Protein 2V8T (pdb70)

Radius of gyration: 23.71 Å; Cα contacts (8 Å, |Δi|>4): 1269; chains: 2; bounding box: 66×69×63 Å

CATH classification: 1.20.1260.10

Structure (mmCIF, N/CA/C/O backbone):
data_2V8T
#
_entry.id   2V8T
#
_cell.length_a   132.070
_cell.length_b   132.070
_cell.length_c   132.070
_cell.angle_alpha   90.00
_cell.angle_beta   90.00
_cell.angle_gamma   90.00
#
_symmetry.space_group_name_H-M   'P 21 3'
#
loop_
_entity.id
_entity.type
_entity.pdbx_description
1 polymer 'MANGANESE-CONTAINING PSEUDOCATALASE'
2 non-polymer 'MANGANESE (II) ION'
3 non-polymer 'CHLORIDE ION'
4 non-polymer 'SULFATE ION'
5 non-polymer 'LITHIUM ION'
6 water water
#
loop_
_atom_site.group_PDB
_atom_site.id
_atom_site.type_symbol
_atom_site.label_atom_id
_atom_site.label_alt_id
_atom_site.label_comp_id
_atom_site.label_asym_id
_atom_site.label_entity_id
_atom_site.label_seq_id
_atom_site.pdbx_PDB_ins_code
_atom_site.Cartn_x
_atom_site.Cartn_y
_atom_site.Cartn_z
_atom_site.occupancy
_atom_site.B_iso_or_equiv
_atom_site.auth_seq_id
_atom_site.auth_comp_id
_atom_site.auth_asym_id
_atom_site.auth_atom_id
_atom_site.pdbx_PDB_model_num
ATOM 1 N N . MET A 1 1 ? -14.554 28.306 10.187 1.00 8.22 1 MET A N 1
ATOM 2 C CA . MET A 1 1 ? -13.741 29.479 9.722 1.00 7.77 1 MET A CA 1
ATOM 3 C C . MET A 1 1 ? -13.287 30.223 10.968 1.00 7.72 1 MET A C 1
ATOM 4 O O . MET A 1 1 ? -13.838 30.010 12.041 1.00 8.12 1 MET A O 1
ATOM 9 N N . PHE A 1 2 ? -12.328 31.131 10.766 1.00 7.19 2 PHE A N 1
ATOM 10 C CA . PHE A 1 2 ? -11.755 31.884 11.852 1.00 7.43 2 PHE A CA 1
ATOM 11 C C . PHE A 1 2 ? -11.603 33.351 11.502 1.00 7.25 2 PHE A C 1
ATOM 12 O O . PHE A 1 2 ? -11.487 33.718 10.316 1.00 8.28 2 PHE A O 1
ATOM 20 N N . LEU A 1 3 ? -11.587 34.178 12.539 1.00 7.32 3 LEU A N 1
ATOM 21 C CA . LEU A 1 3 ? -11.327 35.602 12.442 1.00 7.37 3 LEU A CA 1
ATOM 22 C C . LEU A 1 3 ? -10.159 35.924 13.368 1.00 7.23 3 LEU A C 1
ATOM 23 O O . LEU A 1 3 ? -9.903 35.199 14.336 1.00 8.48 3 LEU A O 1
ATOM 28 N N . ARG A 1 4 ? -9.488 37.038 13.100 1.00 6.78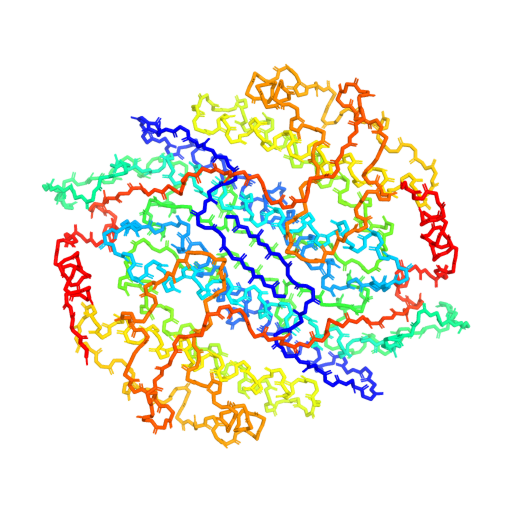 4 ARG A N 1
ATOM 29 C CA . ARG A 1 4 ? -8.326 37.463 13.881 1.00 6.62 4 ARG A CA 1
ATOM 30 C C . ARG A 1 4 ? -8.544 38.886 14.424 1.00 6.88 4 ARG A C 1
ATOM 31 O O . ARG A 1 4 ? -9.067 39.757 13.723 1.00 7.97 4 ARG A O 1
ATOM 39 N N . ILE A 1 5 ? -8.086 39.082 15.649 1.00 7.38 5 ILE A N 1
ATOM 40 C CA . ILE A 1 5 ? -8.068 40.355 16.352 1.00 7.84 5 ILE A CA 1
ATOM 41 C C . ILE A 1 5 ? -6.596 40.666 16.632 1.00 7.41 5 ILE A C 1
ATOM 42 O O . ILE A 1 5 ? -5.875 39.829 17.175 1.00 8.13 5 ILE A O 1
ATOM 47 N N . ASP A 1 6 ? -6.151 41.879 16.296 1.00 7.77 6 ASP A N 1
ATOM 48 C CA . ASP A 1 6 ? -4.738 42.240 16.422 1.00 7.75 6 ASP A CA 1
ATOM 49 C C . ASP A 1 6 ? -4.420 42.721 17.857 1.00 7.88 6 ASP A C 1
ATOM 50 O O . ASP A 1 6 ? -4.015 43.860 18.083 1.00 8.97 6 ASP A O 1
ATOM 55 N N . ARG A 1 7 ? -4.574 41.789 18.791 1.00 7.76 7 ARG A N 1
ATOM 56 C CA . ARG A 1 7 ? -4.340 42.009 20.213 1.00 7.78 7 ARG A CA 1
ATOM 57 C C . ARG A 1 7 ? -3.815 40.699 20.808 1.00 7.53 7 ARG A C 1
ATOM 58 O O . ARG A 1 7 ? -4.354 39.640 20.495 1.00 9.06 7 ARG A O 1
ATOM 66 N N . LEU A 1 8 ? -2.853 40.796 21.706 1.00 7.38 8 LEU A N 1
ATOM 67 C CA . LEU A 1 8 ? -2.468 39.657 22.534 1.00 7.46 8 LEU A CA 1
ATOM 68 C C . LEU A 1 8 ? -3.478 39.466 23.629 1.00 7.51 8 LEU A C 1
ATOM 69 O O . LEU A 1 8 ? -4.147 40.415 24.065 1.00 8.14 8 LEU A O 1
ATOM 74 N N . GLN A 1 9 ? -3.564 38.249 24.198 1.00 7.82 9 GLN A N 1
ATOM 75 C CA . GLN A 1 9 ? -4.563 37.999 25.222 1.00 7.96 9 GLN A CA 1
ATOM 76 C C . GLN A 1 9 ? -4.291 38.763 26.496 1.00 8.41 9 GLN A C 1
ATOM 77 O O . GLN A 1 9 ? -5.214 39.011 27.286 1.00 9.25 9 GLN A O 1
ATOM 83 N N . ILE A 1 10 ? -3.018 39.118 26.778 1.00 8.63 10 ILE A N 1
ATOM 84 C CA . ILE A 1 10 ? -2.626 40.069 27.820 1.00 8.75 10 ILE A CA 1
ATOM 85 C C . ILE A 1 10 ? -1.560 40.972 27.224 1.00 8.74 10 ILE A C 1
ATOM 86 O O . ILE A 1 10 ? -0.864 40.588 26.284 1.00 10.37 10 ILE A O 1
ATOM 91 N N . GLU A 1 11 ? -1.378 42.125 27.841 1.00 9.47 11 GLU A N 1
ATOM 92 C CA . GLU A 1 11 ? -0.214 42.933 27.547 1.00 10.75 11 GLU A CA 1
ATOM 93 C C . GLU A 1 11 ? 1.037 42.262 28.133 1.00 10.71 11 GLU A C 1
ATOM 94 O O . GLU A 1 11 ? 0.970 41.577 29.156 1.00 13.59 11 GLU A O 1
ATOM 105 N N . LEU A 1 12 ? 2.174 42.495 27.487 1.00 9.72 12 LEU A N 1
ATOM 106 C CA . LEU A 1 12 ? 3.466 42.020 27.967 1.00 9.89 12 LEU A CA 1
ATOM 107 C C . LEU A 1 12 ? 4.390 43.198 28.252 1.00 10.53 12 LEU A C 1
ATOM 108 O O . LEU A 1 12 ? 4.360 44.207 27.554 1.00 12.30 12 LEU A O 1
ATOM 113 N N . PRO A 1 13 ? 5.256 43.082 29.280 1.00 10.38 13 PRO A N 1
ATOM 114 C CA . PRO A 1 13 ? 6.276 44.101 29.533 1.00 11.10 13 PRO A CA 1
ATOM 115 C C . PRO A 1 13 ? 7.451 43.986 28.561 1.00 11.09 13 PRO A C 1
ATOM 116 O O . PRO A 1 13 ? 7.569 42.995 27.825 1.00 11.65 13 PRO A O 1
ATOM 120 N N . MET A 1 14 ? 8.344 44.963 28.600 1.00 12.75 14 MET A N 1
ATOM 121 C CA A MET A 1 14 ? 9.501 45.010 27.705 0.80 12.37 14 MET A CA 1
ATOM 122 C CA B MET A 1 14 ? 9.508 45.011 27.654 0.20 11.51 14 MET A CA 1
ATOM 123 C C . MET A 1 14 ? 10.761 44.570 28.381 1.00 11.30 14 MET A C 1
ATOM 124 O O . MET A 1 14 ? 11.107 45.163 29.381 1.00 12.50 14 MET A O 1
ATOM 133 N N . PRO A 1 15 ? 11.491 43.534 27.861 1.00 10.84 15 PRO A N 1
ATOM 134 C CA . PRO A 1 15 ? 12.747 43.196 28.523 1.00 10.56 15 PRO A CA 1
ATOM 135 C C . PRO A 1 15 ? 13.750 44.292 28.490 1.00 10.12 15 PRO A C 1
ATOM 136 O O . PRO A 1 15 ? 13.781 45.087 27.554 1.00 11.81 15 PRO A O 1
ATOM 140 N N . LYS A 1 16 ? 14.646 44.302 29.473 1.00 11.14 16 LYS A N 1
ATOM 141 C CA . LYS A 1 16 ? 15.767 45.250 29.473 1.00 11.61 16 LYS A CA 1
ATOM 142 C C . LYS A 1 16 ? 16.763 44.999 28.377 1.00 11.07 16 LYS A C 1
ATOM 143 O O . LYS A 1 16 ? 17.394 45.944 27.874 1.00 13.02 16 LYS A O 1
ATOM 149 N N . GLU A 1 17 ? 16.969 43.738 27.968 1.00 10.87 17 GLU A N 1
ATOM 150 C CA . GLU A 1 17 ? 17.928 43.388 26.940 1.00 11.10 17 GLU A CA 1
ATOM 151 C C . GLU A 1 17 ? 17.619 41.961 26.459 1.00 9.47 17 GLU A C 1
ATOM 152 O O . GLU A 1 17 ? 16.862 41.233 27.107 1.00 9.63 17 GLU A O 1
ATOM 158 N N . GLN A 1 18 ? 18.235 41.574 25.382 1.00 9.82 18 GLN A N 1
ATOM 159 C CA . GLN A 1 18 ? 18.029 40.259 24.840 1.00 8.90 18 GLN A CA 1
ATOM 160 C C . GLN A 1 18 ? 18.484 39.191 25.844 1.00 8.13 18 GLN A C 1
ATOM 161 O O . GLN A 1 18 ? 19.487 39.352 26.540 1.00 9.47 18 GLN A O 1
ATOM 172 N N . ASP A 1 19 ? 17.764 38.059 25.826 1.00 7.82 19 ASP A N 1
ATOM 173 C CA . ASP A 1 19 ? 18.102 36.911 26.671 1.00 7.91 19 ASP A CA 1
ATOM 174 C C . ASP A 1 19 ? 17.879 35.657 25.845 1.00 7.27 19 ASP A C 1
ATOM 175 O O . ASP A 1 19 ? 16.815 35.004 25.912 1.00 7.74 19 ASP A O 1
ATOM 180 N N . PRO A 1 20 ? 18.875 35.279 25.022 1.00 7.21 20 PRO A N 1
ATOM 181 C CA . PRO A 1 20 ? 18.715 34.140 24.130 1.00 7.03 20 PRO A CA 1
ATOM 182 C C . PRO A 1 20 ? 18.358 32.854 24.851 1.00 6.68 20 PRO A C 1
ATOM 183 O O . PRO A 1 20 ? 17.470 32.121 24.419 1.00 6.80 20 PRO A O 1
ATOM 187 N N . ASN A 1 21 ? 19.087 32.519 25.928 1.00 6.68 21 ASN A N 1
ATOM 188 C CA . ASN A 1 21 ? 18.820 31.250 26.577 1.00 6.63 21 ASN A CA 1
ATOM 189 C C . ASN A 1 21 ? 17.443 31.219 27.262 1.00 6.74 21 ASN A C 1
ATOM 190 O O . ASN A 1 21 ? 16.808 30.160 27.335 1.00 7.19 21 ASN A O 1
ATOM 195 N N . ALA A 1 22 ? 16.954 32.369 27.757 1.00 6.95 22 ALA A N 1
ATOM 196 C CA . ALA A 1 22 ? 15.563 32.405 28.228 1.00 6.98 22 ALA A CA 1
ATOM 197 C C . ALA A 1 22 ? 14.606 32.074 27.076 1.00 6.67 22 ALA A C 1
ATOM 198 O O . ALA A 1 22 ? 13.667 31.290 27.248 1.00 7.19 22 ALA A O 1
ATOM 200 N N . ALA A 1 23 ? 14.833 32.684 25.911 1.00 6.73 23 ALA A N 1
ATOM 201 C CA . ALA A 1 23 ? 13.998 32.393 24.748 1.00 6.64 23 ALA A CA 1
ATOM 202 C C . ALA A 1 23 ? 14.021 30.892 24.416 1.00 6.48 23 ALA A C 1
ATOM 203 O O . ALA A 1 23 ? 13.008 30.295 24.065 1.00 6.83 23 ALA A O 1
ATOM 205 N N . ALA A 1 24 ? 15.227 30.290 24.467 1.00 6.63 24 ALA A N 1
ATOM 206 C CA . ALA A 1 24 ? 15.376 28.867 24.146 1.00 6.88 24 ALA A CA 1
ATOM 207 C C . ALA A 1 24 ? 14.590 28.000 25.097 1.00 6.76 24 ALA A C 1
ATOM 208 O O . ALA A 1 24 ? 14.041 26.974 24.685 1.00 8.92 24 ALA A O 1
ATOM 210 N N . ALA A 1 25 ? 14.524 28.373 26.395 1.00 6.65 25 ALA A N 1
ATOM 211 C CA . ALA A 1 25 ? 13.757 27.600 27.358 1.00 6.81 25 ALA A CA 1
ATOM 212 C C . ALA A 1 25 ? 12.234 27.764 27.100 1.00 6.55 25 ALA A C 1
ATOM 213 O O . ALA A 1 25 ? 11.473 26.810 27.125 1.00 6.89 25 ALA A O 1
ATOM 215 N N . VAL A 1 26 ? 11.830 29.023 26.863 1.00 6.55 26 VAL A N 1
ATOM 216 C CA . VAL A 1 26 ? 10.423 29.308 26.603 1.00 6.24 26 VAL A CA 1
ATOM 217 C C . VAL A 1 26 ? 9.925 28.595 25.340 1.00 6.25 26 VAL A C 1
ATOM 218 O O . VAL A 1 26 ? 8.744 28.264 25.236 1.00 6.47 26 VAL A O 1
ATOM 222 N N . GLN A 1 27 ? 10.835 28.297 24.390 1.00 6.24 27 GLN A N 1
ATOM 223 C CA . GLN A 1 27 ? 10.438 27.484 23.246 1.00 6.23 27 GLN A CA 1
ATOM 224 C C . GLN A 1 27 ? 9.767 26.176 23.643 1.00 6.13 27 GLN A C 1
ATOM 225 O O . GLN A 1 27 ? 8.922 25.689 22.892 1.00 6.26 27 GLN A O 1
ATOM 231 N N . ALA A 1 28 ? 10.151 25.557 24.772 1.00 6.34 28 ALA A N 1
ATOM 232 C CA . ALA A 1 28 ? 9.453 24.337 25.172 1.00 6.62 28 ALA A CA 1
ATOM 233 C C . ALA A 1 28 ? 7.945 24.530 25.255 1.00 6.32 28 ALA A C 1
ATOM 234 O O . ALA A 1 28 ? 7.168 23.604 25.013 1.00 7.33 28 ALA A O 1
ATOM 236 N N . LEU A 1 29 ? 7.543 25.734 25.648 1.00 6.37 29 LEU A N 1
ATOM 237 C CA . LEU A 1 29 ? 6.150 26.088 25.861 1.00 6.66 29 LEU A CA 1
ATOM 238 C C . LEU A 1 29 ? 5.436 26.456 24.565 1.00 6.81 29 LEU A C 1
ATOM 239 O O . LEU A 1 29 ? 4.226 26.680 24.566 1.00 7.71 29 LEU A O 1
ATOM 244 N N . LEU A 1 30 ? 6.196 26.521 23.453 1.00 7.20 30 LEU A N 1
ATOM 245 C CA . LEU A 1 30 ? 5.642 26.835 22.145 1.00 7.62 30 LEU A CA 1
ATOM 246 C C . LEU A 1 30 ? 5.570 25.544 21.303 1.00 7.29 30 LEU A C 1
ATOM 247 O O . LEU A 1 30 ? 4.509 25.053 20.970 1.00 8.16 30 LEU A O 1
ATOM 252 N N . GLY A 1 31 ? 6.758 24.989 20.948 1.00 7.24 31 GLY A N 1
ATOM 253 C CA . GLY A 1 31 ? 6.855 23.884 20.012 1.00 7.48 31 GLY A CA 1
ATOM 254 C C . GLY A 1 31 ? 7.293 22.564 20.607 1.00 7.85 31 GLY A C 1
ATOM 255 O O . GLY A 1 31 ? 7.484 21.618 19.831 1.00 8.62 31 GLY A O 1
ATOM 256 N N . GLY A 1 32 ? 7.479 22.463 21.921 1.00 7.95 32 GLY A N 1
ATOM 257 C CA . GLY A 1 32 ? 7.733 21.190 22.539 1.00 8.44 32 GLY A CA 1
ATOM 258 C C . GLY A 1 32 ? 6.520 20.305 22.608 1.00 7.76 32 GLY A C 1
ATOM 259 O O . GLY A 1 32 ? 5.404 20.712 22.295 1.00 8.08 32 GLY A O 1
ATOM 260 N N . ARG A 1 33 ? 6.741 19.072 23.062 1.00 8.03 33 ARG A N 1
ATOM 261 C CA . ARG A 1 33 ? 5.671 18.099 23.112 1.00 7.81 33 ARG A CA 1
ATOM 262 C C . ARG A 1 33 ? 4.432 18.604 23.870 1.00 7.79 33 ARG A C 1
ATOM 263 O O . ARG A 1 33 ? 3.312 18.277 23.464 1.00 8.19 33 ARG A O 1
ATOM 278 N N . PHE A 1 34 ? 4.631 19.323 24.968 1.00 7.54 34 PHE A N 1
ATOM 279 C CA . PHE A 1 34 ? 3.528 19.813 25.785 1.00 8.12 34 PHE A CA 1
ATOM 280 C C . PHE A 1 34 ? 3.416 21.350 25.708 1.00 8.64 34 PHE A C 1
ATOM 281 O O . PHE A 1 34 ? 2.880 22.007 26.611 1.00 11.16 34 PHE A O 1
ATOM 289 N N . GLY A 1 35 ? 3.887 21.917 24.619 1.00 7.82 35 GLY A N 1
ATOM 290 C CA . GLY A 1 35 ? 3.730 23.329 24.370 1.00 7.97 35 GLY A CA 1
ATOM 291 C C . GLY A 1 35 ? 2.355 23.660 23.795 1.00 7.23 35 GLY A C 1
ATOM 292 O O . GLY A 1 35 ? 1.501 22.820 23.536 1.00 7.60 35 GLY A O 1
ATOM 293 N N . GLU A 1 36 ? 2.181 24.956 23.562 1.00 6.81 36 GLU A N 1
ATOM 294 C CA . GLU A 1 36 ? 0.890 25.483 23.102 1.00 6.58 36 GLU A CA 1
ATOM 295 C C . GLU A 1 36 ? 0.561 25.000 21.717 1.00 6.67 36 GLU A C 1
ATOM 296 O O . GLU A 1 36 ? -0.624 24.875 21.361 1.00 7.15 36 GLU A O 1
ATOM 307 N N . MET A 1 37 ? 1.554 24.718 20.859 1.00 6.52 37 MET A N 1
ATOM 308 C CA . MET A 1 37 ? 1.238 24.095 19.573 1.00 6.72 37 MET A CA 1
ATOM 309 C C . MET A 1 37 ? 0.501 22.780 19.763 1.00 6.41 37 MET A C 1
ATOM 310 O O . MET A 1 37 ? -0.360 22.430 18.965 1.00 6.84 37 MET A O 1
ATOM 319 N N . SER A 1 38 ? 0.913 22.005 20.765 1.00 6.77 38 SER A N 1
ATOM 320 C CA . SER A 1 38 ? 0.287 20.722 20.999 1.00 6.62 38 SER A CA 1
ATOM 321 C C . SER A 1 38 ? -1.130 20.855 21.521 1.00 6.74 38 SER A C 1
ATOM 322 O O . SER A 1 38 ? -2.019 20.149 21.028 1.00 7.32 38 SER A O 1
ATOM 325 N N . THR A 1 39 ? -1.369 21.685 22.510 1.00 6.77 39 THR A N 1
ATOM 326 C CA . THR A 1 39 ? -2.764 21.835 22.976 1.00 7.24 39 THR A CA 1
ATOM 327 C C . THR A 1 39 ? -3.633 22.394 21.859 1.00 6.95 39 THR A C 1
ATOM 328 O O . THR A 1 39 ? -4.713 21.855 21.575 1.00 7.10 39 THR A O 1
ATOM 332 N N . LEU A 1 40 ? -3.141 23.411 21.150 1.00 6.31 40 LEU A N 1
ATOM 333 C CA . LEU A 1 40 ? -3.850 23.940 19.991 1.00 6.34 40 LEU A CA 1
ATOM 334 C C . LEU A 1 40 ? -4.221 22.841 19.035 1.00 6.26 40 LEU A C 1
ATOM 335 O O . LEU A 1 40 ? -5.391 22.699 18.625 1.00 6.62 40 LEU A O 1
ATOM 340 N N . MET A 1 41 ? -3.225 22.085 18.535 1.00 6.17 41 MET A N 1
ATOM 341 C CA . MET A 1 41 ? -3.504 21.200 17.423 1.00 6.21 41 MET A CA 1
ATOM 342 C C . MET A 1 41 ? -4.291 19.971 17.860 1.00 6.14 41 MET A C 1
ATOM 343 O O . MET A 1 41 ? -5.097 19.435 17.080 1.00 6.45 41 MET A O 1
ATOM 352 N N . ASN A 1 42 ? -4.089 19.505 19.103 1.00 6.20 42 ASN A N 1
ATOM 353 C CA . ASN A 1 42 ? -4.940 18.455 19.619 1.00 6.40 42 ASN A CA 1
ATOM 354 C C . ASN A 1 42 ? -6.425 18.872 19.551 1.00 6.19 42 ASN A C 1
ATOM 355 O O . ASN A 1 42 ? -7.259 18.145 19.042 1.00 6.68 42 ASN A O 1
ATOM 360 N N . TYR A 1 43 ? -6.709 20.046 20.135 1.00 6.27 43 TYR A N 1
ATOM 361 C CA . TYR A 1 43 ? -8.140 20.424 20.217 1.00 6.72 43 TYR A CA 1
ATOM 362 C C . TYR A 1 43 ? -8.661 20.802 18.852 1.00 6.49 43 TYR A C 1
ATOM 363 O O . TYR A 1 43 ? -9.845 20.546 18.541 1.00 7.05 43 TYR A O 1
ATOM 372 N N . MET A 1 44 ? -7.831 21.402 18.012 1.00 6.49 44 MET A N 1
ATOM 373 C CA . MET A 1 44 ? -8.275 21.770 16.678 1.00 6.82 44 MET A CA 1
ATOM 374 C C . MET A 1 44 ? -8.681 20.523 15.915 1.00 6.49 44 MET A C 1
ATOM 375 O O . MET A 1 44 ? -9.786 20.439 15.357 1.00 6.77 44 MET A O 1
ATOM 380 N N . TYR A 1 45 ? -7.774 19.523 15.820 1.00 6.39 45 TYR A N 1
ATOM 381 C CA . TYR A 1 45 ? -8.108 18.321 15.062 1.00 6.63 45 TYR A CA 1
ATOM 382 C C . TYR A 1 45 ? -9.231 17.540 15.708 1.00 6.37 45 TYR A C 1
ATOM 383 O O . TYR A 1 45 ? -10.091 17.005 15.006 1.00 6.72 45 TYR A O 1
ATOM 392 N N . GLN A 1 46 ? -9.257 17.436 17.056 1.00 6.46 46 GLN A N 1
ATOM 393 C CA . GLN A 1 46 ? -10.396 16.772 17.669 1.00 6.36 46 GLN A CA 1
ATOM 394 C C . GLN A 1 46 ? -11.698 17.460 17.271 1.00 6.68 46 GLN A C 1
ATOM 395 O O . GLN A 1 46 ? -12.725 16.822 17.031 1.00 7.23 46 GLN A O 1
ATOM 401 N N . SER A 1 47 ? -11.692 18.816 17.228 1.00 6.48 47 SER A N 1
ATOM 402 C CA . SER A 1 47 ? -12.899 19.519 16.866 1.00 6.71 47 SER A CA 1
ATOM 403 C C . SER A 1 47 ? -13.296 19.229 15.422 1.00 6.69 47 SER A C 1
ATOM 404 O O . SER A 1 47 ? -14.488 19.040 15.124 1.00 7.55 47 SER A O 1
ATOM 407 N N . PHE A 1 48 ? -12.333 19.172 14.505 1.00 6.62 48 PHE A N 1
ATOM 408 C CA . PHE A 1 48 ? -12.653 18.824 13.117 1.00 6.59 48 PHE A CA 1
ATOM 409 C C . PHE A 1 48 ? -13.275 17.427 13.056 1.00 6.66 48 PHE A C 1
ATOM 410 O O . PHE A 1 48 ? -14.256 17.176 12.343 1.00 7.56 48 PHE A O 1
ATOM 418 N N . ASN A 1 49 ? -12.629 16.506 13.781 1.00 6.52 49 ASN A N 1
ATOM 419 C CA . ASN A 1 49 ? -12.921 15.069 13.675 1.00 6.94 49 ASN A CA 1
ATOM 420 C C . ASN A 1 49 ? -14.088 14.626 14.558 1.00 7.25 49 ASN A C 1
ATOM 421 O O . ASN A 1 49 ? -14.437 13.446 14.564 1.00 9.23 49 ASN A O 1
ATOM 426 N N . PHE A 1 50 ? -14.722 15.550 15.268 1.00 7.43 50 PHE A N 1
ATOM 427 C CA . PHE A 1 50 ? -15.723 15.222 16.278 1.00 7.45 50 PHE A CA 1
ATOM 428 C C . PHE A 1 50 ? -16.939 14.593 15.631 1.00 7.49 50 PHE A C 1
ATOM 429 O O . PHE A 1 50 ? -17.526 15.156 14.711 1.00 8.24 50 PHE A O 1
ATOM 437 N N . ARG A 1 51 ? -17.376 13.466 16.174 1.00 7.88 51 ARG A N 1
ATOM 438 C CA . ARG A 1 51 ? -18.598 12.796 15.722 1.00 8.28 51 ARG A CA 1
ATOM 439 C C . ARG A 1 51 ? -19.691 13.054 16.734 1.00 8.31 51 ARG A C 1
ATOM 440 O O . ARG A 1 51 ? -19.499 12.960 17.944 1.00 9.44 51 ARG A O 1
ATOM 448 N N . GLY A 1 52 ? -20.864 13.421 16.212 1.00 9.07 52 GLY A N 1
ATOM 449 C CA . GLY A 1 52 ? -21.964 13.780 17.080 1.00 9.50 52 GLY A CA 1
ATOM 450 C C . GLY A 1 52 ? -21.897 15.260 17.479 1.00 9.42 52 GLY A C 1
ATOM 451 O O . GLY A 1 52 ? -22.121 15.625 18.623 1.00 10.38 52 GLY A O 1
ATOM 452 N N . LYS A 1 53 ? -21.603 16.135 16.504 1.00 8.89 53 LYS A N 1
ATOM 453 C CA . LYS A 1 53 ? -21.453 17.553 16.778 1.00 9.28 53 LYS A CA 1
ATOM 454 C C . LYS A 1 53 ? -22.735 18.187 17.361 1.00 9.52 53 LYS A C 1
ATOM 455 O O . LYS A 1 53 ? -22.647 19.117 18.149 1.00 11.05 53 LYS A O 1
ATOM 461 N N . LYS A 1 54 ? -23.906 17.688 16.952 1.00 9.22 54 LYS A N 1
ATOM 462 C CA . LYS A 1 54 ? -25.175 18.130 17.555 1.00 10.00 54 LYS A CA 1
ATOM 463 C C . LYS A 1 54 ? -25.556 17.246 18.777 1.00 9.88 54 LYS A C 1
ATOM 464 O O . LYS A 1 54 ? -25.864 17.771 19.851 1.00 10.75 54 LYS A O 1
ATOM 470 N N . ALA A 1 55 ? -25.497 15.927 18.632 1.00 9.81 55 ALA A N 1
ATOM 471 C CA . ALA A 1 55 ? -25.962 15.039 19.727 1.00 9.82 55 ALA A CA 1
ATOM 472 C C . ALA A 1 55 ? -25.117 15.187 20.988 1.00 9.58 55 ALA A C 1
ATOM 473 O O . ALA A 1 55 ? -25.594 14.922 22.084 1.00 11.23 55 ALA A O 1
ATOM 475 N N . LEU A 1 56 ? -23.836 15.550 20.808 1.00 8.71 56 LEU A N 1
ATOM 476 C CA . LEU A 1 56 ? -22.917 15.755 21.918 1.00 8.49 56 LEU A CA 1
ATOM 477 C C . LEU A 1 56 ? -22.450 17.229 21.953 1.00 8.88 56 LEU A C 1
ATOM 478 O O . LEU A 1 56 ? -21.317 17.539 22.348 1.00 8.96 56 LEU A O 1
ATOM 483 N N . LYS A 1 57 ? -23.337 18.126 21.554 1.00 9.01 57 LYS A N 1
ATOM 484 C CA . LYS A 1 57 ? -22.981 19.536 21.393 1.00 8.97 57 LYS A CA 1
ATOM 485 C C . LYS A 1 57 ? -22.282 20.187 22.557 1.00 8.95 57 LYS A C 1
ATOM 486 O O . LYS A 1 57 ? -21.345 20.954 22.312 1.00 9.52 57 LYS A O 1
ATOM 492 N N . PRO A 1 58 ? -22.674 19.974 23.814 1.00 9.37 58 PRO A N 1
ATOM 493 C CA . PRO A 1 58 ? -21.966 20.707 24.849 1.00 10.80 58 PRO A CA 1
ATOM 494 C C . PRO A 1 58 ? -20.465 20.398 24.855 1.00 9.50 58 PRO A C 1
ATOM 495 O O . PRO A 1 58 ? -19.618 21.290 25.120 1.00 11.08 58 PRO A O 1
ATOM 499 N N . TYR A 1 59 ? -20.126 19.155 24.566 1.00 8.16 59 TYR A N 1
ATOM 500 C CA . TYR A 1 59 ? -18.720 18.714 24.547 1.00 8.14 59 TYR A CA 1
ATOM 501 C C . TYR A 1 59 ? -18.009 19.202 23.310 1.00 7.56 59 TYR A C 1
ATOM 502 O O . TYR A 1 59 ? -16.822 19.590 23.371 1.00 8.29 59 TYR A O 1
ATOM 511 N N . TYR A 1 60 ? -18.693 19.213 22.179 1.00 8.10 60 TYR A N 1
ATOM 512 C CA . TYR A 1 60 ? -18.142 19.799 20.943 1.00 8.37 60 TYR A CA 1
ATOM 513 C C . TYR A 1 60 ? -17.856 21.285 21.153 1.00 8.41 60 TYR A C 1
ATOM 514 O O . TYR A 1 60 ? -16.760 21.771 20.805 1.00 8.94 60 TYR A O 1
ATOM 523 N N . ASP A 1 61 ? -18.805 22.020 21.706 1.00 8.72 61 ASP A N 1
ATOM 524 C CA . ASP A 1 61 ? -18.600 23.438 21.931 1.00 8.90 61 ASP A CA 1
ATOM 525 C C . ASP A 1 61 ? -17.350 23.662 22.761 1.00 7.92 61 ASP A C 1
ATOM 526 O O . ASP A 1 61 ? -16.547 24.565 22.494 1.00 7.94 61 ASP A O 1
ATOM 535 N N . LEU A 1 62 ? -17.169 22.840 23.785 1.00 7.81 62 LEU A N 1
ATOM 536 C CA . LEU A 1 62 ? -16.035 23.004 24.692 1.00 7.78 62 LEU A CA 1
ATOM 537 C C . LEU A 1 62 ? -14.704 22.842 23.929 1.00 7.13 62 LEU A C 1
ATOM 538 O O . LEU A 1 62 ? -13.823 23.679 24.040 1.00 7.54 62 LEU A O 1
ATOM 543 N N . ILE A 1 63 ? -14.573 21.732 23.192 1.00 7.22 63 ILE A N 1
ATOM 544 C CA . ILE A 1 63 ? -13.304 21.476 22.495 1.00 6.97 63 ILE A CA 1
ATOM 545 C C . ILE A 1 63 ? -13.079 22.501 21.397 1.00 6.75 63 ILE A C 1
ATOM 546 O O . ILE A 1 63 ? -11.964 23.008 21.216 1.00 7.13 63 ILE A O 1
ATOM 555 N N . ALA A 1 64 ? -14.124 22.823 20.614 1.00 7.07 64 ALA A N 1
ATOM 556 C CA . ALA A 1 64 ? -13.980 23.760 19.533 1.00 7.07 64 ALA A CA 1
ATOM 557 C C . ALA A 1 64 ? -13.563 25.142 20.047 1.00 6.69 64 ALA A C 1
ATOM 558 O O . ALA A 1 64 ? -12.770 25.854 19.411 1.00 7.07 64 ALA A O 1
ATOM 560 N N . ASN A 1 65 ? -14.149 25.554 21.168 1.00 6.88 65 ASN A N 1
ATOM 561 C CA . ASN A 1 65 ? -13.876 26.863 21.729 1.00 6.85 65 ASN A CA 1
ATOM 562 C C . ASN A 1 65 ? -12.491 26.937 22.391 1.00 6.60 65 ASN A C 1
ATOM 563 O O . ASN A 1 65 ? -11.771 27.912 22.214 1.00 7.05 65 ASN A O 1
ATOM 568 N N . ILE A 1 66 ? -12.123 25.907 23.163 1.00 6.88 66 ILE A N 1
ATOM 569 C CA . ILE A 1 66 ? -10.795 25.915 23.774 1.00 6.50 66 ILE A CA 1
ATOM 570 C C . ILE A 1 66 ? -9.725 25.878 22.681 1.00 6.46 66 ILE A C 1
ATOM 571 O O . ILE A 1 66 ? -8.709 26.572 22.795 1.00 6.85 66 ILE A O 1
ATOM 576 N N . ALA A 1 67 ? -9.951 25.133 21.585 1.00 6.57 67 ALA A N 1
ATOM 577 C CA . ALA A 1 67 ? -9.005 25.161 20.480 1.00 6.47 67 ALA A CA 1
ATOM 578 C C . ALA A 1 67 ? -8.747 26.610 20.036 1.00 6.47 67 ALA A C 1
ATOM 579 O O . ALA A 1 67 ? -7.622 27.009 19.731 1.00 7.26 67 ALA A O 1
ATOM 581 N N . THR A 1 68 ? -9.837 27.387 19.912 1.00 6.83 68 THR A N 1
ATOM 582 C CA . THR A 1 68 ? -9.714 28.772 19.463 1.00 6.71 68 THR A CA 1
ATOM 583 C C . THR A 1 68 ? -8.887 29.599 20.437 1.00 6.60 68 THR A C 1
ATOM 584 O O . THR A 1 68 ? -8.069 30.417 20.045 1.00 7.14 68 THR A O 1
ATOM 588 N N . GLU A 1 69 ? -9.128 29.409 21.754 1.00 6.54 69 GLU A N 1
ATOM 589 C CA . GLU A 1 69 ? -8.319 30.118 22.729 1.00 6.50 69 GLU A CA 1
ATOM 590 C C . GLU A 1 69 ? -6.817 29.776 22.542 1.00 6.34 69 GLU A C 1
ATOM 591 O O . GLU A 1 69 ? -5.952 30.651 22.654 1.00 6.53 69 GLU A O 1
ATOM 597 N N . GLU A 1 70 ? -6.508 28.491 22.289 1.00 6.31 70 GLU A N 1
ATOM 598 C CA . GLU A 1 70 ? -5.097 28.114 22.172 1.00 6.21 70 GLU A CA 1
ATOM 599 C C . GLU A 1 70 ? -4.420 28.782 20.993 1.00 6.42 70 GLU A C 1
ATOM 600 O O . GLU A 1 70 ? -3.176 28.959 21.025 1.00 6.52 70 GLU A O 1
ATOM 606 N N . LEU A 1 71 ? -5.141 29.218 19.963 1.00 6.38 71 LEU A N 1
ATOM 607 C CA . LEU A 1 71 ? -4.515 30.014 18.894 1.00 6.69 71 LEU A CA 1
ATOM 608 C C . LEU A 1 71 ? -3.857 31.256 19.469 1.00 6.72 71 LEU A C 1
ATOM 609 O O . LEU A 1 71 ? -2.761 31.661 19.065 1.00 7.50 71 LEU A O 1
ATOM 614 N N . GLY A 1 72 ? -4.567 31.952 20.362 1.00 6.72 72 GLY A N 1
ATOM 615 C CA . GLY A 1 72 ? -4.003 33.113 20.986 1.00 7.27 72 GLY A CA 1
ATOM 616 C C . GLY A 1 72 ? -2.879 32.798 21.925 1.00 6.70 72 GLY A C 1
ATOM 617 O O . GLY A 1 72 ? -2.052 33.670 22.253 1.00 7.13 72 GLY A O 1
ATOM 618 N N . HIS A 1 73 ? -2.802 31.553 22.413 1.00 7.02 73 HIS A N 1
ATOM 619 C CA . HIS A 1 73 ? -1.681 31.171 23.261 1.00 6.98 73 HIS A CA 1
ATOM 620 C C . HIS A 1 73 ? -0.412 30.913 22.463 1.00 6.60 73 HIS A C 1
ATOM 621 O O . HIS A 1 73 ? 0.666 31.298 22.929 1.00 7.36 73 HIS A O 1
ATOM 628 N N . ILE A 1 74 ? -0.478 30.277 21.288 1.00 6.67 74 ILE A N 1
ATOM 629 C CA . ILE A 1 74 ? 0.744 30.210 20.484 1.00 6.59 74 ILE A CA 1
ATOM 630 C C . ILE A 1 74 ? 1.214 31.616 20.176 1.00 6.60 74 ILE A C 1
ATOM 631 O O . ILE A 1 74 ? 2.416 31.908 20.167 1.00 6.84 74 ILE A O 1
ATOM 636 N N . GLU A 1 75 ? 0.268 32.528 19.902 1.00 6.38 75 GLU A N 1
ATOM 637 C CA . GLU A 1 75 ? 0.608 33.927 19.618 1.00 6.47 75 GLU A CA 1
ATOM 638 C C . GLU A 1 75 ? 1.326 34.566 20.806 1.00 6.48 75 GLU A C 1
ATOM 639 O O . GLU A 1 75 ? 2.329 35.258 20.659 1.00 6.84 75 GLU A O 1
ATOM 645 N N . LEU A 1 76 ? 0.767 34.351 22.014 1.00 6.47 76 LEU A N 1
ATOM 646 C CA . LEU A 1 76 ? 1.328 34.977 23.220 1.00 6.48 76 LEU A CA 1
ATOM 647 C C . LEU A 1 76 ? 2.737 34.437 23.540 1.00 6.35 76 LEU A C 1
ATOM 648 O O . LEU A 1 76 ? 3.627 35.185 23.927 1.00 6.63 76 LEU A O 1
ATOM 653 N N . VAL A 1 77 ? 2.902 33.096 23.418 1.00 6.46 77 VAL A N 1
ATOM 654 C CA . VAL A 1 77 ? 4.222 32.526 23.691 1.00 6.13 77 VAL A CA 1
ATOM 655 C C . VAL A 1 77 ? 5.227 32.990 22.628 1.00 6.14 77 VAL A C 1
ATOM 656 O O . VAL A 1 77 ? 6.370 33.341 22.986 1.00 6.41 77 VAL A O 1
ATOM 660 N N . ALA A 1 78 ? 4.833 33.029 21.347 1.00 6.21 78 ALA A N 1
ATOM 661 C CA . ALA A 1 78 ? 5.725 33.538 20.337 1.00 6.26 78 ALA A CA 1
ATOM 662 C C . ALA A 1 78 ? 6.138 34.986 20.655 1.00 6.33 78 ALA A C 1
ATOM 663 O O . ALA A 1 78 ? 7.297 35.361 20.472 1.00 6.64 78 ALA A O 1
ATOM 665 N N . ALA A 1 79 ? 5.177 35.812 21.093 1.00 6.37 79 ALA A N 1
ATOM 666 C CA . ALA A 1 79 ? 5.485 37.207 21.441 1.00 6.62 79 ALA A CA 1
ATOM 667 C C . ALA A 1 79 ? 6.486 37.299 22.574 1.00 6.56 79 ALA A C 1
ATOM 668 O O . ALA A 1 79 ? 7.328 38.209 22.602 1.00 6.86 79 ALA A O 1
ATOM 670 N N . THR A 1 80 ? 6.390 36.383 23.540 1.00 6.32 80 THR A N 1
ATOM 671 C CA . THR A 1 80 ? 7.311 36.343 24.649 1.00 6.54 80 THR A CA 1
ATOM 672 C C . THR A 1 80 ? 8.737 36.017 24.163 1.00 6.28 80 THR A C 1
ATOM 673 O O . THR A 1 80 ? 9.707 36.675 24.525 1.00 6.69 80 THR A O 1
ATOM 677 N N . ILE A 1 81 ? 8.840 34.967 23.347 1.00 6.34 81 ILE A N 1
ATOM 678 C CA . ILE A 1 81 ? 10.121 34.607 22.741 1.00 6.25 81 ILE A CA 1
ATOM 679 C C . ILE A 1 81 ? 10.681 35.754 21.927 1.00 6.22 81 ILE A C 1
ATOM 680 O O . ILE A 1 81 ? 11.868 36.100 22.041 1.00 6.56 81 ILE A O 1
ATOM 685 N N . ASN A 1 82 ? 9.845 36.368 21.100 1.00 6.16 82 ASN A N 1
ATOM 686 C CA . ASN A 1 82 ? 10.301 37.466 20.268 1.00 6.11 82 ASN A CA 1
ATOM 687 C C . ASN A 1 82 ? 10.792 38.637 21.119 1.00 6.41 82 ASN A C 1
ATOM 688 O O . ASN A 1 82 ? 11.753 39.322 20.757 1.00 6.99 82 ASN A O 1
ATOM 693 N N . SER A 1 83 ? 10.108 38.906 22.227 1.00 6.48 83 SER A N 1
ATOM 694 C CA . SER A 1 83 ? 10.520 39.939 23.146 1.00 6.74 83 SER A CA 1
ATOM 695 C C . SER A 1 83 ? 11.908 39.671 23.695 1.00 7.10 83 SER A C 1
ATOM 696 O O . SER A 1 83 ? 12.731 40.593 23.816 1.00 7.78 83 SER A O 1
ATOM 699 N N . LEU A 1 84 ? 12.170 38.417 24.064 1.00 6.99 84 LEU A N 1
ATOM 700 C CA . LEU A 1 84 ? 13.465 38.014 24.598 1.00 7.10 84 LEU A CA 1
ATOM 701 C C . LEU A 1 84 ? 14.567 38.037 23.537 1.00 7.28 84 LEU A C 1
ATOM 702 O O . LEU A 1 84 ? 15.745 38.160 23.895 1.00 8.22 84 LEU A O 1
ATOM 707 N N . LEU A 1 85 ? 14.221 37.908 22.257 1.00 7.26 85 LEU A N 1
ATOM 708 C CA . LEU A 1 85 ? 15.202 37.894 21.190 1.00 6.97 85 LEU A CA 1
ATOM 709 C C . LEU A 1 85 ? 15.415 39.260 20.535 1.00 7.31 85 LEU A C 1
ATOM 710 O O . LEU A 1 85 ? 16.344 39.428 19.746 1.00 7.94 85 LEU A O 1
ATOM 715 N N . ALA A 1 86 ? 14.574 40.247 20.845 1.00 8.06 86 ALA A N 1
ATOM 716 C CA . ALA A 1 86 ? 14.608 41.547 20.147 1.00 8.16 86 ALA A CA 1
ATOM 717 C C . ALA A 1 86 ? 15.770 42.383 20.621 1.00 8.55 86 ALA A C 1
ATOM 718 O O . ALA A 1 86 ? 15.916 42.682 21.785 1.00 11.55 86 ALA A O 1
ATOM 720 N N . LYS A 1 87 ? 16.579 42.874 19.679 1.00 8.57 87 LYS A N 1
ATOM 721 C CA . LYS A 1 87 ? 17.674 43.756 20.026 1.00 9.08 87 LYS A CA 1
ATOM 722 C C . LYS A 1 87 ? 17.149 45.152 20.375 1.00 10.09 87 LYS A C 1
ATOM 723 O O . LYS A 1 87 ? 17.613 45.777 21.334 1.00 12.12 87 LYS A O 1
ATOM 729 N N . ASN A 1 88 ? 16.273 45.674 19.506 1.00 10.19 88 ASN A N 1
ATOM 730 C CA . ASN A 1 88 ? 15.774 47.044 19.557 1.00 11.98 88 ASN A CA 1
ATOM 731 C C . ASN A 1 88 ? 14.253 47.094 19.572 1.00 11.88 88 ASN A C 1
ATOM 732 O O . ASN A 1 88 ? 13.649 47.672 18.670 1.00 14.40 88 ASN A O 1
ATOM 737 N N . PRO A 1 89 ? 13.606 46.474 20.571 1.00 11.67 89 PRO A N 1
ATOM 738 C CA . PRO A 1 89 ? 12.137 46.425 20.549 1.00 13.61 89 PRO A CA 1
ATOM 739 C C . PRO A 1 89 ? 11.456 47.713 20.384 1.00 15.65 89 PRO A C 1
ATOM 740 O O . PRO A 1 89 ? 11.864 48.679 20.985 1.00 18.45 89 PRO A O 1
ATOM 744 N N A GLY A 1 90 ? 10.463 47.758 19.459 0.90 17.34 90 GLY A N 1
ATOM 745 N N B GLY A 1 90 ? 10.422 47.725 19.549 0.10 17.68 90 GLY A N 1
ATOM 746 C CA A GLY A 1 90 ? 9.704 48.921 19.166 0.90 20.45 90 GLY A CA 1
ATOM 747 C CA B GLY A 1 90 ? 9.759 48.959 19.209 0.10 19.12 90 GLY A CA 1
ATOM 748 C C A GLY A 1 90 ? 10.405 49.972 18.329 0.90 20.39 90 GLY A C 1
ATOM 749 C C B GLY A 1 90 ? 10.761 50.045 18.894 0.10 19.69 90 GLY A C 1
ATOM 750 O O A GLY A 1 90 ? 9.694 50.940 17.931 0.90 22.60 90 GLY A O 1
ATOM 751 O O B GLY A 1 90 ? 10.758 51.050 19.568 0.10 21.19 90 GLY A O 1
ATOM 752 N N . LYS A 1 91 ? 11.688 49.792 17.966 1.00 19.46 91 LYS A N 1
ATOM 753 C CA . LYS A 1 91 ? 12.521 50.853 17.289 1.00 19.29 91 LYS A CA 1
ATOM 754 C C . LYS A 1 91 ? 12.737 50.523 15.826 1.00 16.10 91 LYS A C 1
ATOM 755 O O . LYS A 1 91 ? 13.333 49.455 15.527 1.00 15.11 91 LYS A O 1
ATOM 761 N N . ASP A 1 92 ? 12.233 51.393 14.934 1.00 15.29 92 ASP A N 1
ATOM 762 C CA . ASP A 1 92 ? 12.063 51.024 13.527 1.00 14.10 92 ASP A CA 1
ATOM 763 C C . ASP A 1 92 ? 13.352 51.021 12.741 1.00 11.48 92 ASP A C 1
ATOM 764 O O . ASP A 1 92 ? 13.408 50.406 11.698 1.00 11.14 92 ASP A O 1
ATOM 769 N N . LEU A 1 93 ? 14.403 51.720 13.193 1.00 12.35 93 LEU A N 1
ATOM 770 C CA . LEU A 1 93 ? 15.600 51.890 12.365 1.00 12.61 93 LEU A CA 1
ATOM 771 C C . LEU A 1 93 ? 16.811 52.024 13.245 1.00 13.33 93 LEU A C 1
ATOM 772 O O . LEU A 1 93 ? 16.887 52.979 14.027 1.00 17.93 93 LEU A O 1
ATOM 777 N N . GLU A 1 94 ? 17.765 51.119 13.108 1.00 11.28 94 GLU A N 1
ATOM 778 C CA . GLU A 1 94 ? 19.038 51.279 13.742 1.00 12.67 94 GLU A CA 1
ATOM 779 C C . GLU A 1 94 ? 20.097 51.517 12.653 1.00 14.28 94 GLU A C 1
ATOM 780 O O . GLU A 1 94 ? 20.020 50.997 11.546 1.00 16.25 94 GLU A O 1
ATOM 786 N N . GLU A 1 95 ? 21.081 52.271 13.025 1.00 17.00 95 GLU A N 1
ATOM 787 C CA . GLU A 1 95 ? 22.141 52.679 12.160 1.00 18.34 95 GLU A CA 1
ATOM 788 C C . GLU A 1 95 ? 23.500 52.173 12.661 1.00 18.33 95 GLU A C 1
ATOM 789 O O . GLU A 1 95 ? 23.673 51.838 13.852 1.00 21.01 95 GLU A O 1
ATOM 795 N N . GLY A 1 96 ? 24.429 52.045 11.734 1.00 18.85 96 GLY A N 1
ATOM 796 C CA . GLY A 1 96 ? 25.816 51.782 12.095 1.00 18.76 96 GLY A CA 1
ATOM 797 C C . GLY A 1 96 ? 26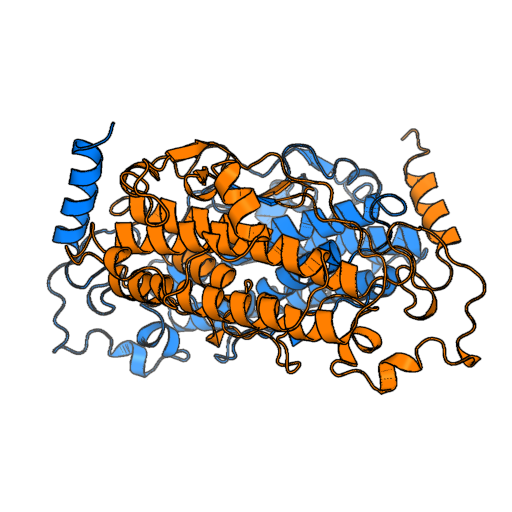.218 50.340 12.273 1.00 17.28 96 GLY A C 1
ATOM 798 O O . GLY A 1 96 ? 27.408 50.086 12.581 1.00 20.29 96 GLY A O 1
ATOM 799 N N . VAL A 1 97 ? 25.333 49.377 12.056 1.00 15.27 97 VAL A N 1
ATOM 800 C CA . VAL A 1 97 ? 25.746 47.986 12.197 1.00 13.20 97 VAL A CA 1
ATOM 801 C C . VAL A 1 97 ? 26.604 47.534 11.014 1.00 13.03 97 VAL A C 1
ATOM 802 O O . VAL A 1 97 ? 26.216 47.719 9.853 1.00 15.49 97 VAL A O 1
ATOM 806 N N . ASP A 1 98 ? 27.761 46.976 11.311 1.00 13.21 98 ASP A N 1
ATOM 807 C CA . ASP A 1 98 ? 28.726 46.555 10.302 1.00 13.08 98 ASP A CA 1
ATOM 808 C C . ASP A 1 98 ? 28.853 45.021 10.359 1.00 11.73 98 ASP A C 1
ATOM 809 O O . ASP A 1 98 ? 29.388 44.491 11.331 1.00 11.32 98 ASP A O 1
ATOM 814 N N . PRO A 1 99 ? 28.419 44.262 9.347 1.00 13.09 99 PRO A N 1
ATOM 815 C CA . PRO A 1 99 ? 28.566 42.792 9.403 1.00 13.03 99 PRO A CA 1
ATOM 816 C C . PRO A 1 99 ? 29.962 42.315 9.587 1.00 13.35 99 PRO A C 1
ATOM 817 O O . PRO A 1 99 ? 30.149 41.188 10.096 1.00 18.12 99 PRO A O 1
ATOM 821 N N . ALA A 1 100 ? 30.940 43.089 9.149 1.00 13.33 100 ALA A N 1
ATOM 822 C CA . ALA A 1 100 ? 32.291 42.680 9.274 1.00 14.14 100 ALA A CA 1
ATOM 823 C C . ALA A 1 100 ? 32.813 42.701 10.717 1.00 13.58 100 ALA A C 1
ATOM 824 O O . ALA A 1 100 ? 33.884 42.167 11.020 1.00 16.67 100 ALA A O 1
ATOM 826 N N . SER A 1 101 ? 32.056 43.325 11.645 1.00 12.34 101 SER A N 1
ATOM 827 C CA . SER A 1 101 ? 32.459 43.446 13.034 1.00 13.32 101 SER A CA 1
ATOM 828 C C . SER A 1 101 ? 31.901 42.351 13.958 1.00 12.79 101 SER A C 1
ATOM 829 O O . SER A 1 101 ? 31.818 42.583 15.177 1.00 18.02 101 SER A O 1
ATOM 832 N N . THR A 1 102 ? 31.435 41.279 13.403 1.00 12.93 102 THR A N 1
ATOM 833 C CA . THR A 1 102 ? 30.864 40.172 14.178 1.00 12.86 102 THR A CA 1
ATOM 834 C C . THR A 1 102 ? 29.751 40.609 15.160 1.00 11.17 102 THR A C 1
ATOM 835 O O . THR A 1 102 ? 29.757 40.293 16.373 1.00 12.51 102 THR A O 1
ATOM 842 N N . PRO A 1 103 ? 28.735 41.236 14.623 1.00 9.67 103 PRO A N 1
ATOM 843 C CA . PRO A 1 103 ? 27.669 41.753 15.502 1.00 10.22 103 PRO A CA 1
ATOM 844 C C . PRO A 1 103 ? 26.805 40.663 16.126 1.00 9.76 103 PRO A C 1
ATOM 845 O O . PRO A 1 103 ? 26.079 40.948 17.078 1.00 11.07 103 PRO A O 1
ATOM 849 N N . LEU A 1 104 ? 26.867 39.443 15.593 1.00 8.79 104 LEU A N 1
ATOM 850 C CA . LEU A 1 104 ? 26.163 38.300 16.158 1.00 8.51 104 LEU A CA 1
ATOM 851 C C . LEU A 1 104 ? 27.127 37.380 16.922 1.00 8.78 104 LEU A C 1
ATOM 852 O O . LEU A 1 104 ? 26.790 36.218 17.175 1.00 8.61 104 LEU A O 1
ATOM 857 N N . GLY A 1 105 ? 28.295 37.878 17.330 1.00 9.21 105 GLY A N 1
ATOM 858 C CA . GLY A 1 105 ? 29.252 36.999 17.973 1.00 9.18 105 GLY A CA 1
ATOM 859 C C . GLY A 1 105 ? 28.703 36.282 19.188 1.00 9.24 105 GLY A C 1
ATOM 860 O O . GLY A 1 105 ? 29.013 35.078 19.406 1.00 9.52 105 GLY A O 1
ATOM 861 N N . PHE A 1 106 ? 27.897 36.962 19.974 1.00 9.27 106 PHE A N 1
ATOM 862 C CA . PHE A 1 106 ? 27.316 36.307 21.164 1.00 9.52 106 PHE A CA 1
ATOM 863 C C . PHE A 1 106 ? 26.542 35.047 20.816 1.00 9.05 106 PHE A C 1
ATOM 864 O O . PHE A 1 106 ? 26.469 34.095 21.612 1.00 9.52 106 PHE A O 1
ATOM 872 N N . ALA A 1 107 ? 25.922 35.049 19.642 1.00 8.23 107 ALA A N 1
ATOM 873 C CA . ALA A 1 107 ? 25.037 33.958 19.269 1.00 8.43 107 ALA A CA 1
ATOM 874 C C . ALA A 1 107 ? 25.795 32.674 18.995 1.00 8.70 107 ALA A C 1
ATOM 875 O O . ALA A 1 107 ? 25.205 31.590 19.022 1.00 9.78 107 ALA A O 1
ATOM 877 N N . LYS A 1 108 ? 27.113 32.758 18.760 1.00 8.57 108 LYS A N 1
ATOM 878 C CA . LYS A 1 108 ? 27.917 31.579 18.584 1.00 8.60 108 LYS A CA 1
ATOM 879 C C . LYS A 1 108 ? 27.835 30.647 19.794 1.00 8.01 108 LYS A C 1
ATOM 880 O O . LYS A 1 108 ? 28.040 29.427 19.668 1.00 8.73 108 LYS A O 1
ATOM 886 N N . ASP A 1 109 ? 27.620 31.211 20.971 1.00 7.95 109 ASP A N 1
ATOM 887 C CA . ASP A 1 109 ? 27.770 30.481 22.233 1.00 7.80 109 ASP A CA 1
ATOM 888 C C . ASP A 1 109 ? 26.444 30.200 22.942 1.00 8.21 109 ASP A C 1
ATOM 889 O O . ASP A 1 109 ? 26.459 29.554 23.996 1.00 10.22 109 ASP A O 1
ATOM 894 N N . VAL A 1 110 ? 25.317 30.661 22.425 1.00 7.35 110 VAL A N 1
ATOM 895 C CA . VAL A 1 110 ? 24.027 30.433 23.070 1.00 7.73 110 VAL A CA 1
ATOM 896 C C . VAL A 1 110 ? 23.561 29.010 22.795 1.00 7.15 110 VAL A C 1
ATOM 897 O O . VAL A 1 110 ? 24.065 28.330 21.908 1.00 8.20 110 VAL A O 1
ATOM 901 N N . ARG A 1 111 ? 22.554 28.558 23.543 1.00 7.03 111 ARG A N 1
ATOM 902 C CA . ARG A 1 111 ? 22.032 27.204 23.320 1.00 6.97 111 ARG A CA 1
ATOM 903 C C . ARG A 1 111 ? 21.446 27.060 21.913 1.00 6.66 111 ARG A C 1
ATOM 904 O O . ARG A 1 111 ? 21.733 26.077 21.207 1.00 7.53 111 ARG A O 1
ATOM 912 N N . ASN A 1 112 ? 20.603 28.015 21.533 1.00 6.91 112 ASN A N 1
ATOM 913 C CA . ASN A 1 112 ? 19.816 27.925 20.305 1.00 6.74 112 ASN A CA 1
ATOM 914 C C . ASN A 1 112 ? 20.346 28.926 19.280 1.00 6.86 112 ASN A C 1
ATOM 915 O O . ASN A 1 112 ? 19.966 30.095 19.244 1.00 7.65 112 ASN A O 1
ATOM 920 N N . ALA A 1 113 ? 21.286 28.465 18.460 1.00 6.83 113 ALA A N 1
ATOM 921 C CA . ALA A 1 113 ? 21.820 29.290 17.391 1.00 7.52 113 ALA A CA 1
ATOM 922 C C . ALA A 1 113 ? 20.798 29.440 16.248 1.00 6.83 113 ALA A C 1
ATOM 923 O O . ALA A 1 113 ? 20.899 30.409 15.482 1.00 7.61 113 ALA A O 1
ATOM 925 N N . ALA A 1 114 ? 19.882 28.502 16.091 1.00 7.04 114 ALA A N 1
ATOM 926 C CA . ALA A 1 114 ? 18.889 28.571 15.027 1.00 7.10 114 ALA A CA 1
ATOM 927 C C . ALA A 1 114 ? 18.060 29.850 15.102 1.00 6.41 114 ALA A C 1
ATOM 928 O O . ALA A 1 114 ? 17.682 30.383 14.060 1.00 6.76 114 ALA A O 1
ATOM 930 N N . HIS A 1 115 ? 17.773 30.343 16.314 1.00 6.37 115 HIS A N 1
ATOM 931 C CA . HIS A 1 115 ? 17.064 31.607 16.468 1.00 6.21 115 HIS A CA 1
ATOM 932 C C . HIS A 1 115 ? 17.680 32.739 15.672 1.00 6.28 115 HIS A C 1
ATOM 933 O O . HIS A 1 115 ? 16.983 33.679 15.308 1.00 7.27 115 HIS A O 1
ATOM 940 N N . PHE A 1 116 ? 19.026 32.683 15.475 1.00 6.53 116 PHE A N 1
ATOM 941 C CA . PHE A 1 116 ? 19.790 33.746 14.847 1.00 6.85 116 PHE A CA 1
ATOM 942 C C . PHE A 1 116 ? 20.232 33.421 13.418 1.00 7.02 116 PHE A C 1
ATOM 943 O O . PHE A 1 116 ? 20.674 34.315 12.716 1.00 9.08 116 PHE A O 1
ATOM 951 N N . ILE A 1 117 ? 20.167 32.161 13.013 1.00 8.25 117 ILE A N 1
ATOM 952 C CA . ILE A 1 117 ? 20.541 31.722 11.661 1.00 8.47 117 ILE A CA 1
ATOM 953 C C . ILE A 1 117 ? 19.292 31.487 10.817 1.00 8.57 117 ILE A C 1
ATOM 954 O O . ILE A 1 117 ? 19.073 32.154 9.817 1.00 13.04 117 ILE A O 1
ATOM 959 N N . ALA A 1 118 ? 18.475 30.529 11.212 1.00 9.60 118 ALA A N 1
ATOM 960 C CA . ALA A 1 118 ? 17.223 30.270 10.506 1.00 9.88 118 ALA A CA 1
ATOM 961 C C . ALA A 1 118 ? 16.205 31.382 10.752 1.00 8.88 118 ALA A C 1
ATOM 962 O O . ALA A 1 118 ? 15.502 31.826 9.856 1.00 13.34 118 ALA A O 1
ATOM 964 N N . GLY A 1 119 ? 16.038 31.750 12.013 1.00 7.16 119 GLY A N 1
ATOM 965 C CA . GLY A 1 119 ? 15.225 32.891 12.343 1.00 7.39 119 GLY A CA 1
ATOM 966 C C . GLY A 1 119 ? 16.028 34.168 12.205 1.00 7.81 119 GLY A C 1
ATOM 967 O O . GLY A 1 119 ? 17.254 34.172 12.305 1.00 8.59 119 GLY A O 1
ATOM 968 N N . GLY A 1 120 ? 15.337 35.287 12.039 1.00 7.84 120 GLY A N 1
ATOM 969 C CA . GLY A 1 120 ? 15.941 36.587 12.135 1.00 8.10 120 GLY A CA 1
ATOM 970 C C . GLY A 1 120 ? 15.846 37.107 13.573 1.00 7.50 120 GLY A C 1
ATOM 971 O O . GLY A 1 120 ? 15.175 38.102 13.841 1.00 8.35 120 GLY A O 1
ATOM 972 N N . ALA A 1 121 ? 16.491 36.360 14.495 1.00 7.19 121 ALA A N 1
ATOM 973 C CA . ALA A 1 121 ? 16.294 36.593 15.933 1.00 6.91 121 ALA A CA 1
ATOM 974 C C . ALA A 1 121 ? 14.784 36.567 16.256 1.00 6.39 121 ALA A C 1
ATOM 975 O O . ALA A 1 121 ? 14.238 37.519 16.819 1.00 7.04 121 ALA A O 1
ATOM 977 N N . ASN A 1 122 ? 14.121 35.465 15.905 1.00 6.55 122 ASN A N 1
ATOM 978 C CA . ASN A 1 122 ? 12.682 35.335 16.136 1.00 6.41 122 ASN A CA 1
ATOM 979 C C . ASN A 1 122 ? 12.346 33.874 16.465 1.00 6.38 122 ASN A C 1
ATOM 980 O O . ASN A 1 122 ? 13.143 32.955 16.300 1.00 6.62 122 ASN A O 1
ATOM 985 N N . SER A 1 123 ? 11.092 33.715 16.928 1.00 6.58 123 SER A N 1
ATOM 986 C CA . SER A 1 123 ? 10.585 32.415 17.314 1.00 6.39 123 SER A CA 1
ATOM 987 C C . SER A 1 123 ? 10.576 31.444 16.149 1.00 6.48 123 SER A C 1
ATOM 988 O O . SER A 1 123 ? 10.477 31.820 14.973 1.00 6.89 123 SER A O 1
ATOM 991 N N . LEU A 1 124 ? 10.690 30.150 16.509 1.00 6.42 124 LEU A N 1
ATOM 992 C CA . LEU A 1 124 ? 10.671 29.048 15.573 1.00 6.40 124 LEU A CA 1
ATOM 993 C C . LEU A 1 124 ? 9.710 27.980 16.081 1.00 6.18 124 LEU A C 1
ATOM 994 O O . LEU A 1 124 ? 9.285 27.997 17.234 1.00 6.89 124 LEU A O 1
ATOM 999 N N . VAL A 1 125 ? 9.349 27.027 15.221 1.00 6.56 125 VAL A N 1
ATOM 1000 C CA . VAL A 1 125 ? 8.294 26.040 15.559 1.00 6.81 125 VAL A CA 1
ATOM 1001 C C . VAL A 1 125 ? 8.950 24.775 16.159 1.00 6.64 125 VAL A C 1
ATOM 1002 O O . VAL A 1 125 ? 9.030 23.714 15.534 1.00 7.27 125 VAL A O 1
ATOM 1006 N N . MET A 1 126 ? 9.477 24.947 17.367 1.00 6.81 126 MET A N 1
ATOM 1007 C CA . MET A 1 126 ? 10.384 23.989 17.963 1.00 6.95 126 MET A CA 1
ATOM 1008 C C . MET A 1 126 ? 10.331 24.113 19.489 1.00 6.29 126 MET A C 1
ATOM 1009 O O . MET A 1 126 ? 9.779 25.066 20.051 1.00 6.61 126 MET A O 1
ATOM 1014 N N . GLY A 1 127 ? 10.939 23.135 20.143 1.00 6.55 127 GLY A N 1
ATOM 1015 C CA . GLY A 1 127 ? 11.059 23.127 21.603 1.00 6.60 127 GLY A CA 1
ATOM 1016 C C . GLY A 1 127 ? 12.421 23.585 22.094 1.00 6.58 127 GLY A C 1
ATOM 1017 O O . GLY A 1 127 ? 13.205 24.214 21.387 1.00 7.18 127 GLY A O 1
ATOM 1018 N N . ALA A 1 128 ? 12.670 23.295 23.364 1.00 7.13 128 ALA A N 1
ATOM 1019 C CA . ALA A 1 128 ? 13.839 23.775 24.084 1.00 7.23 128 ALA A CA 1
ATOM 1020 C C . ALA A 1 128 ? 15.137 23.071 23.706 1.00 6.91 128 ALA A C 1
ATOM 1021 O O . ALA A 1 128 ? 16.203 23.540 24.143 1.00 8.01 128 ALA A O 1
ATOM 1023 N N . MET A 1 129 ? 15.092 22.026 22.912 1.00 7.13 129 MET A N 1
ATOM 1024 C CA . MET A 1 129 ? 16.270 21.349 22.399 1.00 7.69 129 MET A CA 1
ATOM 1025 C C . MET A 1 129 ? 16.442 21.604 20.891 1.00 8.01 129 MET A C 1
ATOM 1026 O O . MET A 1 129 ? 17.249 20.941 20.256 1.00 12.08 129 MET A O 1
ATOM 1031 N N . GLY A 1 130 ? 15.654 22.480 20.317 1.00 8.64 130 GLY A N 1
ATOM 1032 C CA . GLY A 1 130 ? 15.666 22.669 18.887 1.00 9.35 130 GLY A CA 1
ATOM 1033 C C . GLY A 1 130 ? 14.853 21.667 18.103 1.00 8.97 130 GLY A C 1
ATOM 1034 O O . GLY A 1 130 ? 14.859 21.699 16.867 1.00 11.47 130 GLY A O 1
ATOM 1035 N N . GLU A 1 131 ? 14.134 20.792 18.775 1.00 8.86 131 GLU A N 1
ATOM 1036 C CA . GLU A 1 131 ? 13.325 19.761 18.127 1.00 9.18 131 GLU A CA 1
ATOM 1037 C C . GLU A 1 131 ? 12.133 20.401 17.529 1.00 8.92 131 GLU A C 1
ATOM 1038 O O . GLU A 1 131 ? 11.342 21.091 18.214 1.00 9.97 131 GLU A O 1
ATOM 1044 N N . HIS A 1 132 ? 11.886 20.176 16.218 1.00 8.34 132 HIS A N 1
ATOM 1045 C CA . HIS A 1 132 ? 10.743 20.825 15.626 1.00 7.76 132 HIS A CA 1
ATOM 1046 C C . HIS A 1 132 ? 9.455 20.136 16.047 1.00 7.95 132 HIS A C 1
ATOM 1047 O O . HIS A 1 132 ? 9.384 18.912 16.186 1.00 9.50 132 HIS A O 1
ATOM 1054 N N . TRP A 1 133 ? 8.403 20.904 16.225 1.00 7.60 133 TRP A N 1
ATOM 1055 C CA . TRP A 1 133 ? 7.111 20.350 16.584 1.00 7.35 133 TRP A CA 1
ATOM 1056 C C . TRP A 1 133 ? 6.667 19.354 15.515 1.00 7.25 133 TRP A C 1
ATOM 1057 O O . TRP A 1 133 ? 6.922 19.564 14.329 1.00 8.56 133 TRP A O 1
ATOM 1068 N N . ASN A 1 134 ? 5.983 18.280 15.909 1.00 7.37 134 ASN A N 1
ATOM 1069 C CA . ASN A 1 134 ? 5.582 17.282 14.972 1.00 8.78 134 ASN A CA 1
ATOM 1070 C C . ASN A 1 134 ? 4.148 16.843 15.218 1.00 7.37 134 ASN A C 1
ATOM 1071 O O . ASN A 1 134 ? 3.654 16.810 16.338 1.00 7.85 134 ASN A O 1
ATOM 1080 N N . GLY A 1 135 ? 3.484 16.473 14.118 1.00 7.33 135 GLY A N 1
ATOM 1081 C CA . GLY A 1 135 ? 2.090 16.069 14.175 1.00 7.77 135 GLY A CA 1
ATOM 1082 C C . GLY A 1 135 ? 1.765 14.859 14.962 1.00 8.45 135 GLY A C 1
ATOM 1083 O O . GLY A 1 135 ? 0.598 14.623 15.290 1.00 10.28 135 GLY A O 1
ATOM 1084 N N . GLU A 1 136 ? 2.766 14.047 15.324 1.00 8.76 136 GLU A N 1
ATOM 1085 C CA . GLU A 1 136 ? 2.509 12.918 16.192 1.00 11.05 136 GLU A CA 1
ATOM 1086 C C . GLU A 1 136 ? 2.313 13.327 17.658 1.00 9.49 136 GLU A C 1
ATOM 1087 O O . GLU A 1 136 ? 1.997 12.507 18.505 1.00 11.95 136 GLU A O 1
ATOM 1093 N N . TYR A 1 137 ? 2.461 14.608 17.945 1.00 8.05 137 TYR A N 1
ATOM 1094 C CA . TYR A 1 137 ? 2.094 15.178 19.248 1.00 8.43 137 TYR A CA 1
ATOM 1095 C C . TYR A 1 137 ? 0.573 15.324 19.391 1.00 8.17 137 TYR A C 1
ATOM 1096 O O . TYR A 1 137 ? 0.108 15.686 20.485 1.00 9.66 137 TYR A O 1
ATOM 1105 N N . VAL A 1 138 ? -0.186 15.072 18.301 1.00 7.71 138 VAL A N 1
ATOM 1106 C CA . VAL A 1 138 ? -1.658 15.156 18.303 1.00 7.25 138 VAL A CA 1
ATOM 1107 C C . VAL A 1 138 ? -2.236 13.767 18.524 1.00 6.80 138 VAL A C 1
ATOM 1108 O O . VAL A 1 138 ? -1.824 12.802 17.882 1.00 7.83 138 VAL A O 1
ATOM 1112 N N . PHE A 1 139 ? -3.238 13.725 19.394 1.00 6.80 139 PHE A N 1
ATOM 1113 C CA . PHE A 1 139 ? -4.032 12.525 19.689 1.00 6.72 139 PHE A CA 1
ATOM 1114 C C . PHE A 1 139 ? -5.482 12.852 19.314 1.00 6.62 139 PHE A C 1
ATOM 1115 O O . PHE A 1 139 ? -6.107 13.725 19.918 1.00 7.84 139 PHE A O 1
ATOM 1123 N N . THR A 1 140 ? -5.989 12.152 18.305 1.00 6.79 140 THR A N 1
ATOM 1124 C CA . THR A 1 140 ? -7.367 12.377 17.846 1.00 7.03 140 THR A CA 1
ATOM 1125 C C . THR A 1 140 ? -7.951 11.017 17.492 1.00 6.91 140 THR A C 1
ATOM 1126 O O . THR A 1 140 ? -7.873 10.509 16.364 1.00 8.70 140 THR A O 1
ATOM 1130 N N . SER A 1 141 ? -8.485 10.362 18.527 1.00 7.46 141 SER A N 1
ATOM 1131 C CA . SER A 1 141 ? -8.929 8.975 18.436 1.00 7.86 141 SER A CA 1
ATOM 1132 C C . SER A 1 141 ? -10.351 8.814 17.946 1.00 8.06 141 SER A C 1
ATOM 1133 O O . SER A 1 141 ? -10.781 7.705 17.624 1.00 9.65 141 SER A O 1
ATOM 1136 N N . GLY A 1 142 ? -11.133 9.882 17.969 1.00 7.88 142 GLY A N 1
ATOM 1137 C CA . GLY A 1 142 ? -12.564 9.816 17.704 1.00 9.12 142 GLY A CA 1
ATOM 1138 C C . GLY A 1 142 ? -13.420 9.363 18.874 1.00 8.33 142 GLY A C 1
ATOM 1139 O O . GLY A 1 142 ? -14.647 9.506 18.765 1.00 10.01 142 GLY A O 1
ATOM 1140 N N . ASN A 1 143 ? -12.834 8.818 19.926 1.00 7.88 143 ASN A N 1
ATOM 1141 C CA . ASN A 1 143 ? -13.591 8.371 21.090 1.00 7.72 143 ASN A CA 1
ATOM 1142 C C . ASN A 1 143 ? -13.604 9.508 22.104 1.00 7.19 143 ASN A C 1
ATOM 1143 O O . ASN A 1 143 ? -12.544 9.967 22.555 1.00 7.74 143 ASN A O 1
ATOM 1148 N N . LEU A 1 144 ? -14.798 10.020 22.419 1.00 7.51 144 LEU A N 1
ATOM 1149 C CA . LEU A 1 144 ? -14.889 11.239 23.221 1.00 7.47 144 LEU A CA 1
ATOM 1150 C C . LEU A 1 144 ? -14.224 11.119 24.580 1.00 7.20 144 LEU A C 1
ATOM 1151 O O . LEU A 1 144 ? -13.468 12.008 24.981 1.00 7.35 144 LEU A O 1
ATOM 1156 N N . ILE A 1 145 ? -14.552 10.055 25.327 1.00 7.18 145 ILE A N 1
ATOM 1157 C CA . ILE A 1 145 ? -14.009 9.954 26.675 1.00 7.42 145 ILE A CA 1
ATOM 1158 C C . ILE A 1 145 ? -12.469 9.794 26.643 1.00 6.87 145 ILE A C 1
ATOM 1159 O O . ILE A 1 145 ? -11.768 10.401 27.444 1.00 7.49 145 ILE A O 1
ATOM 1164 N N . LEU A 1 146 ? -11.976 8.962 25.731 1.00 7.22 146 LEU A N 1
ATOM 1165 C CA . LEU A 1 146 ? -10.512 8.764 25.605 1.00 7.22 146 LEU A CA 1
ATOM 1166 C C . LEU A 1 146 ? -9.823 10.100 25.280 1.00 6.61 146 LEU A C 1
ATOM 1167 O O . LEU A 1 146 ? -8.788 10.428 25.865 1.00 7.12 146 LEU A O 1
ATOM 1172 N N . ASP A 1 147 ? -10.391 10.851 24.346 1.00 7.06 147 ASP A N 1
ATOM 1173 C CA . ASP A 1 147 ? -9.835 12.149 23.988 1.00 6.90 147 ASP A CA 1
ATOM 1174 C C . ASP A 1 147 ? -9.859 13.120 25.184 1.00 6.97 147 ASP A C 1
ATOM 1175 O O . ASP A 1 147 ? -8.897 13.843 25.417 1.00 7.03 147 ASP A O 1
ATOM 1180 N N . LEU A 1 148 ? -10.980 13.149 25.927 1.00 6.88 148 LEU A N 1
ATOM 1181 C CA . LEU A 1 148 ? -11.052 14.057 27.054 1.00 6.97 148 LEU A CA 1
ATOM 1182 C C . LEU A 1 148 ? -10.092 13.695 28.168 1.00 6.84 148 LEU A C 1
ATOM 1183 O O . LEU A 1 148 ? -9.522 14.558 28.823 1.00 7.03 148 LEU A O 1
ATOM 1188 N N . LEU A 1 149 ? -9.908 12.378 28.416 1.00 7.18 149 LEU A N 1
ATOM 1189 C CA . LEU A 1 149 ? -8.922 11.918 29.380 1.00 6.97 149 LEU A CA 1
ATOM 1190 C C . LEU A 1 149 ? -7.520 12.390 28.957 1.00 7.04 149 LEU A C 1
ATOM 1191 O O . LEU A 1 149 ? -6.752 12.923 29.752 1.00 6.97 149 LEU A O 1
ATOM 1196 N N . HIS A 1 150 ? -7.210 12.171 27.659 1.00 6.77 150 HIS A N 1
ATOM 1197 C CA . HIS A 1 150 ? -5.958 12.670 27.138 1.00 6.81 150 HIS A CA 1
ATOM 1198 C C . HIS A 1 150 ? -5.820 14.174 27.367 1.00 6.47 150 HIS A C 1
ATOM 1199 O O . HIS A 1 150 ? -4.741 14.639 27.751 1.00 7.11 150 HIS A O 1
ATOM 1212 N N . ASN A 1 151 ? -6.877 14.933 27.094 1.00 6.44 151 ASN A N 1
ATOM 1213 C CA . ASN A 1 151 ? -6.785 16.393 27.171 1.00 6.57 151 ASN A CA 1
ATOM 1214 C C . ASN A 1 151 ? -6.592 16.890 28.608 1.00 6.33 151 ASN A C 1
ATOM 1215 O O . ASN A 1 151 ? -5.880 17.863 28.848 1.00 6.76 151 ASN A O 1
ATOM 1220 N N . PHE A 1 152 ? -7.222 16.207 29.554 1.00 6.67 152 PHE A N 1
ATOM 1221 C CA . PHE A 1 152 ? -7.008 16.537 30.983 1.00 6.87 152 PHE A CA 1
ATOM 1222 C C . PHE A 1 152 ? -5.532 16.361 31.329 1.00 6.60 152 PHE A C 1
ATOM 1223 O O . PHE A 1 152 ? -4.891 17.234 31.909 1.00 7.01 152 PHE A O 1
ATOM 1231 N N . PHE A 1 153 ? -4.991 15.177 30.952 1.00 6.72 153 PHE A N 1
ATOM 1232 C CA . PHE A 1 153 ? -3.545 14.921 31.130 1.00 6.77 153 PHE A CA 1
ATOM 1233 C C . PHE A 1 153 ? -2.699 15.987 30.432 1.00 6.48 153 PHE A C 1
ATOM 1234 O O . PHE A 1 153 ? -1.746 16.510 30.996 1.00 6.83 153 PHE A O 1
ATOM 1242 N N . LEU A 1 154 ? -3.046 16.299 29.168 1.00 6.92 154 LEU A N 1
ATOM 1243 C CA . LEU A 1 154 ? -2.249 17.235 28.379 1.00 6.85 154 LEU A CA 1
ATOM 1244 C C . LEU A 1 154 ? -2.155 18.566 29.108 1.00 6.58 154 LEU A C 1
ATOM 1245 O O . LEU A 1 154 ? -1.092 19.194 29.154 1.00 7.29 154 LEU A O 1
ATOM 1254 N N . GLU A 1 155 ? -3.273 19.080 29.642 1.00 6.72 155 GLU A N 1
ATOM 1255 C CA . GLU A 1 155 ? -3.232 20.338 30.317 1.00 6.74 155 GLU A CA 1
ATOM 1256 C C . GLU A 1 155 ? -2.354 20.330 31.545 1.00 6.59 155 GLU A C 1
ATOM 1257 O O . GLU A 1 155 ? -1.646 21.306 31.813 1.00 7.35 155 GLU A O 1
ATOM 1263 N N . VAL A 1 156 ? -2.408 19.262 32.357 1.00 6.65 156 VAL A N 1
ATOM 1264 C CA . VAL A 1 156 ? -1.574 19.251 33.567 1.00 6.88 156 VAL A CA 1
ATOM 1265 C C . VAL A 1 156 ? -0.095 18.966 33.238 1.00 6.84 156 VAL A C 1
ATOM 1266 O O . VAL A 1 156 ? 0.784 19.466 33.951 1.00 7.30 156 VAL A O 1
ATOM 1270 N N . ALA A 1 157 ? 0.186 18.206 32.185 1.00 6.73 157 ALA A N 1
ATOM 1271 C CA . ALA A 1 157 ? 1.572 18.042 31.729 1.00 7.14 157 ALA A CA 1
ATOM 1272 C C . ALA A 1 157 ? 2.115 19.401 31.218 1.00 6.93 157 ALA A C 1
ATOM 1273 O O . ALA A 1 157 ? 3.226 19.812 31.557 1.00 7.42 157 ALA A O 1
ATOM 1275 N N . ALA A 1 158 ? 1.302 20.099 30.429 1.00 6.76 158 ALA A N 1
ATOM 1276 C CA . ALA A 1 158 ? 1.685 21.432 29.948 1.00 7.32 158 ALA A CA 1
ATOM 1277 C C . ALA A 1 158 ? 1.915 22.379 31.118 1.00 6.83 158 ALA A C 1
ATOM 1278 O O . ALA A 1 158 ? 2.853 23.174 31.110 1.00 7.60 158 ALA A O 1
ATOM 1280 N N . ARG A 1 159 ? 1.058 22.313 32.134 1.00 7.12 159 ARG A N 1
ATOM 1281 C CA . ARG A 1 159 ? 1.227 23.138 33.327 1.00 7.43 159 ARG A CA 1
ATOM 1282 C C . ARG A 1 159 ? 2.564 22.861 33.999 1.00 7.07 159 ARG A C 1
ATOM 1283 O O . ARG A 1 159 ? 3.269 23.765 34.442 1.00 7.55 159 ARG A O 1
ATOM 1291 N N . THR A 1 160 ? 2.912 21.571 34.106 1.00 7.33 160 THR A N 1
ATOM 1292 C CA . THR A 1 160 ? 4.153 21.169 34.735 1.00 7.33 160 THR A CA 1
ATOM 1293 C C . THR A 1 160 ? 5.354 21.789 33.990 1.00 7.14 160 THR A C 1
ATOM 1294 O O . THR A 1 160 ? 6.295 22.299 34.600 1.00 7.64 160 THR A O 1
ATOM 1298 N N . HIS A 1 161 ? 5.322 21.739 32.646 1.00 7.16 161 HIS A N 1
ATOM 1299 C CA . HIS A 1 161 ? 6.380 22.361 31.864 1.00 7.40 161 HIS A CA 1
ATOM 1300 C C . HIS A 1 161 ? 6.427 23.871 32.091 1.00 6.89 161 HIS A C 1
ATOM 1301 O O . HIS A 1 161 ? 7.504 24.459 32.204 1.00 7.47 161 HIS A O 1
ATOM 1308 N N . LYS A 1 162 ? 5.259 24.519 32.122 1.00 7.02 162 LYS A N 1
ATOM 1309 C CA . LYS A 1 162 ? 5.236 25.970 32.373 1.00 7.37 162 LYS A CA 1
ATOM 1310 C C . LYS A 1 162 ? 5.860 26.309 33.717 1.00 6.90 162 LYS A C 1
ATOM 1311 O O . LYS A 1 162 ? 6.607 27.273 33.824 1.00 7.13 162 LYS A O 1
ATOM 1322 N N . LEU A 1 163 ? 5.510 25.545 34.761 1.00 6.95 163 LEU A N 1
ATOM 1323 C CA . LEU A 1 163 ? 6.068 25.776 36.088 1.00 6.89 163 LEU A CA 1
ATOM 1324 C C . LEU A 1 163 ? 7.603 25.642 36.068 1.00 6.70 163 LEU A C 1
ATOM 1325 O O . LEU A 1 163 ? 8.316 26.444 36.677 1.00 7.36 163 LEU A O 1
ATOM 1330 N N . ARG A 1 164 ? 8.095 24.590 35.418 1.00 6.75 164 ARG A N 1
ATOM 1331 C CA . ARG A 1 164 ? 9.551 24.382 35.408 1.00 6.94 164 ARG A CA 1
ATOM 1332 C C . ARG A 1 164 ? 10.274 25.486 34.641 1.00 6.93 164 ARG A C 1
ATOM 1333 O O . ARG A 1 164 ? 11.298 25.984 35.093 1.00 7.67 164 ARG A O 1
ATOM 1341 N N . VAL A 1 165 ? 9.722 25.923 33.490 1.00 6.87 165 VAL A N 1
ATOM 1342 C CA . VAL A 1 165 ? 10.353 27.013 32.764 1.00 7.14 165 VAL A CA 1
ATOM 1343 C C . VAL A 1 165 ? 10.285 28.290 33.598 1.00 7.23 165 VAL A C 1
ATOM 1344 O O . VAL A 1 165 ? 11.239 29.087 33.628 1.00 7.88 165 VAL A O 1
ATOM 1348 N N . TYR A 1 166 ? 9.167 28.548 34.294 1.00 7.36 166 TYR A N 1
ATOM 1349 C CA . TYR A 1 166 ? 9.065 29.690 35.185 1.00 7.58 166 TYR A CA 1
ATOM 1350 C C . TYR A 1 166 ? 10.212 29.725 36.170 1.00 7.86 166 TYR A C 1
ATOM 1351 O O . TYR A 1 166 ? 10.785 30.768 36.496 1.00 9.03 166 TYR A O 1
ATOM 1360 N N . GLU A 1 167 ? 10.557 28.542 36.712 1.00 7.59 167 GLU A N 1
ATOM 1361 C CA . GLU A 1 167 ? 11.620 28.408 37.684 1.00 7.95 167 GLU A CA 1
ATOM 1362 C C . GLU A 1 167 ? 13.028 28.571 37.110 1.00 8.25 167 GLU A C 1
ATOM 1363 O O . GLU A 1 167 ? 13.998 28.649 37.881 1.00 8.75 167 GLU A O 1
ATOM 1369 N N . MET A 1 168 ? 13.145 28.620 35.767 1.00 8.41 168 MET A N 1
ATOM 1370 C CA . MET A 1 168 ? 14.404 28.835 35.083 1.00 8.99 168 MET A CA 1
ATOM 1371 C C . MET A 1 168 ? 14.622 30.299 34.689 1.00 9.73 168 MET A C 1
ATOM 1372 O O . MET A 1 168 ? 15.765 30.667 34.429 1.00 12.11 168 MET A O 1
ATOM 1381 N N . THR A 1 169 ? 13.551 31.055 34.505 1.00 11.13 169 THR A N 1
ATOM 1382 C CA . THR A 1 169 ? 13.604 32.341 33.814 1.00 12.71 169 THR A CA 1
ATOM 1383 C C . THR A 1 169 ? 13.100 33.401 34.786 1.00 13.34 169 THR A C 1
ATOM 1384 O O . THR A 1 169 ? 11.958 33.356 35.175 1.00 18.82 169 THR A O 1
ATOM 1388 N N . ASP A 1 170 ? 13.894 34.432 35.057 1.00 11.04 170 ASP A N 1
ATOM 1389 C CA . ASP A 1 170 ? 13.500 35.525 35.873 1.00 12.44 170 ASP A CA 1
ATOM 1390 C C . ASP A 1 170 ? 12.969 36.735 35.092 1.00 10.94 170 ASP A C 1
ATOM 1391 O O . ASP A 1 170 ? 12.574 37.717 35.697 1.00 14.63 170 ASP A O 1
ATOM 1396 N N . ASN A 1 171 ? 12.888 36.630 33.798 1.00 8.64 171 ASN A N 1
ATOM 1397 C CA . ASN A 1 171 ? 12.516 37.741 32.976 1.00 8.27 171 ASN A CA 1
ATOM 1398 C C . ASN A 1 171 ? 11.028 38.055 33.168 1.00 7.94 171 ASN A C 1
ATOM 1399 O O . ASN A 1 171 ? 10.191 37.174 32.973 1.00 8.14 171 ASN A O 1
ATOM 1404 N N . PRO A 1 172 ? 10.672 39.309 33.475 1.00 8.17 172 PRO A N 1
ATOM 1405 C CA . PRO A 1 172 ? 9.227 39.615 33.645 1.00 8.34 172 PRO A CA 1
ATOM 1406 C C . PRO A 1 172 ? 8.367 39.236 32.479 1.00 8.08 172 PRO A C 1
ATOM 1407 O O . PRO A 1 172 ? 7.207 38.848 32.670 1.00 8.52 172 PRO A O 1
ATOM 1411 N N . VAL A 1 173 ? 8.851 39.359 31.229 1.00 7.78 173 VAL A N 1
ATOM 1412 C CA . VAL A 1 173 ? 7.988 39.020 30.105 1.00 7.82 173 VAL A CA 1
ATOM 1413 C C . VAL A 1 173 ? 7.571 37.538 30.182 1.00 7.76 173 VAL A C 1
ATOM 1414 O O . VAL A 1 173 ? 6.425 37.176 29.906 1.00 8.87 173 VAL A O 1
ATOM 1418 N N . ALA A 1 174 ? 8.534 36.684 30.528 1.00 7.45 174 ALA A N 1
ATOM 1419 C CA . ALA A 1 174 ? 8.244 35.262 30.663 1.00 7.74 174 ALA A CA 1
ATOM 1420 C C . ALA A 1 174 ? 7.377 34.978 31.867 1.00 7.30 174 ALA A C 1
ATOM 1421 O O . ALA A 1 174 ? 6.459 34.160 31.805 1.00 7.95 174 ALA A O 1
ATOM 1423 N N . ARG A 1 175 ? 7.663 35.646 32.994 1.00 7.60 175 ARG A N 1
ATOM 1424 C CA . ARG A 1 175 ? 6.877 35.393 34.214 1.00 7.90 175 ARG A CA 1
ATOM 1425 C C . ARG A 1 175 ? 5.421 35.825 34.046 1.00 7.45 175 ARG A C 1
ATOM 1426 O O . ARG A 1 175 ? 4.531 35.164 34.563 1.00 7.89 175 ARG A O 1
ATOM 1441 N N . GLU A 1 176 ? 5.202 36.929 33.353 1.00 7.78 176 GLU A N 1
ATOM 1442 C CA . GLU A 1 176 ? 3.825 37.400 33.109 1.00 8.10 176 GLU A CA 1
ATOM 1443 C C . GLU A 1 176 ? 3.054 36.440 32.209 1.00 7.39 176 GLU A C 1
ATOM 1444 O O . GLU A 1 176 ? 1.938 36.031 32.501 1.00 8.00 176 GLU A O 1
ATOM 1455 N N . MET A 1 177 ? 3.681 36.065 31.085 1.00 7.16 177 MET A N 1
ATOM 1456 C CA . MET A 1 177 ? 3.049 35.118 30.187 1.00 6.94 177 MET A CA 1
ATOM 1457 C C . MET A 1 177 ? 2.747 33.819 30.914 1.00 6.50 177 MET A C 1
ATOM 1458 O O . MET A 1 177 ? 1.651 33.240 30.767 1.00 6.99 177 MET A O 1
ATOM 1463 N N . ILE A 1 178 ? 3.729 33.298 31.656 1.00 6.36 178 ILE A N 1
ATOM 1464 C CA . ILE A 1 178 ? 3.544 31.995 32.274 1.00 6.84 178 ILE A CA 1
ATOM 1465 C C . ILE A 1 178 ? 2.497 32.085 33.368 1.00 6.71 178 ILE A C 1
ATOM 1466 O O . ILE A 1 178 ? 1.644 31.219 33.515 1.00 7.16 178 ILE A O 1
ATOM 1471 N N . GLY A 1 179 ? 2.560 33.154 34.198 1.00 7.02 179 GLY A N 1
ATOM 1472 C CA . GLY A 1 179 ? 1.537 33.279 35.222 1.00 7.58 179 GLY A CA 1
ATOM 1473 C C . GLY A 1 179 ? 0.126 33.279 34.628 1.00 7.11 179 GLY A C 1
ATOM 1474 O O . GLY A 1 179 ? -0.790 32.654 35.172 1.00 7.70 179 GLY A O 1
ATOM 1475 N N . TYR A 1 180 ? -0.040 33.999 33.538 1.00 7.04 180 TYR A N 1
ATOM 1476 C CA . TYR A 1 180 ? -1.351 34.059 32.879 1.00 7.18 180 TYR A CA 1
ATOM 1477 C C . TYR A 1 180 ? -1.758 32.677 32.362 1.00 6.98 180 TYR A C 1
ATOM 1478 O O . TYR A 1 180 ? -2.896 32.223 32.570 1.00 7.47 180 TYR A O 1
ATOM 1487 N N . LEU A 1 181 ? -0.838 32.008 31.665 1.00 6.90 181 LEU A N 1
ATOM 1488 C CA . LEU A 1 181 ? -1.179 30.716 31.078 1.00 7.04 181 LEU A CA 1
ATOM 1489 C C . LEU A 1 181 ? -1.288 29.596 32.101 1.00 7.02 181 LEU A C 1
ATOM 1490 O O . LEU A 1 181 ? -1.967 28.599 31.829 1.00 7.96 181 LEU A O 1
ATOM 1495 N N . LEU A 1 182 ? -0.681 29.746 33.276 1.00 6.99 182 LEU A N 1
ATOM 1496 C CA . LEU A 1 182 ? -0.976 28.802 34.378 1.00 7.09 182 LEU A CA 1
ATOM 1497 C C . LEU A 1 182 ? -2.444 28.921 34.767 1.00 7.05 182 LEU A C 1
ATOM 1498 O O . LEU A 1 182 ? -3.128 27.919 35.043 1.00 7.70 182 LEU A O 1
ATOM 1503 N N . VAL A 1 183 ? -2.960 30.153 34.829 1.00 6.97 183 VAL A N 1
ATOM 1504 C CA . VAL A 1 183 ? -4.367 30.350 35.179 1.00 7.09 183 VAL A CA 1
ATOM 1505 C C . VAL A 1 183 ? -5.274 29.812 34.072 1.00 6.98 183 VAL A C 1
ATOM 1506 O O . VAL A 1 183 ? -6.245 29.093 34.335 1.00 7.54 183 VAL A O 1
ATOM 1510 N N . ARG A 1 184 ? -4.955 30.133 32.802 1.00 6.98 184 ARG A N 1
ATOM 1511 C CA . ARG A 1 184 ? -5.781 29.622 31.706 1.00 6.80 184 ARG A CA 1
ATOM 1512 C C . ARG A 1 184 ? -5.740 28.102 31.632 1.00 7.14 184 ARG A C 1
ATOM 1513 O O . ARG A 1 184 ? -6.760 27.451 31.380 1.00 7.64 184 ARG A O 1
ATOM 1521 N N . GLY A 1 185 ? -4.554 27.509 31.884 1.00 7.84 185 GLY A N 1
ATOM 1522 C CA . GLY A 1 185 ? -4.464 26.047 31.850 1.00 8.09 185 GLY A CA 1
ATOM 1523 C C . GLY A 1 185 ? -5.204 25.423 32.983 1.00 7.94 185 GLY A C 1
ATOM 1524 O O . GLY A 1 185 ? -5.722 24.304 32.875 1.00 9.30 185 GLY A O 1
ATOM 1525 N N . GLY A 1 186 ? -5.303 26.120 34.125 1.00 8.14 186 GLY A N 1
ATOM 1526 C CA . GLY A 1 186 ? -6.151 25.659 35.196 1.00 8.17 186 GLY A CA 1
ATOM 1527 C C . GLY A 1 186 ? -7.598 25.618 34.788 1.00 7.52 186 GLY A C 1
ATOM 1528 O O . GLY A 1 186 ? -8.337 24.663 35.132 1.00 8.01 186 GLY A O 1
ATOM 1529 N N . VAL A 1 187 ? -8.067 26.631 34.059 1.00 7.25 187 VAL A N 1
ATOM 1530 C CA . VAL A 1 187 ? -9.430 26.642 33.547 1.00 7.11 187 VAL A CA 1
ATOM 1531 C C . VAL A 1 187 ? -9.643 25.459 32.604 1.00 6.82 187 VAL A C 1
ATOM 1532 O O . VAL A 1 187 ? -10.637 24.747 32.704 1.00 7.39 187 VAL A O 1
ATOM 1536 N N . HIS A 1 188 ? -8.692 25.243 31.665 1.00 6.74 188 HIS A N 1
ATOM 1537 C CA . HIS A 1 188 ? -8.907 24.163 30.706 1.00 6.80 188 HIS A CA 1
ATOM 1538 C C . HIS A 1 188 ? -8.910 22.799 31.388 1.00 6.68 188 HIS A C 1
ATOM 1539 O O . HIS A 1 188 ? -9.733 21.945 31.052 1.00 6.98 188 HIS A O 1
ATOM 1546 N N . ALA A 1 189 ? -7.972 22.553 32.315 1.00 6.77 189 ALA A N 1
ATOM 1547 C CA . ALA A 1 189 ? -7.976 21.287 33.042 1.00 7.24 189 ALA A CA 1
ATOM 1548 C C . ALA A 1 189 ? -9.266 21.103 33.812 1.00 6.77 189 ALA A C 1
ATOM 1549 O O . ALA A 1 189 ? -9.861 20.022 33.848 1.00 7.51 189 ALA A O 1
ATOM 1551 N N . ALA A 1 190 ? -9.727 22.179 34.465 1.00 7.01 190 ALA A N 1
ATOM 1552 C CA . ALA A 1 190 ? -10.999 22.102 35.199 1.00 7.44 190 ALA A CA 1
ATOM 1553 C C . ALA A 1 190 ? -12.154 21.794 34.252 1.00 7.21 190 ALA A C 1
ATOM 1554 O O . ALA A 1 190 ? -13.065 21.036 34.613 1.00 7.90 190 ALA A O 1
ATOM 1556 N N . ALA A 1 191 ? -12.161 22.407 33.062 1.00 7.03 191 ALA A N 1
ATOM 1557 C CA . ALA A 1 191 ? -13.248 22.229 32.132 1.00 7.68 191 ALA A CA 1
ATOM 1558 C C . ALA A 1 191 ? -13.276 20.784 31.612 1.00 7.25 191 ALA A C 1
ATOM 1559 O O . ALA A 1 191 ? -14.330 20.151 31.551 1.00 7.52 191 ALA A O 1
ATOM 1561 N N . TYR A 1 192 ? -12.109 20.260 31.220 1.00 7.39 192 TYR A N 1
ATOM 1562 C CA . TYR A 1 192 ? -12.065 18.867 30.791 1.00 7.31 192 TYR A CA 1
ATOM 1563 C C . TYR A 1 192 ? -12.385 17.910 31.934 1.00 7.22 192 TYR A C 1
ATOM 1564 O O . TYR A 1 192 ? -13.032 16.874 31.729 1.00 7.75 192 TYR A O 1
ATOM 1573 N N . GLY A 1 193 ? -11.974 18.277 33.153 1.00 7.35 193 GLY A N 1
ATOM 1574 C CA . GLY A 1 193 ? -12.326 17.463 34.295 1.00 7.54 193 GLY A CA 1
ATOM 1575 C C . GLY A 1 193 ? -13.845 17.443 34.547 1.00 7.52 193 GLY A C 1
ATOM 1576 O O . GLY A 1 193 ? -14.419 16.383 34.826 1.00 8.28 193 GLY A O 1
ATOM 1577 N N . LYS A 1 194 ? -14.479 18.614 34.445 1.00 7.60 194 LYS A N 1
ATOM 1578 C CA . LYS A 1 194 ? -15.949 18.683 34.557 1.00 7.72 194 LYS A CA 1
ATOM 1579 C C . LYS A 1 194 ? -16.626 17.906 33.449 1.00 7.62 194 LYS A C 1
ATOM 1580 O O . LYS A 1 194 ? -17.646 17.241 33.685 1.00 8.34 194 LYS A O 1
ATOM 1586 N N . ALA A 1 195 ? -16.091 17.964 32.229 1.00 7.51 195 ALA A N 1
ATOM 1587 C CA . ALA A 1 195 ? -16.667 17.198 31.148 1.00 7.84 195 ALA A CA 1
ATOM 1588 C C . ALA A 1 195 ? -16.581 15.682 31.453 1.00 7.67 195 ALA A C 1
ATOM 1589 O O . ALA A 1 195 ? -17.549 14.947 31.270 1.00 8.24 195 ALA A O 1
ATOM 1591 N N . LEU A 1 196 ? -15.419 15.233 31.946 1.00 7.66 196 LEU A N 1
ATOM 1592 C CA . LEU A 1 196 ? -15.275 13.813 32.316 1.00 8.22 196 LEU A CA 1
ATOM 1593 C C . LEU A 1 196 ? -16.199 13.457 33.465 1.00 8.37 196 LEU A C 1
ATOM 1594 O O . LEU A 1 196 ? -16.778 12.346 33.456 1.00 9.35 196 LEU A O 1
ATOM 1599 N N . GLU A 1 197 ? -16.383 14.317 34.448 1.00 8.60 197 GLU A N 1
ATOM 1600 C CA . GLU A 1 197 ? -17.316 14.023 35.533 1.00 9.57 197 GLU A CA 1
ATOM 1601 C C . GLU A 1 197 ? -18.726 13.799 34.990 1.00 8.83 197 GLU A C 1
ATOM 1602 O O . GLU A 1 197 ? -19.431 12.882 35.399 1.00 10.01 197 GLU A O 1
ATOM 1613 N N . SER A 1 198 ? -19.139 14.644 34.056 1.00 8.92 198 SER A N 1
ATOM 1614 C CA . SER A 1 198 ? -20.461 14.540 33.488 1.00 9.83 198 SER A CA 1
ATOM 1615 C C . SER A 1 198 ? -20.662 13.234 32.723 1.00 9.79 198 SER A C 1
ATOM 1616 O O . SER A 1 198 ? -21.748 12.650 32.751 1.00 13.97 198 SER A O 1
ATOM 1621 N N . LEU A 1 199 ? -19.639 12.761 32.024 1.00 9.43 199 LEU A N 1
ATOM 1622 C CA . LEU A 1 199 ? -19.742 11.584 31.178 1.00 9.66 199 LEU A CA 1
ATOM 1623 C C . LEU A 1 199 ? -19.501 10.270 31.915 1.00 10.46 199 LEU A C 1
ATOM 1624 O O . LEU A 1 199 ? -19.948 9.220 31.421 1.00 12.73 199 LEU A O 1
ATOM 1629 N N . THR A 1 200 ? -18.752 10.311 33.001 1.00 10.19 200 THR A N 1
ATOM 1630 C CA . THR A 1 200 ? -18.248 9.113 33.643 1.00 10.93 200 THR A CA 1
ATOM 1631 C C . THR A 1 200 ? -18.587 8.993 35.141 1.00 10.75 200 THR A C 1
ATOM 1632 O O . THR A 1 200 ? -18.446 7.901 35.711 1.00 11.83 200 THR A O 1
ATOM 1636 N N . GLY A 1 201 ? -18.927 10.106 35.797 1.00 10.83 201 GLY A N 1
ATOM 1637 C CA . GLY A 1 201 ? -19.123 10.091 37.220 1.00 11.75 201 GLY A CA 1
ATOM 1638 C C . GLY A 1 201 ? -17.875 10.129 38.063 1.00 11.42 201 GLY A C 1
ATOM 1639 O O . GLY A 1 201 ? -17.984 10.199 39.302 1.00 15.50 201 GLY A O 1
ATOM 1640 N N . VAL A 1 202 ? -16.716 10.133 37.442 1.00 9.64 202 VAL A N 1
ATOM 1641 C CA . VAL A 1 202 ? -15.450 10.156 38.181 1.00 9.49 202 VAL A CA 1
ATOM 1642 C C . VAL A 1 202 ? -15.079 11.624 38.419 1.00 9.58 202 VAL A C 1
ATOM 1643 O O . VAL A 1 202 ? -15.090 12.430 37.483 1.00 10.04 202 VAL A O 1
ATOM 1647 N N . GLU A 1 203 ? -14.752 11.924 39.671 1.00 10.29 203 GLU A N 1
ATOM 1648 C CA . GLU A 1 203 ? -14.570 13.303 40.122 1.00 10.39 203 GLU A CA 1
ATOM 1649 C C . GLU A 1 203 ? -13.176 13.824 39.793 1.00 9.26 203 GLU A C 1
ATOM 1650 O O . GLU A 1 203 ? -12.351 14.105 40.660 1.00 9.89 203 GLU A O 1
ATOM 1661 N N . MET A 1 204 ? -12.895 13.952 38.487 1.00 9.11 204 MET A N 1
ATOM 1662 C CA . MET A 1 204 ? -11.549 14.292 38.037 1.00 8.67 204 MET A CA 1
ATOM 1663 C C . MET A 1 204 ? -11.031 15.569 38.608 1.00 9.03 204 MET A C 1
ATOM 1664 O O . MET A 1 204 ? -9.815 15.710 38.856 1.00 9.70 204 MET A O 1
ATOM 1669 N N . THR A 1 205 ? -11.881 16.598 38.816 1.00 8.77 205 THR A N 1
ATOM 1670 C CA . THR A 1 205 ? -11.367 17.843 39.338 1.00 9.38 205 THR A CA 1
ATOM 1671 C C . THR A 1 205 ? -10.810 17.700 40.742 1.00 8.89 205 THR A C 1
ATOM 1672 O O . THR A 1 205 ? -10.003 18.562 41.163 1.00 9.79 205 THR A O 1
ATOM 1676 N N . LYS A 1 206 ? -11.184 16.661 41.489 1.00 9.00 206 LYS A N 1
ATOM 1677 C CA . LYS A 1 206 ? -10.651 16.462 42.798 1.00 10.03 206 LYS A CA 1
ATOM 1678 C C . LYS A 1 206 ? -9.161 16.068 42.802 1.00 9.44 206 LYS A C 1
ATOM 1679 O O . LYS A 1 206 ? -8.492 16.169 43.818 1.00 11.68 206 LYS A O 1
ATOM 1690 N N . MET A 1 207 ? -8.654 15.659 41.651 1.00 9.55 207 MET A N 1
ATOM 1691 C CA . MET A 1 207 ? -7.233 15.364 41.510 1.00 10.47 207 MET A CA 1
ATOM 1692 C C . MET A 1 207 ? -6.388 16.618 41.424 1.00 9.79 207 MET A C 1
ATOM 1693 O O . MET A 1 207 ? -5.180 16.568 41.591 1.00 12.08 207 MET A O 1
ATOM 1698 N N . LEU A 1 208 ? -7.000 17.757 41.099 1.00 9.05 208 LEU A N 1
ATOM 1699 C CA . LEU A 1 208 ? -6.261 18.988 40.876 1.00 8.98 208 LEU A CA 1
ATOM 1700 C C . LEU A 1 208 ? -5.879 19.614 42.223 1.00 9.35 208 LEU A C 1
ATOM 1701 O O . LEU A 1 208 ? -6.636 19.490 43.203 1.00 11.09 208 LEU A O 1
ATOM 1706 N N . PRO A 1 209 ? -4.776 20.354 42.292 1.00 9.02 209 PRO A N 1
ATOM 1707 C CA . PRO A 1 209 ? -3.839 20.613 41.189 1.00 8.96 209 PRO A CA 1
ATOM 1708 C C . PRO A 1 209 ? -2.832 19.438 41.031 1.00 8.16 209 PRO A C 1
ATOM 1709 O O . PRO A 1 209 ? -2.513 18.722 41.975 1.00 9.19 209 PRO A O 1
ATOM 1713 N N . ILE A 1 210 ? -2.309 19.362 39.819 1.00 8.43 210 ILE A N 1
ATOM 1714 C CA . ILE A 1 210 ? -1.171 18.532 39.451 1.00 8.03 210 ILE A CA 1
ATOM 1715 C C . ILE A 1 210 ? -0.147 19.453 38.777 1.00 8.01 210 ILE A C 1
ATOM 1716 O O . ILE A 1 210 ? -0.516 20.171 37.854 1.00 8.70 210 ILE A O 1
ATOM 1721 N N . PRO A 1 211 ? 1.140 19.416 39.185 1.00 7.95 211 PRO A N 1
ATOM 1722 C CA . PRO A 1 211 ? 1.624 18.876 40.447 1.00 8.27 211 PRO A CA 1
ATOM 1723 C C . PRO A 1 211 ? 0.911 19.531 41.630 1.00 8.31 211 PRO A C 1
ATOM 1724 O O . PRO A 1 211 ? 0.143 20.491 41.454 1.00 8.35 211 PRO A O 1
ATOM 1728 N N . LYS A 1 212 ? 1.163 18.997 42.830 1.00 8.80 212 LYS A N 1
ATOM 1729 C CA . LYS A 1 212 ? 0.449 19.456 44.025 1.00 8.61 212 LYS A CA 1
ATOM 1730 C C . LYS A 1 212 ? 1.090 20.708 44.571 1.00 8.95 212 LYS A C 1
ATOM 1731 O O . LYS A 1 212 ? 1.767 20.754 45.620 1.00 9.68 212 LYS A O 1
ATOM 1738 N N . ILE A 1 213 ? 0.898 21.791 43.817 1.00 9.29 213 ILE A N 1
ATOM 1739 C CA . ILE A 1 213 ? 1.353 23.137 44.130 1.00 9.22 213 ILE A CA 1
ATOM 1740 C C . ILE A 1 213 ? 0.258 24.039 43.593 1.00 9.15 213 ILE A C 1
ATOM 1741 O O . ILE A 1 213 ? -0.263 23.830 42.485 1.00 9.39 213 ILE A O 1
ATOM 1746 N N . ASP A 1 214 ? -0.144 25.021 44.394 1.00 9.27 214 ASP A N 1
ATOM 1747 C CA . ASP A 1 214 ? -1.197 25.938 44.004 1.00 9.75 214 ASP A CA 1
ATOM 1748 C C . ASP A 1 214 ? -0.628 27.075 43.117 1.00 9.42 214 ASP A C 1
ATOM 1749 O O . ASP A 1 214 ? 0.447 27.602 43.396 1.00 10.09 214 ASP A O 1
ATOM 1758 N N . ASN A 1 215 ? -1.425 27.475 42.150 1.00 9.58 215 ASN A N 1
ATOM 1759 C CA . ASN A 1 215 ? -1.081 28.647 41.357 1.00 10.26 215 ASN A CA 1
ATOM 1760 C C . ASN A 1 215 ? -0.868 29.883 42.232 1.00 10.93 215 ASN A C 1
ATOM 1761 O O . ASN A 1 215 ? -0.112 30.787 41.840 1.00 11.28 215 ASN A O 1
ATOM 1766 N N . SER A 1 216 ? -1.488 29.934 43.409 1.00 11.95 216 SER A N 1
ATOM 1767 C CA . SER A 1 216 ? -1.283 31.064 44.318 1.00 13.67 216 SER A CA 1
ATOM 1768 C C . SER A 1 216 ? 0.170 31.237 44.763 1.00 12.78 216 SER A C 1
ATOM 1769 O O . SER A 1 216 ? 0.520 32.331 45.250 1.00 15.53 216 SER A O 1
ATOM 1772 N N . LYS A 1 217 ? 1.012 30.208 44.614 1.00 12.00 217 LYS A N 1
ATOM 1773 C CA . LYS A 1 217 ? 2.423 30.307 44.968 1.00 12.58 217 LYS A CA 1
ATOM 1774 C C . LYS A 1 217 ? 3.267 30.954 43.879 1.00 11.95 217 LYS A C 1
ATOM 1775 O O . LYS A 1 217 ? 4.469 31.194 44.085 1.00 14.25 217 LYS A O 1
ATOM 1781 N N . ILE A 1 218 ? 2.661 31.255 42.735 1.00 10.72 218 ILE A N 1
ATOM 1782 C CA . ILE A 1 218 ? 3.358 31.879 41.636 1.00 10.08 218 ILE A CA 1
ATOM 1783 C C . ILE A 1 218 ? 2.795 33.329 41.585 1.00 9.86 218 ILE A C 1
ATOM 1784 O O . ILE A 1 218 ? 1.630 33.512 41.262 1.00 10.00 218 ILE A O 1
ATOM 1789 N N . PRO A 1 219 ? 3.596 34.339 41.936 1.00 10.74 219 PRO A N 1
ATOM 1790 C CA . PRO A 1 219 ? 3.011 35.681 42.146 1.00 10.77 219 PRO A CA 1
ATOM 1791 C C . PRO A 1 219 ? 2.197 36.224 40.960 1.00 10.00 219 PRO A C 1
ATOM 1792 O O . PRO A 1 219 ? 1.129 36.807 41.156 1.00 10.09 219 PRO A O 1
ATOM 1796 N N . GLU A 1 220 ? 2.676 36.020 39.733 1.00 9.67 220 GLU A N 1
ATOM 1797 C CA . GLU A 1 220 ? 1.937 36.551 38.596 1.00 9.57 220 GLU A CA 1
ATOM 1798 C C . GLU A 1 220 ? 0.617 35.825 38.414 1.00 9.84 220 GLU A C 1
ATOM 1799 O O . GLU A 1 220 ? -0.413 36.434 38.054 1.00 10.66 220 GLU A O 1
ATOM 1805 N N . ALA A 1 221 ? 0.610 34.490 38.642 1.00 8.90 221 ALA A N 1
ATOM 1806 C CA . ALA A 1 221 ? -0.625 33.755 38.561 1.00 8.53 221 ALA A CA 1
ATOM 1807 C C . ALA A 1 221 ? -1.608 34.194 39.650 1.00 8.78 221 ALA A C 1
ATOM 1808 O O . ALA A 1 221 ? -2.798 34.325 39.393 1.00 9.50 221 ALA A O 1
ATOM 1810 N N . LYS A 1 222 ? -1.088 34.434 40.864 1.00 9.20 222 LYS A N 1
ATOM 1811 C CA . LYS A 1 222 ? -1.932 34.897 41.954 1.00 9.11 222 LYS A CA 1
ATOM 1812 C C . LYS A 1 222 ? -2.634 36.211 41.539 1.00 9.26 222 LYS A C 1
ATOM 1813 O O . LYS A 1 222 ? -3.817 36.402 41.809 1.00 10.10 222 LYS A O 1
ATOM 1824 N N . LYS A 1 223 ? -1.894 37.138 40.922 1.00 9.32 223 LYS A N 1
ATOM 1825 C CA . LYS A 1 223 ? -2.516 38.382 40.475 1.00 8.92 223 LYS A CA 1
ATOM 1826 C C . LYS A 1 223 ? -3.676 38.119 39.511 1.00 8.29 223 LYS A C 1
ATOM 1827 O O . LYS A 1 223 ? -4.765 38.690 39.644 1.00 8.72 223 LYS A O 1
ATOM 1838 N N . TYR A 1 224 ? -3.456 37.240 38.522 1.00 8.23 224 TYR A N 1
ATOM 1839 C CA . TYR A 1 224 ? -4.522 36.950 37.567 1.00 8.07 224 TYR A CA 1
ATOM 1840 C C . TYR A 1 224 ? -5.722 36.270 38.224 1.00 8.19 224 TYR A C 1
ATOM 1841 O O . TYR A 1 224 ? -6.852 36.531 37.808 1.00 9.14 224 TYR A O 1
ATOM 1850 N N . MET A 1 225 ? -5.486 35.433 39.233 1.00 8.31 225 MET A N 1
ATOM 1851 C CA . MET A 1 225 ? -6.613 34.880 40.007 1.00 9.13 225 MET A CA 1
ATOM 1852 C C . MET A 1 225 ? -7.306 35.974 40.803 1.00 9.09 225 MET A C 1
ATOM 1853 O O . MET A 1 225 ? -8.556 35.973 40.910 1.00 9.69 225 MET A O 1
ATOM 1858 N N . ASP A 1 226 ? -6.565 36.924 41.362 1.00 8.92 226 ASP A N 1
ATOM 1859 C CA . ASP A 1 226 ? -7.191 38.023 42.091 1.00 9.47 226 ASP A CA 1
ATOM 1860 C C . ASP A 1 226 ? -8.074 38.853 41.153 1.00 9.57 226 ASP A C 1
ATOM 1861 O O . ASP A 1 226 ? -9.040 39.472 41.623 1.00 11.22 226 ASP A O 1
ATOM 1866 N N . LEU A 1 227 ? -7.783 38.859 39.845 1.00 8.82 227 LEU A N 1
ATOM 1867 C CA . LEU A 1 227 ? -8.598 39.525 38.841 1.00 8.96 227 LEU A CA 1
ATOM 1868 C C . LEU A 1 227 ? -9.786 38.663 38.379 1.00 9.37 227 LEU A C 1
ATOM 1869 O O . LEU A 1 227 ? -10.598 39.145 37.576 1.00 10.28 227 LEU A O 1
ATOM 1874 N N . GLY A 1 228 ? -9.876 37.428 38.882 1.00 9.00 228 GLY A N 1
ATOM 1875 C CA . GLY A 1 228 ? -10.997 36.543 38.580 1.00 9.32 228 GLY A CA 1
ATOM 1876 C C . GLY A 1 228 ? -10.801 35.634 37.385 1.00 8.57 228 GLY A C 1
ATOM 1877 O O . GLY A 1 228 ? -11.747 34.940 36.988 1.00 9.09 228 GLY A O 1
ATOM 1878 N N . PHE A 1 229 ? -9.597 35.598 36.811 1.00 8.13 229 PHE A N 1
ATOM 1879 C CA . PHE A 1 229 ? -9.425 34.957 35.515 1.00 8.32 229 PHE A CA 1
ATOM 1880 C C . PHE A 1 229 ? -9.546 33.429 35.571 1.00 8.09 229 PHE A C 1
ATOM 1881 O O . PHE A 1 229 ? -9.819 32.804 34.536 1.00 9.54 229 PHE A O 1
ATOM 1889 N N . HIS A 1 230 ? -9.368 32.811 36.741 1.00 7.85 230 HIS A N 1
ATOM 1890 C CA . HIS A 1 230 ? -9.600 31.382 36.886 1.00 8.07 230 HIS A CA 1
ATOM 1891 C C . HIS A 1 230 ? -11.075 31.018 36.771 1.00 8.29 230 HIS A C 1
ATOM 1892 O O . HIS A 1 230 ? -11.399 29.824 36.636 1.00 9.02 230 HIS A O 1
ATOM 1899 N N . ARG A 1 231 ? -11.975 31.966 36.856 1.00 8.19 231 ARG A N 1
ATOM 1900 C CA . ARG A 1 231 ? -13.397 31.664 36.739 1.00 8.73 231 ARG A CA 1
ATOM 1901 C C . ARG A 1 231 ? -13.847 31.668 35.287 1.00 8.31 231 ARG A C 1
ATOM 1902 O O . ARG A 1 231 ? -14.941 31.179 35.017 1.00 9.41 231 ARG A O 1
ATOM 1917 N N . ASN A 1 232 ? -13.075 32.281 34.389 1.00 8.33 232 ASN A N 1
ATOM 1918 C CA . ASN A 1 232 ? -13.621 32.698 33.109 1.00 8.14 232 ASN A CA 1
ATOM 1919 C C . ASN A 1 232 ? -13.331 31.724 31.999 1.00 7.72 232 ASN A C 1
ATOM 1920 O O . ASN A 1 232 ? -12.165 31.420 31.689 1.00 9.18 232 ASN A O 1
ATOM 1925 N N . LEU A 1 233 ? -14.378 31.272 31.325 1.00 7.61 233 LEU A N 1
ATOM 1926 C CA . LEU A 1 233 ? -14.251 30.574 30.042 1.00 7.61 233 LEU A CA 1
ATOM 1927 C C . LEU A 1 233 ? -14.821 31.529 29.021 1.00 7.48 233 LEU A C 1
ATOM 1928 O O . LEU A 1 233 ? -16.045 31.785 28.994 1.00 8.86 233 LEU A O 1
ATOM 1933 N N . TYR A 1 234 ? -13.968 32.161 28.218 1.00 7.60 234 TYR A N 1
ATOM 1934 C CA . TYR A 1 234 ? -14.386 33.113 27.196 1.00 7.55 234 TYR A CA 1
ATOM 1935 C C . TYR A 1 234 ? -14.919 32.354 25.991 1.00 7.50 234 TYR A C 1
ATOM 1936 O O . TYR A 1 234 ? -14.286 31.386 25.535 1.00 8.22 234 TYR A O 1
ATOM 1945 N N . ARG A 1 235 ? -16.016 32.845 25.439 1.00 7.75 235 ARG A N 1
ATOM 1946 C CA . ARG A 1 235 ? -16.609 32.317 24.218 1.00 7.72 235 ARG A CA 1
ATOM 1947 C C . ARG A 1 235 ? -15.990 33.075 23.047 1.00 7.78 235 ARG A C 1
ATOM 1948 O O . ARG A 1 235 ? -16.384 34.224 22.748 1.00 8.79 235 ARG A O 1
ATOM 1956 N N . PHE A 1 236 ? -15.001 32.465 22.389 1.00 7.45 236 PHE A N 1
ATOM 1957 C CA . PHE A 1 236 ? -14.231 33.094 21.331 1.00 7.56 236 PHE A CA 1
ATOM 1958 C C . PHE A 1 236 ? -14.950 32.897 19.971 1.00 7.45 236 PHE A C 1
ATOM 1959 O O . PHE A 1 236 ? -14.439 32.269 19.060 1.00 7.51 236 PHE A O 1
ATOM 1967 N N . SER A 1 237 ? -16.138 33.462 19.847 1.00 8.43 237 SER A N 1
ATOM 1968 C CA . SER A 1 237 ? -16.949 33.296 18.640 1.00 8.69 237 SER A CA 1
ATOM 1969 C C . SER A 1 237 ? -17.993 34.395 18.547 1.00 10.11 237 SER A C 1
ATOM 1970 O O . SER A 1 237 ? -18.584 34.731 19.582 1.00 11.60 237 SER A O 1
ATOM 1973 N N . PRO A 1 238 ? -18.326 34.869 17.349 1.00 10.41 238 PRO A N 1
ATOM 1974 C CA . PRO A 1 238 ? -19.455 35.819 17.238 1.00 11.73 238 PRO A CA 1
ATOM 1975 C C . PRO A 1 238 ? -20.781 35.227 17.767 1.00 11.36 238 PRO A C 1
ATOM 1976 O O . PRO A 1 238 ? -21.485 35.883 18.556 1.00 12.89 238 PRO A O 1
ATOM 1980 N N . GLU A 1 239 ? -21.125 34.045 17.324 1.00 11.06 239 GLU A N 1
ATOM 1981 C CA . GLU A 1 239 ? -22.494 33.534 17.548 1.00 11.49 239 GLU A CA 1
ATOM 1982 C C . GLU A 1 239 ? -22.561 32.072 17.944 1.00 10.91 239 GLU A C 1
ATOM 1983 O O . GLU A 1 239 ? -23.624 31.593 18.328 1.00 12.74 239 GLU A O 1
ATOM 1994 N N . ASP A 1 240 ? -21.464 31.323 17.817 1.00 9.15 240 ASP A N 1
ATOM 1995 C CA . ASP A 1 240 ? -21.474 29.872 18.031 1.00 9.06 240 ASP A CA 1
ATOM 1996 C C . ASP A 1 240 ? -20.997 29.504 19.425 1.00 8.64 240 ASP A C 1
ATOM 1997 O O . ASP A 1 240 ? -20.486 30.329 20.193 1.00 9.11 240 ASP A O 1
ATOM 2006 N N . TYR A 1 241 ? -21.204 28.240 19.743 1.00 9.41 241 TYR A N 1
ATOM 2007 C CA . TYR A 1 241 ? -20.689 27.665 20.976 1.00 9.30 241 TYR A CA 1
ATOM 2008 C C . TYR A 1 241 ? -21.297 28.306 22.209 1.00 9.60 241 TYR A C 1
ATOM 2009 O O . TYR A 1 241 ? -20.626 28.633 23.180 1.00 10.95 241 TYR A O 1
ATOM 2018 N N . ARG A 1 242 ? -22.629 28.439 22.161 1.00 10.18 242 ARG A N 1
ATOM 2019 C CA . ARG A 1 242 ? -23.393 29.090 23.196 1.00 10.70 242 ARG A CA 1
ATOM 2020 C C . ARG A 1 242 ? -23.797 28.162 24.355 1.00 10.46 242 ARG A C 1
ATOM 2021 O O . ARG A 1 242 ? -24.456 28.664 25.300 1.00 12.16 242 ARG A O 1
ATOM 2029 N N . ASP A 1 243 ? -23.375 26.892 24.345 1.00 10.42 243 ASP A N 1
ATOM 2030 C CA . ASP A 1 243 ? -23.766 25.939 25.398 1.00 10.00 243 ASP A CA 1
ATOM 2031 C C . ASP A 1 243 ? -22.599 25.598 26.321 1.00 9.58 243 ASP A C 1
ATOM 2032 O O . ASP A 1 243 ? -22.660 24.592 27.013 1.00 10.11 243 ASP A O 1
ATOM 2037 N N . LEU A 1 244 ? -21.582 26.456 26.380 1.00 9.62 244 LEU A N 1
ATOM 2038 C CA . LEU A 1 244 ? -20.450 26.155 27.252 1.00 9.14 244 LEU A CA 1
ATOM 2039 C C . LEU A 1 244 ? -20.839 26.021 28.715 1.00 8.93 244 LEU A C 1
ATOM 2040 O O . LEU A 1 244 ? -20.210 25.274 29.459 1.00 9.97 244 LEU A O 1
ATOM 2045 N N . GLY A 1 245 ? -21.826 26.812 29.145 1.00 9.14 245 GLY A N 1
ATOM 2046 C CA . GLY A 1 245 ? -22.225 26.812 30.565 1.00 9.87 245 GLY A CA 1
ATOM 2047 C C . GLY A 1 245 ? -22.907 25.556 30.997 1.00 9.61 245 GLY A C 1
ATOM 2048 O O . GLY A 1 245 ? -23.128 25.393 32.192 1.00 11.26 245 GLY A O 1
ATOM 2049 N N . LEU A 1 246 ? -23.223 24.637 30.102 1.00 9.35 246 LEU A N 1
ATOM 2050 C CA . LEU A 1 246 ? -23.780 23.359 30.517 1.00 9.89 246 LEU A CA 1
ATOM 2051 C C . LEU A 1 246 ? -22.744 22.476 31.220 1.00 9.76 246 LEU A C 1
ATOM 2052 O O . LEU A 1 246 ? -23.091 21.604 32.015 1.00 12.49 246 LEU A O 1
ATOM 2057 N N . ILE A 1 247 ? -21.459 22.681 30.855 1.00 9.24 247 ILE A N 1
ATOM 2058 C CA . ILE A 1 247 ? -20.333 21.989 31.479 1.00 9.34 247 ILE A CA 1
ATOM 2059 C C . ILE A 1 247 ? -19.570 22.940 32.377 1.00 8.71 247 ILE A C 1
ATOM 2060 O O . ILE A 1 247 ? -19.139 22.571 33.479 1.00 9.20 247 ILE A O 1
ATOM 2065 N N . TRP A 1 248 ? -19.293 24.161 31.880 1.00 8.73 248 TRP A N 1
ATOM 2066 C CA . TRP A 1 248 ? -18.542 25.156 32.630 1.00 8.41 248 TRP A CA 1
ATOM 2067 C C . TRP A 1 248 ? -19.469 25.887 33.609 1.00 8.81 248 TRP A C 1
ATOM 2068 O O . TRP A 1 248 ? -20.051 26.933 33.287 1.00 9.53 248 TRP A O 1
ATOM 2079 N N . LYS A 1 249 ? -19.650 25.248 34.747 1.00 9.18 249 LYS A N 1
ATOM 2080 C CA . LYS A 1 249 ? -20.536 25.678 35.815 1.00 9.81 249 LYS A CA 1
ATOM 2081 C C . LYS A 1 249 ? -20.036 25.057 37.090 1.00 9.83 249 LYS A C 1
ATOM 2082 O O . LYS A 1 249 ? -19.191 24.146 37.076 1.00 10.72 249 LYS A O 1
ATOM 2088 N N . GLY A 1 250 ? -20.574 25.488 38.223 1.00 10.77 250 GLY A N 1
ATOM 2089 C CA . GLY A 1 250 ? -20.143 24.961 39.489 1.00 10.72 250 GLY A CA 1
ATOM 2090 C C . GLY A 1 250 ? -18.828 25.515 39.941 1.00 10.41 250 GLY A C 1
ATOM 2091 O O . GLY A 1 250 ? -18.357 26.563 39.539 1.00 11.66 250 GLY A O 1
ATOM 2092 N N . ALA A 1 251 ? -18.192 24.775 40.838 1.00 10.39 251 ALA A N 1
ATOM 2093 C CA . ALA A 1 251 ? -17.084 25.310 41.612 1.00 11.10 251 ALA A CA 1
ATOM 2094 C C . ALA A 1 251 ? -15.793 25.299 40.841 1.00 9.95 251 ALA A C 1
ATOM 2095 O O . ALA A 1 251 ? -15.443 24.344 40.137 1.00 10.80 251 ALA A O 1
ATOM 2097 N N . SER A 1 252 ? -15.000 26.342 41.054 1.00 9.93 252 SER A N 1
ATOM 2098 C CA . SER A 1 252 ? -13.616 26.385 40.589 1.00 9.43 252 SER A CA 1
ATOM 2099 C C . SER A 1 252 ? -12.766 25.480 41.471 1.00 10.40 252 SER A C 1
ATOM 2100 O O . SER A 1 252 ? -12.841 25.602 42.716 1.00 11.69 252 SER A O 1
ATOM 2103 N N . PRO A 1 253 ? -11.863 24.678 40.917 1.00 9.93 253 PRO A N 1
ATOM 2104 C CA . PRO A 1 253 ? -10.894 23.954 41.776 1.00 11.66 253 PRO A CA 1
ATOM 2105 C C . PRO A 1 253 ? -9.987 24.888 42.570 1.00 12.42 253 PRO A C 1
ATOM 2106 O O . PRO A 1 253 ? -9.464 24.482 43.618 1.00 16.13 253 PRO A O 1
ATOM 2110 N N . GLU A 1 254 ? -9.754 26.110 42.122 1.00 11.84 254 GLU A N 1
ATOM 2111 C CA . GLU A 1 254 ? -8.797 26.972 42.797 1.00 12.79 254 GLU A CA 1
ATOM 2112 C C . GLU A 1 254 ? -9.320 27.452 44.150 1.00 12.56 254 GLU A C 1
ATOM 2113 O O . GLU A 1 254 ? -8.576 27.511 45.111 1.00 15.27 254 GLU A O 1
ATOM 2124 N N . ASP A 1 255 ? -10.576 27.817 44.214 1.00 12.74 255 ASP A N 1
ATOM 2125 C CA . ASP A 1 255 ? -11.101 28.511 45.389 1.00 12.71 255 ASP A CA 1
ATOM 2126 C C . ASP A 1 255 ? -12.531 28.198 45.706 1.00 12.17 255 ASP A C 1
ATOM 2127 O O . ASP A 1 255 ? -13.094 28.803 46.618 1.00 13.37 255 ASP A O 1
ATOM 2132 N N . GLY A 1 256 ? -13.185 27.274 44.999 1.00 11.69 256 GLY A N 1
ATOM 2133 C CA . GLY A 1 256 ? -14.546 26.897 45.287 1.00 12.13 256 GLY A CA 1
ATOM 2134 C C . GLY A 1 256 ? -15.621 27.843 44.805 1.00 12.35 256 GLY A C 1
ATOM 2135 O O . GLY A 1 256 ? -16.800 27.545 44.984 1.00 14.64 256 GLY A O 1
ATOM 2136 N N . THR A 1 257 ? -15.244 28.945 44.170 1.00 11.40 257 THR A N 1
ATOM 2137 C CA . THR A 1 257 ? -16.208 29.942 43.716 1.00 11.87 257 THR A CA 1
ATOM 2138 C C . THR A 1 257 ? -16.847 29.510 42.389 1.00 10.76 257 THR A C 1
ATOM 2139 O O . THR A 1 257 ? -16.340 28.670 41.668 1.00 11.31 257 THR A O 1
ATOM 2143 N N . GLU A 1 258 ? -17.978 30.123 42.074 1.00 11.58 258 GLU A N 1
ATOM 2144 C CA . GLU A 1 258 ? -18.754 29.736 40.882 1.00 10.89 258 GLU A CA 1
ATOM 2145 C C . GLU A 1 258 ? -18.041 30.240 39.636 1.00 10.35 258 GLU A C 1
ATOM 2146 O O . GLU A 1 258 ? -17.680 31.400 39.527 1.00 11.67 258 GLU A O 1
ATOM 2152 N N . VAL A 1 259 ? -17.879 29.359 38.654 1.00 9.84 259 VAL A N 1
ATOM 2153 C CA . VAL A 1 259 ? -17.237 29.730 37.402 1.00 9.40 259 VAL A CA 1
ATOM 2154 C C . VAL A 1 259 ? -18.245 30.356 36.448 1.00 10.38 259 VAL A C 1
ATOM 2155 O O . VAL A 1 259 ? -19.452 30.173 36.621 1.00 15.43 259 VAL A O 1
ATOM 2159 N N . VAL A 1 260 ? -17.754 31.063 35.441 1.00 9.26 260 VAL A N 1
ATOM 2160 C CA . VAL A 1 260 ? -18.605 31.811 34.530 1.00 11.61 260 VAL A CA 1
ATOM 2161 C C . VAL A 1 260 ? -18.151 31.725 33.117 1.00 9.31 260 VAL A C 1
ATOM 2162 O O . VAL A 1 260 ? -16.936 31.671 32.816 1.00 8.94 260 VAL A O 1
ATOM 2169 N N . VAL A 1 261 ? -19.117 31.758 32.206 1.00 9.47 261 VAL A N 1
ATOM 2170 C CA . VAL A 1 261 ? -18.851 31.917 30.780 1.00 8.84 261 VAL A CA 1
ATOM 2171 C C . VAL A 1 261 ? -18.869 33.418 30.475 1.00 9.10 261 VAL A C 1
ATOM 2172 O O . VAL A 1 261 ? -19.816 34.130 30.884 1.00 11.80 261 VAL A O 1
ATOM 2176 N N . VAL A 1 262 ? -17.868 33.904 29.800 1.00 8.53 262 VAL A N 1
ATOM 2177 C CA . VAL A 1 262 ? -17.765 35.290 29.373 1.00 8.83 262 VAL A CA 1
ATOM 2178 C C . VAL A 1 262 ? -18.021 35.365 27.878 1.00 8.78 262 VAL A C 1
ATOM 2179 O O . VAL A 1 262 ? -17.409 34.636 27.104 1.00 10.02 262 VAL A O 1
ATOM 2183 N N . ASP A 1 263 ? -18.955 36.221 27.476 1.00 9.51 263 ASP A N 1
ATOM 2184 C CA . ASP A 1 263 ? -19.266 36.406 26.064 1.00 10.62 263 ASP A CA 1
ATOM 2185 C C . ASP A 1 263 ? -18.099 37.184 25.422 1.00 10.97 263 ASP A C 1
ATOM 2186 O O . ASP A 1 263 ? -17.814 38.352 25.806 1.00 14.16 263 ASP A O 1
ATOM 2191 N N . GLY A 1 264 ? -17.455 36.618 24.444 1.00 10.16 264 GLY A N 1
ATOM 2192 C CA . GLY A 1 264 ? -16.429 37.284 23.726 1.00 10.19 264 GLY A CA 1
ATOM 2193 C C . GLY A 1 264 ? -15.051 37.147 24.345 1.00 10.02 264 GLY A C 1
ATOM 2194 O O . GLY A 1 264 ? -14.886 36.683 25.454 1.00 11.34 264 GLY A O 1
ATOM 2195 N N . PRO A 1 265 ? -14.057 37.598 23.579 1.00 10.83 265 PRO A N 1
ATOM 2196 C CA . PRO A 1 265 ? -12.678 37.570 24.052 1.00 10.83 265 PRO A CA 1
ATOM 2197 C C . PRO A 1 265 ? -12.408 38.643 25.088 1.00 10.77 265 PRO A C 1
ATOM 2198 O O . PRO A 1 265 ? -13.125 39.634 25.147 1.00 11.68 265 PRO A O 1
ATOM 2202 N N . PRO A 1 266 ? -11.344 38.518 25.859 1.00 10.69 266 PRO A N 1
ATOM 2203 C CA . PRO A 1 266 ? -10.917 39.667 26.690 1.00 10.92 266 PRO A CA 1
ATOM 2204 C C . PRO A 1 266 ? -10.394 40.763 25.819 1.00 10.31 266 PRO A C 1
ATOM 2205 O O . PRO A 1 266 ? -10.105 40.588 24.637 1.00 11.42 266 PRO A O 1
ATOM 2209 N N . THR A 1 267 ? -10.240 41.966 26.420 1.00 10.42 267 THR A N 1
ATOM 2210 C CA . THR A 1 267 ? -9.687 43.100 25.689 1.00 11.51 267 THR A CA 1
ATOM 2211 C C . THR A 1 267 ? -8.224 42.954 25.378 1.00 10.53 267 THR A C 1
ATOM 2212 O O . THR A 1 267 ? -7.723 43.422 24.353 1.00 12.04 267 THR A O 1
ATOM 2219 N N . GLY A 1 268 ? -7.477 42.277 26.247 1.00 10.61 268 GLY A N 1
ATOM 2220 C CA . GLY A 1 268 ? -6.079 41.953 25.998 1.00 10.60 268 GLY A CA 1
ATOM 2221 C C . GLY A 1 268 ? -5.157 43.126 26.005 1.00 9.65 268 GLY A C 1
ATOM 2222 O O . GLY A 1 268 ? -5.364 44.099 26.736 1.00 12.36 268 GLY A O 1
ATOM 2223 N N . GLY A 1 269 ? -4.115 43.045 25.174 1.00 8.62 269 GLY A N 1
ATOM 2224 C CA . GLY A 1 269 ? -3.081 44.045 25.118 1.00 8.60 269 GLY A CA 1
ATOM 2225 C C . GLY A 1 269 ? -2.513 44.157 23.718 1.00 7.76 269 GLY A C 1
ATOM 2226 O O . GLY A 1 269 ? -2.897 43.402 22.817 1.00 8.16 269 GLY A O 1
ATOM 2227 N N . PRO A 1 270 ? -1.594 45.098 23.501 1.00 8.20 270 PRO A N 1
ATOM 2228 C CA . PRO A 1 270 ? -1.021 45.299 22.163 1.00 8.25 270 PRO A CA 1
ATOM 2229 C C . PRO A 1 270 ? -0.172 44.090 21.737 1.00 7.81 270 PRO A C 1
ATOM 2230 O O . PRO A 1 270 ? 0.510 43.469 22.546 1.00 8.63 270 PRO A O 1
ATOM 2234 N N . VAL A 1 271 ? -0.134 43.860 20.404 1.00 7.71 271 VAL A N 1
ATOM 2235 C CA . VAL A 1 271 ? 0.829 42.984 19.854 1.00 7.48 271 VAL A CA 1
ATOM 2236 C C . VAL A 1 271 ? 2.229 43.583 19.988 1.00 7.63 271 VAL A C 1
ATOM 2237 O O . VAL A 1 271 ? 2.412 44.786 20.260 1.00 8.56 271 VAL A O 1
ATOM 2241 N N . PHE A 1 272 ? 3.239 42.723 19.833 1.00 7.44 272 PHE A N 1
ATOM 2242 C CA . PHE A 1 272 ? 4.641 43.058 20.008 1.00 7.46 272 PHE A CA 1
ATOM 2243 C C . PHE A 1 272 ? 5.327 43.205 18.660 1.00 7.61 272 PHE A C 1
ATOM 2244 O O . PHE A 1 272 ? 5.108 42.382 17.767 1.00 8.72 272 PHE A O 1
ATOM 2252 N N . ASP A 1 273 ? 6.174 44.211 18.546 1.00 7.97 273 ASP A N 1
ATOM 2253 C CA . ASP A 1 273 ? 6.987 44.435 17.347 1.00 8.49 273 ASP A CA 1
ATOM 2254 C C . ASP A 1 273 ? 8.441 44.555 17.801 1.00 8.28 273 ASP A C 1
ATOM 2255 O O . ASP A 1 273 ? 8.825 45.499 18.507 1.00 9.61 273 ASP A O 1
ATOM 2260 N N . ALA A 1 274 ? 9.270 43.610 17.360 1.00 8.62 274 ALA A N 1
ATOM 2261 C CA . ALA A 1 274 ? 10.670 43.555 17.768 1.00 8.87 274 ALA A CA 1
ATOM 2262 C C . ALA A 1 274 ? 11.542 44.638 17.179 1.00 9.35 274 ALA A C 1
ATOM 2263 O O . ALA A 1 274 ? 12.690 44.752 17.643 1.00 10.29 274 ALA A O 1
ATOM 2265 N N . GLY A 1 275 ? 11.045 45.406 16.217 1.00 9.81 275 GLY A N 1
ATOM 2266 C CA . GLY A 1 275 ? 11.838 46.476 15.673 1.00 9.84 275 GLY A CA 1
ATOM 2267 C C . GLY A 1 275 ? 12.888 46.009 14.707 1.00 8.82 275 GLY A C 1
ATOM 2268 O O . GLY A 1 275 ? 12.910 44.857 14.253 1.00 9.38 275 GLY A O 1
ATOM 2269 N N . HIS A 1 276 ? 13.812 46.899 14.363 1.00 8.27 276 HIS A N 1
ATOM 2270 C CA . HIS A 1 276 ? 14.856 46.593 13.389 1.00 8.06 276 HIS A CA 1
ATOM 2271 C C . HIS A 1 276 ? 16.016 45.876 14.062 1.00 8.12 276 HIS A C 1
ATOM 2272 O O . HIS A 1 276 ? 16.496 46.306 15.100 1.00 9.59 276 HIS A O 1
ATOM 2279 N N . ASP A 1 277 ? 16.511 44.819 13.425 1.00 7.86 277 ASP A N 1
ATOM 2280 C CA . ASP A 1 277 ? 17.772 44.174 13.780 1.00 8.00 277 ASP A CA 1
ATOM 2281 C C . ASP A 1 277 ? 18.578 44.056 12.493 1.00 7.61 277 ASP A C 1
ATOM 2282 O O . ASP A 1 277 ? 18.356 43.159 11.666 1.00 8.62 277 ASP A O 1
ATOM 2287 N N . ALA A 1 278 ? 19.441 45.044 12.250 1.00 7.94 278 ALA A N 1
ATOM 2288 C CA . ALA A 1 278 ? 20.165 45.119 10.987 1.00 8.33 278 ALA A CA 1
ATOM 2289 C C . ALA A 1 278 ? 21.042 43.895 10.740 1.00 7.81 278 ALA A C 1
ATOM 2290 O O . ALA A 1 278 ? 21.148 43.419 9.609 1.00 8.43 278 ALA A O 1
ATOM 2292 N N . ALA A 1 279 ? 21.717 43.389 11.786 1.00 8.12 279 ALA A N 1
ATOM 2293 C CA . ALA A 1 279 ? 22.550 42.209 11.624 1.00 8.59 279 ALA A CA 1
ATOM 2294 C C . ALA A 1 279 ? 21.752 40.986 11.182 1.00 8.23 279 ALA A C 1
ATOM 2295 O O . ALA A 1 279 ? 22.275 40.061 10.553 1.00 9.53 279 ALA A O 1
ATOM 2297 N N . GLU A 1 280 ? 20.470 40.943 11.542 1.00 7.59 280 GLU A N 1
ATOM 2298 C CA . GLU A 1 280 ? 19.602 39.878 11.096 1.00 7.69 280 GLU A CA 1
ATOM 2299 C C . GLU A 1 280 ? 18.915 40.199 9.761 1.00 8.27 280 GLU A C 1
ATOM 2300 O O . GLU A 1 280 ? 18.136 39.401 9.237 1.00 9.74 280 GLU A O 1
ATOM 2311 N N . PHE A 1 281 ? 19.165 41.392 9.214 1.00 7.76 281 PHE A N 1
ATOM 2312 C CA . PHE A 1 281 ? 18.541 41.802 7.966 1.00 8.28 281 PHE A CA 1
ATOM 2313 C C . PHE A 1 281 ? 16.997 41.809 8.089 1.00 7.95 281 PHE A C 1
ATOM 2314 O O . PHE A 1 281 ? 16.290 41.485 7.151 1.00 8.58 281 PHE A O 1
ATOM 2322 N N . ALA A 1 282 ? 16.531 42.228 9.281 1.00 8.02 282 ALA A N 1
ATOM 2323 C CA . ALA A 1 282 ? 15.118 41.999 9.648 1.00 7.73 282 ALA A CA 1
ATOM 2324 C C . ALA A 1 282 ? 14.532 43.331 10.126 1.00 7.51 282 ALA A C 1
ATOM 2325 O O . ALA A 1 282 ? 15.005 43.868 11.133 1.00 8.49 282 ALA A O 1
ATOM 2327 N N . PRO A 1 283 ? 13.559 43.902 9.432 1.00 7.49 283 PRO A N 1
ATOM 2328 C CA . PRO A 1 283 ? 12.859 43.351 8.250 1.00 7.61 283 PRO A CA 1
ATOM 2329 C C . PRO A 1 283 ? 13.637 43.526 6.946 1.00 7.40 283 PRO A C 1
ATOM 2330 O O . PRO A 1 283 ? 13.257 42.932 5.927 1.00 7.70 283 PRO A O 1
ATOM 2334 N N . GLU A 1 284 ? 14.706 44.324 6.988 1.00 7.73 284 GLU A N 1
ATOM 2335 C CA . GLU A 1 284 ? 15.645 44.503 5.890 1.00 7.85 284 GLU A CA 1
ATOM 2336 C C . GLU A 1 284 ? 16.938 44.970 6.525 1.00 8.19 284 GLU A C 1
ATOM 2337 O O . GLU A 1 284 ? 16.932 45.474 7.662 1.00 9.14 284 GLU A O 1
ATOM 2343 N N . PHE A 1 285 ? 18.060 44.875 5.781 1.00 8.27 285 PHE A N 1
ATOM 2344 C CA . PHE A 1 285 ? 19.318 45.401 6.319 1.00 8.29 285 PHE A CA 1
ATOM 2345 C C . PHE A 1 285 ? 19.189 46.875 6.697 1.00 8.37 285 PHE A C 1
ATOM 2346 O O . PHE A 1 285 ? 19.462 47.250 7.838 1.00 9.07 285 PHE A O 1
ATOM 2354 N N A HIS A 1 286 ? 18.808 47.697 5.714 0.80 8.73 286 HIS A N 1
ATOM 2355 N N B HIS A 1 286 ? 18.781 47.697 5.756 0.20 9.17 286 HIS A N 1
ATOM 2356 C CA A HIS A 1 286 ? 18.559 49.155 5.869 0.80 10.57 286 HIS A CA 1
ATOM 2357 C CA B HIS A 1 286 ? 18.480 49.062 6.093 0.20 9.83 286 HIS A CA 1
ATOM 2358 C C A HIS A 1 286 ? 17.099 49.349 5.380 0.80 10.47 286 HIS A C 1
ATOM 2359 C C B HIS A 1 286 ? 17.146 49.390 5.471 0.20 10.41 286 HIS A C 1
ATOM 2360 O O A HIS A 1 286 ? 16.889 49.454 4.178 0.80 11.95 286 HIS A O 1
ATOM 2361 O O B HIS A 1 286 ? 17.051 49.604 4.265 0.20 10.80 286 HIS A O 1
ATOM 2374 N N . PRO A 1 287 ? 16.120 49.394 6.305 1.00 10.43 287 PRO A N 1
ATOM 2375 C CA . PRO A 1 287 ? 14.722 49.340 5.877 1.00 9.96 287 PRO A CA 1
ATOM 2376 C C . PRO A 1 287 ? 14.099 50.664 5.462 1.00 10.39 287 PRO A C 1
ATOM 2377 O O . PRO A 1 287 ? 12.931 50.693 5.094 1.00 10.79 287 PRO A O 1
ATOM 2381 N N . GLY A 1 288 ? 14.885 51.760 5.479 1.00 11.08 288 GLY A N 1
ATOM 2382 C CA . GLY A 1 288 ? 14.267 53.046 5.177 1.00 11.86 288 GLY A CA 1
ATOM 2383 C C . GLY A 1 288 ? 13.598 53.110 3.817 1.00 11.71 288 GLY A C 1
ATOM 2384 O O . GLY A 1 288 ? 12.535 53.733 3.697 1.00 12.38 288 GLY A O 1
ATOM 2385 N N . GLU A 1 289 ? 14.208 52.543 2.778 1.00 11.40 289 GLU A N 1
ATOM 2386 C CA . GLU A 1 289 ? 13.562 52.568 1.468 1.00 12.53 289 GLU A CA 1
ATOM 2387 C C . GLU A 1 289 ? 12.250 51.824 1.466 1.00 11.29 289 GLU A C 1
ATOM 2388 O O . GLU A 1 289 ? 11.278 52.276 0.845 1.00 12.13 289 GLU A O 1
ATOM 2398 N N . LEU A 1 290 ? 12.183 50.675 2.154 1.00 10.64 290 LEU A N 1
ATOM 2399 C CA . LEU A 1 290 ? 10.919 49.927 2.185 1.00 9.99 290 LEU A CA 1
ATOM 2400 C C . LEU A 1 290 ? 9.868 50.699 2.976 1.00 9.98 290 LEU A C 1
ATOM 2401 O O . LEU A 1 290 ? 8.682 50.704 2.599 1.00 10.23 290 LEU A O 1
ATOM 2406 N N . TYR A 1 291 ? 10.268 51.374 4.042 1.00 9.96 291 TYR A N 1
ATOM 2407 C CA . TYR A 1 291 ? 9.319 52.204 4.802 1.00 10.32 291 TYR A CA 1
ATOM 2408 C C . TYR A 1 291 ? 8.746 53.304 3.899 1.00 10.29 291 TYR A C 1
ATOM 2409 O O . TYR A 1 291 ? 7.570 53.649 4.012 1.00 11.57 291 TYR A O 1
ATOM 2418 N N . GLU A 1 292 ? 9.591 53.876 3.040 1.00 10.93 292 GLU A N 1
ATOM 2419 C CA . GLU A 1 292 ? 9.115 54.890 2.099 1.00 11.60 292 GLU A CA 1
ATOM 2420 C C . GLU A 1 292 ? 8.149 54.330 1.097 1.00 11.22 292 GLU A C 1
ATOM 2421 O O . GLU A 1 292 ? 7.158 54.963 0.728 1.00 12.43 292 GLU A O 1
ATOM 2432 N N . ILE A 1 293 ? 8.415 53.122 0.582 1.00 10.75 293 ILE A N 1
ATOM 2433 C CA . ILE A 1 293 ? 7.493 52.446 -0.337 1.00 10.68 293 ILE A CA 1
ATOM 2434 C C . ILE A 1 293 ? 6.132 52.311 0.349 1.00 11.51 293 ILE A C 1
ATOM 2435 O O . ILE A 1 293 ? 5.082 52.578 -0.257 1.00 11.58 293 ILE A O 1
ATOM 2440 N N . ALA A 1 294 ? 6.131 51.833 1.602 1.00 10.93 294 ALA A N 1
ATOM 2441 C CA . ALA A 1 294 ? 4.861 51.636 2.308 1.00 11.41 294 ALA A CA 1
ATOM 2442 C C . ALA A 1 294 ? 4.127 52.961 2.473 1.00 11.92 294 ALA A C 1
ATOM 2443 O O . ALA A 1 294 ? 2.919 53.033 2.256 1.00 14.36 294 ALA A O 1
ATOM 2445 N N . LYS A 1 295 ? 4.858 54.007 2.849 1.00 12.88 295 LYS A N 1
ATOM 2446 C CA . LYS A 1 295 ? 4.229 55.342 2.989 1.00 15.10 295 LYS A CA 1
ATOM 2447 C C . LYS A 1 295 ? 3.558 55.747 1.681 1.00 14.84 295 LYS A C 1
ATOM 2448 O O . LYS A 1 295 ? 2.442 56.311 1.658 1.00 16.96 295 LYS A O 1
ATOM 2459 N N . LYS A 1 296 ? 4.240 55.545 0.570 1.00 14.67 296 LYS A N 1
ATOM 2460 C CA . LYS A 1 296 ? 3.682 55.955 -0.710 1.00 14.68 296 LYS A CA 1
ATOM 2461 C C . LYS A 1 296 ? 2.451 55.136 -1.117 1.00 14.32 296 LYS A C 1
ATOM 2462 O O . LYS A 1 296 ? 1.571 55.664 -1.805 1.00 16.08 296 LYS A O 1
ATOM 2468 N N . LEU A 1 297 ? 2.318 53.907 -0.625 1.00 14.18 297 LEU A N 1
ATOM 2469 C CA . LEU A 1 297 ? 1.120 53.113 -0.930 1.00 13.73 297 LEU A CA 1
ATOM 2470 C C . LEU A 1 297 ? -0.131 53.816 -0.428 1.00 14.58 297 LEU A C 1
ATOM 2471 O O . LEU A 1 297 ? -1.206 53.746 -1.016 1.00 18.49 297 LEU A O 1
ATOM 2476 N N . TYR A 1 298 ? -0.008 54.496 0.728 1.00 14.05 298 TYR A N 1
ATOM 2477 C CA . TYR A 1 298 ? -1.134 55.198 1.341 1.00 16.49 298 TYR A CA 1
ATOM 2478 C C . TYR A 1 298 ? -1.442 56.440 0.539 1.00 19.83 298 TYR A C 1
ATOM 2479 O O . TYR A 1 298 ? -2.576 56.886 0.543 1.00 22.28 298 TYR A O 1
ATOM 2488 N N . GLU A 1 299 ? -0.446 57.074 -0.044 1.00 21.82 299 GLU A N 1
ATOM 2489 C CA . GLU A 1 299 ? -0.663 58.306 -0.835 1.00 24.69 299 GLU A CA 1
ATOM 2490 C C . GLU A 1 299 ? -1.422 57.909 -2.032 1.00 26.88 299 GLU A C 1
ATOM 2491 O O . GLU A 1 299 ? -2.253 58.734 -2.511 1.00 31.27 299 GLU A O 1
ATOM 2497 N N . LYS A 1 300 ? -1.194 56.751 -2.609 0.70 32.31 300 LYS A N 1
ATOM 2498 C CA . LYS A 1 300 ? -1.919 56.331 -3.789 0.70 36.17 300 LYS A CA 1
ATOM 2499 C C . LYS A 1 300 ? -3.252 55.573 -3.466 0.70 38.88 300 LYS A C 1
ATOM 2500 O O . LYS A 1 300 ? -3.900 55.043 -4.372 0.70 40.13 300 LYS A O 1
ATOM 2506 N N . ALA A 1 301 ? -3.651 55.534 -2.189 0.70 40.13 301 ALA A N 1
ATOM 2507 C CA . ALA A 1 301 ? -4.900 54.887 -1.735 0.70 40.84 301 ALA A CA 1
ATOM 2508 C C . ALA A 1 301 ? -6.178 55.490 -2.374 0.70 42.22 301 ALA A C 1
ATOM 2509 O O . ALA A 1 301 ? -6.222 56.688 -2.694 0.70 42.59 301 ALA A O 1
ATOM 2511 N N . LYS A 1 302 ? -7.210 54.649 -2.499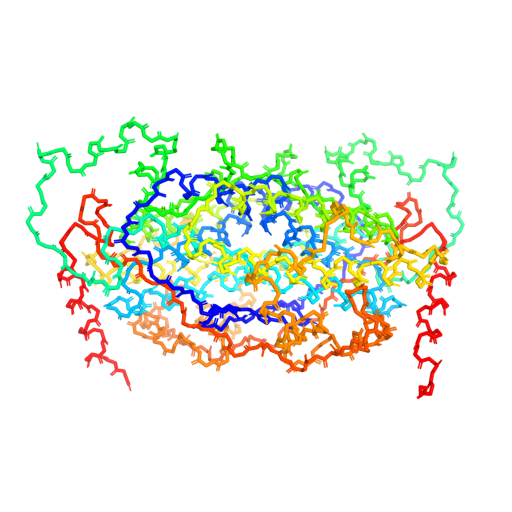 0.40 42.23 302 LYS A N 1
ATOM 2512 C CA . LYS A 1 302 ? -8.489 55.029 -3.095 0.40 42.09 302 LYS A CA 1
ATOM 2513 C C . LYS A 1 302 ? -9.448 55.612 -2.078 0.40 41.72 302 LYS A C 1
ATOM 2514 O O . LYS A 1 302 ? -10.552 56.017 -2.454 0.40 41.47 302 LYS A O 1
ATOM 2520 N N . MET B 1 1 ? -5.277 37.555 18.912 1.00 7.97 1 MET B N 1
ATOM 2521 C CA . MET B 1 1 ? -6.314 36.588 19.385 1.00 7.79 1 MET B CA 1
ATOM 2522 C C . MET B 1 1 ? -7.146 36.198 18.185 1.00 7.15 1 MET B C 1
ATOM 2523 O O . MET B 1 1 ? -7.056 36.864 17.132 1.00 7.89 1 MET B O 1
ATOM 2528 N N . PHE B 1 2 ? -7.982 35.182 18.338 1.00 7.07 2 PHE B N 1
ATOM 2529 C CA . PHE B 1 2 ? -8.790 34.657 17.277 1.00 7.23 2 PHE B CA 1
ATOM 2530 C C . PHE B 1 2 ? -10.207 34.369 17.738 1.00 7.39 2 PHE B C 1
ATOM 2531 O O . PHE B 1 2 ? -10.448 34.103 18.935 1.00 8.28 2 PHE B O 1
ATOM 2539 N N . LEU B 1 3 ? -11.123 34.364 16.774 1.00 7.22 3 LEU B N 1
ATOM 2540 C CA . LEU B 1 3 ? -12.503 33.944 16.973 1.00 7.15 3 LEU B CA 1
ATOM 2541 C C . LEU B 1 3 ? -12.811 32.824 15.970 1.00 7.09 3 LEU B C 1
ATOM 2542 O O . LEU B 1 3 ? -12.124 32.704 14.933 1.00 8.21 3 LEU B O 1
ATOM 2547 N N . ARG B 1 4 ? -13.828 32.038 16.268 1.00 6.56 4 ARG B N 1
ATOM 2548 C CA . ARG B 1 4 ? -14.222 30.917 15.425 1.00 6.55 4 ARG B CA 1
ATOM 2549 C C . ARG B 1 4 ? -15.701 31.055 15.047 1.00 6.87 4 ARG B C 1
ATOM 2550 O O . ARG B 1 4 ? -16.525 31.395 15.890 1.00 7.88 4 ARG B O 1
ATOM 2558 N N . ILE B 1 5 ? -15.995 30.723 13.789 1.00 7.09 5 ILE B N 1
ATOM 2559 C CA . ILE B 1 5 ? -17.327 30.607 13.238 1.00 7.05 5 ILE B CA 1
ATOM 2560 C C . ILE B 1 5 ? -17.534 29.151 12.884 1.00 6.85 5 ILE B C 1
ATOM 2561 O O . ILE B 1 5 ? -16.665 28.560 12.209 1.00 7.44 5 ILE B O 1
ATOM 2566 N N . ASP B 1 6 ? -18.622 28.545 13.329 1.00 7.16 6 ASP B N 1
ATOM 2567 C CA . ASP B 1 6 ? -18.853 27.093 13.156 1.00 7.31 6 ASP B CA 1
ATOM 2568 C C . ASP B 1 6 ? -19.433 26.801 11.758 1.00 7.69 6 ASP B C 1
ATOM 2569 O O . ASP B 1 6 ? -20.548 26.312 11.624 1.00 8.86 6 ASP B O 1
ATOM 2574 N N . ARG B 1 7 ? -18.612 27.092 10.751 1.00 7.30 7 ARG B N 1
ATOM 2575 C CA . ARG B 1 7 ? -18.981 26.930 9.345 1.00 7.50 7 ARG B CA 1
ATOM 2576 C C . ARG B 1 7 ? -17.721 26.574 8.565 1.00 7.90 7 ARG B C 1
ATOM 2577 O O . ARG B 1 7 ? -16.664 27.188 8.817 1.00 9.32 7 ARG B O 1
ATOM 2585 N N . LEU B 1 8 ? -17.821 25.695 7.591 1.00 7.48 8 LEU B N 1
ATOM 2586 C CA . LEU B 1 8 ? -16.756 25.513 6.621 1.00 7.65 8 LEU B CA 1
ATOM 2587 C C . LEU B 1 8 ? -16.759 26.712 5.660 1.00 7.88 8 LEU B C 1
ATOM 2588 O O . LEU B 1 8 ? -17.782 27.370 5.430 1.00 8.60 8 LEU B O 1
ATOM 2593 N N . GLN B 1 9 ? -15.617 26.961 5.010 1.00 8.10 9 GLN B N 1
ATOM 2594 C CA . GLN B 1 9 ? -15.544 28.098 4.114 1.00 8.64 9 GLN B CA 1
ATOM 2595 C C . GLN B 1 9 ? -16.473 27.983 2.917 1.00 9.17 9 GLN B C 1
ATOM 2596 O O . GLN B 1 9 ? -16.914 28.998 2.386 1.00 10.59 9 GLN B O 1
ATOM 2602 N N . ILE B 1 10 ? -16.758 26.739 2.475 1.00 9.34 10 ILE B N 1
ATOM 2603 C CA . ILE B 1 10 ? -17.752 26.442 1.446 1.00 9.88 10 ILE B CA 1
ATOM 2604 C C . ILE B 1 10 ? -18.581 25.238 1.867 1.00 9.69 10 ILE B C 1
ATOM 2605 O O . ILE B 1 10 ? -18.195 24.433 2.720 1.00 10.64 10 ILE B O 1
ATOM 2610 N N . GLU B 1 11 ? -19.741 25.108 1.222 1.00 10.54 11 GLU B N 1
ATOM 2611 C CA . GLU B 1 11 ? -20.509 23.873 1.272 1.00 11.73 11 GLU B CA 1
ATOM 2612 C C . GLU B 1 11 ? -19.779 22.774 0.537 1.00 12.02 11 GLU B C 1
ATOM 2613 O O . GLU B 1 11 ? -19.344 22.974 -0.577 1.00 15.12 11 GLU B O 1
ATOM 2619 N N . LEU B 1 12 ? -19.673 21.611 1.167 1.00 12.97 12 LEU B N 1
ATOM 2620 C CA . LEU B 1 12 ? -19.168 20.421 0.518 1.00 12.25 12 LEU B CA 1
ATOM 2621 C C . LEU B 1 12 ? -20.292 19.453 0.263 1.00 12.71 12 LEU B C 1
ATOM 2622 O O . LEU B 1 12 ? -21.244 19.376 1.051 1.00 15.49 12 LEU B O 1
ATOM 2627 N N . PRO B 1 13 ? -20.190 18.653 -0.794 1.00 12.78 13 PRO B N 1
ATOM 2628 C CA . PRO B 1 13 ? -21.215 17.636 -1.018 1.00 13.73 13 PRO B CA 1
ATOM 2629 C C . PRO B 1 13 ? -21.087 16.497 -0.045 1.00 12.98 13 PRO B C 1
ATOM 2630 O O . PRO B 1 13 ? -20.024 16.221 0.529 1.00 12.86 13 PRO B O 1
ATOM 2634 N N . MET B 1 14 ? -22.204 15.769 0.109 1.00 15.52 14 MET B N 1
ATOM 2635 C CA . MET B 1 14 ? -22.260 14.542 0.899 1.00 16.02 14 MET B CA 1
ATOM 2636 C C . MET B 1 14 ? -21.441 13.463 0.235 1.00 14.34 14 MET B C 1
ATOM 2637 O O . MET B 1 14 ? -21.667 13.152 -0.952 1.00 18.56 14 MET B O 1
ATOM 2642 N N A PRO B 1 15 ? -20.514 12.776 0.928 0.50 14.00 15 PRO B N 1
ATOM 2643 N N B PRO B 1 15 ? -20.600 12.821 1.061 0.50 14.03 15 PRO B N 1
ATOM 2644 C CA A PRO B 1 15 ? -19.628 11.829 0.182 0.50 14.07 15 PRO B CA 1
ATOM 2645 C CA B PRO B 1 15 ? -20.042 11.639 0.571 0.50 12.70 15 PRO B CA 1
ATOM 2646 C C A PRO B 1 15 ? -20.092 10.666 -0.800 0.50 17.46 15 PRO B C 1
ATOM 2647 C C B PRO B 1 15 ? -21.109 10.525 0.476 0.50 11.85 15 PRO B C 1
ATOM 2648 O O A PRO B 1 15 ? -19.645 10.523 -1.948 0.50 20.51 15 PRO B O 1
ATOM 2649 O O B PRO B 1 15 ? -21.899 10.330 1.308 0.50 14.03 15 PRO B O 1
ATOM 2656 N N . LYS B 1 16 ? -20.904 9.759 -0.450 1.00 18.47 16 LYS B N 1
ATOM 2657 C CA . LYS B 1 16 ? -21.678 8.605 -0.935 1.00 20.17 16 LYS B CA 1
ATOM 2658 C C . LYS B 1 16 ? -21.021 7.238 -0.708 1.00 21.29 16 LYS B C 1
ATOM 2659 O O . LYS B 1 16 ? -21.747 6.227 -0.575 1.00 22.89 16 LYS B O 1
ATOM 2665 N N . GLU B 1 17 ? -19.681 7.219 -0.528 1.00 20.00 17 GLU B N 1
ATOM 2666 C CA . GLU B 1 17 ? -18.969 6.038 -0.232 1.00 18.54 17 GLU B CA 1
ATOM 2667 C C . GLU B 1 17 ? -17.622 6.362 0.435 1.00 15.19 17 GLU B C 1
ATOM 2668 O O . GLU B 1 17 ? -17.027 7.391 0.194 1.00 18.56 17 GLU B O 1
ATOM 2674 N N . GLN B 1 18 ? -17.218 5.492 1.339 1.00 13.67 18 GLN B N 1
ATOM 2675 C CA . GLN B 1 18 ? -15.885 5.578 1.961 1.00 11.77 18 GLN B CA 1
ATOM 2676 C C . GLN B 1 18 ? -14.831 5.302 0.890 1.00 10.84 18 GLN B C 1
ATOM 2677 O O . GLN B 1 18 ? -14.990 4.366 0.105 1.00 13.89 18 GLN B O 1
ATOM 2688 N N . ASP B 1 19 ? -13.744 6.072 0.899 1.00 9.26 19 ASP B N 1
ATOM 2689 C CA . ASP B 1 19 ? -12.677 5.912 -0.059 1.00 9.36 19 ASP B CA 1
ATOM 2690 C C . ASP B 1 19 ? -11.346 6.146 0.644 1.00 8.74 19 ASP B C 1
ATOM 2691 O O . ASP B 1 19 ? -10.785 7.264 0.630 1.00 8.91 19 ASP B O 1
ATOM 2696 N N . PRO B 1 20 ? -10.822 5.125 1.336 1.00 8.66 20 PRO B N 1
ATOM 2697 C CA . PRO B 1 20 ? -9.611 5.316 2.138 1.00 8.22 20 PRO B CA 1
ATOM 2698 C C . PRO B 1 20 ? -8.443 5.829 1.356 1.00 7.69 20 PRO B C 1
ATOM 2699 O O . PRO B 1 20 ? -7.738 6.720 1.805 1.00 7.74 20 PRO B O 1
ATOM 2703 N N . ASN B 1 21 ? -8.122 5.222 0.195 1.00 7.83 21 ASN B N 1
ATOM 2704 C CA . ASN B 1 21 ? -6.943 5.654 -0.523 1.00 7.68 21 ASN B CA 1
ATOM 2705 C C . ASN B 1 21 ? -7.087 7.058 -1.069 1.00 7.46 21 ASN B C 1
ATOM 2706 O O . ASN B 1 21 ? -6.106 7.796 -1.184 1.00 7.99 21 ASN B O 1
ATOM 2711 N N . ALA B 1 22 ? -8.305 7.499 -1.429 1.00 7.86 22 ALA B N 1
ATOM 2712 C CA . ALA B 1 22 ? -8.483 8.911 -1.777 1.00 8.21 22 ALA B CA 1
ATOM 2713 C C . ALA B 1 22 ? -8.168 9.787 -0.576 1.00 7.45 22 ALA B C 1
ATOM 2714 O O . ALA B 1 22 ? -7.495 10.817 -0.709 1.00 8.16 22 ALA B O 1
ATOM 2716 N N . ALA B 1 23 ? -8.638 9.403 0.614 1.00 7.50 23 ALA B N 1
ATOM 2717 C CA . ALA B 1 23 ? -8.336 10.165 1.832 1.00 7.62 23 ALA B CA 1
ATOM 2718 C C . ALA B 1 23 ? -6.806 10.231 2.058 1.00 6.98 23 ALA B C 1
ATOM 2719 O O . ALA B 1 23 ? -6.281 11.268 2.457 1.00 7.58 23 ALA B O 1
ATOM 2721 N N . ALA B 1 24 ? -6.107 9.112 1.829 1.00 7.23 24 ALA B N 1
ATOM 2722 C CA . ALA B 1 24 ? -4.660 9.093 2.015 1.00 7.59 24 ALA B CA 1
ATOM 2723 C C . ALA B 1 24 ? -3.955 10.034 1.079 1.00 7.53 24 ALA B C 1
ATOM 2724 O O . ALA B 1 24 ? -2.960 10.661 1.459 1.00 9.40 24 ALA B O 1
ATOM 2726 N N . ALA B 1 25 ? -4.443 10.167 -0.162 1.00 7.15 25 ALA B N 1
ATOM 2727 C CA . ALA B 1 25 ? -3.835 11.110 -1.102 1.00 7.60 25 ALA B CA 1
ATOM 2728 C C . ALA B 1 25 ? -4.118 12.553 -0.681 1.00 7.13 25 ALA B C 1
ATOM 2729 O O . ALA B 1 25 ? -3.247 13.425 -0.711 1.00 7.37 25 ALA B O 1
ATOM 2731 N N . VAL B 1 26 ? -5.379 12.831 -0.294 1.00 6.97 26 VAL B N 1
ATOM 2732 C CA . VAL B 1 26 ? -5.765 14.165 0.138 1.00 6.96 26 VAL B CA 1
ATOM 2733 C C . VAL B 1 26 ? -4.990 14.594 1.362 1.00 6.62 26 VAL B C 1
ATOM 2734 O O . VAL B 1 26 ? -4.754 15.796 1.566 1.00 7.07 26 VAL B O 1
ATOM 2738 N N . GLN B 1 27 ? -4.520 13.644 2.193 1.00 6.65 27 GLN B N 1
ATOM 2739 C CA . GLN B 1 27 ? -3.645 14.020 3.304 1.00 6.57 27 GLN B CA 1
ATOM 2740 C C . GLN B 1 27 ? -2.444 14.839 2.856 1.00 6.43 27 GLN B C 1
ATOM 2741 O O . GLN B 1 27 ? -1.949 15.655 3.640 1.00 6.62 27 GLN B O 1
ATOM 2747 N N . ALA B 1 28 ? -1.901 14.631 1.648 1.00 6.61 28 ALA B N 1
ATOM 2748 C CA . ALA B 1 28 ? -0.781 15.466 1.213 1.00 6.73 28 ALA B CA 1
ATOM 2749 C C . ALA B 1 28 ? -1.119 16.951 1.296 1.00 6.89 28 ALA B C 1
ATOM 2750 O O . ALA B 1 28 ? -0.249 17.793 1.535 1.00 7.71 28 ALA B O 1
ATOM 2752 N N . LEU B 1 29 ? -2.392 17.264 1.021 1.00 6.87 29 LEU B N 1
ATOM 2753 C CA . LEU B 1 29 ? -2.887 18.617 0.990 1.00 6.99 29 LEU B CA 1
ATOM 2754 C C . LEU B 1 29 ? -3.174 19.175 2.389 1.00 7.07 29 LEU B C 1
ATOM 2755 O O . LEU B 1 29 ? -3.504 20.361 2.520 1.00 8.20 29 LEU B O 1
ATOM 2760 N N . LEU B 1 30 ? -3.089 18.339 3.415 1.00 7.29 30 LEU B N 1
ATOM 2761 C CA . LEU B 1 30 ? -3.306 18.735 4.799 1.00 7.60 30 LEU B CA 1
ATOM 2762 C C . LEU B 1 30 ? -1.968 18.843 5.526 1.00 7.57 30 LEU B C 1
ATOM 2763 O O . LEU B 1 30 ? -1.550 19.905 5.942 1.00 8.38 30 LEU B O 1
ATOM 2768 N N . GLY B 1 31 ? -1.275 17.688 5.711 1.00 7.54 31 GLY B N 1
ATOM 2769 C CA . GLY B 1 31 ? -0.082 17.621 6.517 1.00 7.58 31 GLY B CA 1
ATOM 2770 C C . GLY B 1 31 ? 1.218 17.352 5.809 1.00 7.71 31 GLY B C 1
ATOM 2771 O O . GLY B 1 31 ? 2.231 17.193 6.460 1.00 9.10 31 GLY B O 1
ATOM 2772 N N . GLY B 1 32 ? 1.202 17.296 4.471 1.00 8.52 32 GLY B N 1
ATOM 2773 C CA . GLY B 1 32 ? 2.425 17.202 3.712 1.00 8.60 32 GLY B CA 1
ATOM 2774 C C . GLY B 1 32 ? 3.195 18.525 3.682 1.00 7.72 32 GLY B C 1
ATOM 2775 O O . GLY B 1 32 ? 2.725 19.562 4.137 1.00 8.13 32 GLY B O 1
ATOM 2776 N N . ARG B 1 33 ? 4.383 18.462 3.091 1.00 7.89 33 ARG B N 1
ATOM 2777 C CA . ARG B 1 33 ? 5.252 19.622 3.052 1.00 8.09 33 ARG B CA 1
ATOM 2778 C C . ARG B 1 33 ? 4.579 20.869 2.459 1.00 7.68 33 ARG B C 1
ATOM 2779 O O . ARG B 1 33 ? 4.829 21.973 2.955 1.00 8.29 33 ARG B O 1
ATOM 2794 N N . PHE B 1 34 ? 3.765 20.701 1.443 1.00 7.54 34 PHE B N 1
ATOM 2795 C CA . PHE B 1 34 ? 3.087 21.812 0.789 1.00 8.07 34 PHE B CA 1
ATOM 2796 C C . PHE B 1 34 ? 1.565 21.787 1.015 1.00 8.51 34 PHE B C 1
ATOM 2797 O O . PHE B 1 34 ? 0.789 22.346 0.224 1.00 11.07 34 PHE B O 1
ATOM 2805 N N . GLY B 1 35 ? 1.152 21.165 2.104 1.00 7.95 35 GLY B N 1
ATOM 2806 C CA . GLY B 1 35 ? -0.243 21.162 2.477 1.00 8.13 35 GLY B CA 1
ATOM 2807 C C . GLY B 1 35 ? -0.635 22.420 3.224 1.00 7.42 35 GLY B C 1
ATOM 2808 O O . GLY B 1 35 ? 0.158 23.341 3.500 1.00 7.96 35 GLY B O 1
ATOM 2809 N N . GLU B 1 36 ? -1.909 22.458 3.618 1.00 6.98 36 GLU B N 1
ATOM 2810 C CA A GLU B 1 36 ? -2.473 23.633 4.240 0.79 6.94 36 GLU B CA 1
ATOM 2811 C CA B GLU B 1 36 ? -2.496 23.625 4.242 0.11 7.26 36 GLU B CA 1
ATOM 2812 C C . GLU B 1 36 ? -1.894 23.891 5.621 1.00 6.75 36 GLU B C 1
ATOM 2813 O O . GLU B 1 36 ? -1.825 25.031 6.066 1.00 7.38 36 GLU B O 1
ATOM 2824 N N . MET B 1 37 ? -1.444 22.850 6.335 1.00 6.74 37 MET B N 1
ATOM 2825 C CA . MET B 1 37 ? -0.737 23.105 7.587 1.00 6.81 37 MET B CA 1
ATOM 2826 C C . MET B 1 37 ? 0.495 23.969 7.341 1.00 6.46 37 MET B C 1
ATOM 2827 O O . MET B 1 37 ? 0.862 24.805 8.176 1.00 6.81 37 MET B O 1
ATOM 2836 N N . SER B 1 38 ? 1.215 23.706 6.232 1.00 6.61 38 SER B N 1
ATOM 2837 C CA . SER B 1 38 ? 2.400 24.477 5.947 1.00 6.77 38 SER B CA 1
ATOM 2838 C C . SER B 1 38 ? 2.088 25.924 5.587 1.00 6.76 38 SER B C 1
ATOM 2839 O O . SER B 1 38 ? 2.770 26.821 6.095 1.00 7.31 38 SER B O 1
ATOM 2842 N N . THR B 1 39 ? 1.146 26.164 4.698 1.00 6.98 39 THR B N 1
ATOM 2843 C CA . THR B 1 39 ? 0.847 27.580 4.377 1.00 7.23 39 THR B CA 1
ATOM 2844 C C . THR B 1 39 ? 0.341 28.283 5.639 1.00 6.61 39 THR B C 1
ATOM 2845 O O . THR B 1 39 ? 0.792 29.374 5.975 1.00 7.23 39 THR B O 1
ATOM 2849 N N . LEU B 1 40 ? -0.568 27.640 6.368 1.00 6.44 40 LEU B N 1
ATOM 2850 C CA . LEU B 1 40 ? -1.034 28.194 7.636 1.00 6.26 40 LEU B CA 1
ATOM 2851 C C . LEU B 1 40 ? 0.129 28.592 8.540 1.00 6.25 40 LEU B C 1
ATOM 2852 O O . LEU B 1 40 ? 0.208 29.708 9.037 1.00 6.41 40 LEU B O 1
ATOM 2857 N N . MET B 1 41 ? 1.006 27.615 8.860 1.00 6.12 41 MET B N 1
ATOM 2858 C CA . MET B 1 41 ? 1.984 27.878 9.907 1.00 6.22 41 MET B CA 1
ATOM 2859 C C . MET B 1 41 ? 3.082 28.811 9.454 1.00 5.94 41 MET B C 1
ATOM 2860 O O . MET B 1 41 ? 3.623 29.595 10.238 1.00 6.39 41 MET B O 1
ATOM 2866 N N . ASN B 1 42 ? 3.439 28.757 8.143 1.00 6.15 42 ASN B N 1
ATOM 2867 C CA . ASN B 1 42 ? 4.362 29.749 7.614 1.00 6.32 42 ASN B CA 1
ATOM 2868 C C . ASN B 1 42 ? 3.826 31.165 7.859 1.00 6.22 42 ASN B C 1
ATOM 2869 O O . ASN B 1 42 ? 4.527 32.023 8.389 1.00 6.63 42 ASN B O 1
ATOM 2874 N N . TYR B 1 43 ? 2.580 31.397 7.416 1.00 6.41 43 TYR B N 1
ATOM 2875 C CA . TYR B 1 43 ? 2.081 32.787 7.495 1.00 6.49 43 TYR B CA 1
ATOM 2876 C C . TYR B 1 43 ? 1.806 33.149 8.944 1.00 6.43 43 TYR B C 1
ATOM 2877 O O . TYR B 1 43 ? 1.985 34.307 9.339 1.00 6.80 43 TYR B O 1
ATOM 2886 N N . MET B 1 44 ? 1.353 32.193 9.739 1.00 6.34 44 MET B N 1
ATOM 2887 C CA . MET B 1 44 ? 1.073 32.494 11.132 1.00 6.76 44 MET B CA 1
ATOM 2888 C C . MET B 1 44 ? 2.351 32.942 11.847 1.00 6.05 44 MET B C 1
ATOM 2889 O O . MET B 1 44 ? 2.379 33.978 12.504 1.00 6.57 44 MET B O 1
ATOM 2894 N N . TYR B 1 45 ? 3.422 32.140 11.754 1.00 6.17 45 TYR B N 1
ATOM 2895 C CA . TYR B 1 45 ? 4.645 32.506 12.443 1.00 6.50 45 TYR B CA 1
ATOM 2896 C C . TYR B 1 45 ? 5.275 33.756 11.838 1.00 6.05 45 TYR B C 1
ATOM 2897 O O . TYR B 1 45 ? 5.782 34.595 12.581 1.00 6.42 45 TYR B O 1
ATOM 2906 N N . GLN B 1 46 ? 5.239 33.918 10.500 1.00 6.29 46 GLN B N 1
ATOM 2907 C CA . GLN B 1 46 ? 5.742 35.166 9.945 1.00 6.33 46 GLN B CA 1
ATOM 2908 C C . GLN B 1 46 ? 4.965 36.334 10.533 1.00 6.48 46 GLN B C 1
ATOM 2909 O O . GLN B 1 46 ? 5.542 37.392 10.819 1.00 6.98 46 GLN B O 1
ATOM 2915 N N . SER B 1 47 ? 3.642 36.197 10.699 1.00 6.37 47 SER B N 1
ATOM 2916 C CA . SER B 1 47 ? 2.871 37.293 11.250 1.00 6.67 47 SER B CA 1
ATOM 2917 C C . SER B 1 47 ? 3.257 37.582 12.681 1.00 6.55 47 SER B C 1
ATOM 2918 O O . SER B 1 47 ? 3.352 38.759 13.088 1.00 7.43 47 SER B O 1
ATOM 2921 N N . PHE B 1 48 ? 3.491 36.555 13.505 1.00 6.35 48 PHE B N 1
ATOM 2922 C CA . PHE B 1 48 ? 3.936 36.779 14.875 1.00 6.66 48 PHE B CA 1
ATOM 2923 C C . PHE B 1 48 ? 5.260 37.527 14.880 1.00 6.53 48 PHE B C 1
ATOM 2924 O O . PHE B 1 48 ? 5.498 38.467 15.657 1.00 7.19 48 PHE B O 1
ATOM 2932 N N . ASN B 1 49 ? 6.171 37.056 14.018 1.00 6.41 49 ASN B N 1
ATOM 2933 C CA . ASN B 1 49 ? 7.571 37.456 13.993 1.00 6.81 49 ASN B CA 1
ATOM 2934 C C . ASN B 1 49 ? 7.808 38.752 13.219 1.00 7.24 49 ASN B C 1
ATOM 2935 O O . ASN B 1 49 ? 8.937 39.227 13.130 1.00 8.91 49 ASN B O 1
ATOM 2940 N N . PHE B 1 50 ? 6.761 39.358 12.667 1.00 6.98 50 PHE B N 1
ATOM 2941 C CA . PHE B 1 50 ? 6.882 40.455 11.734 1.00 7.19 50 PHE B CA 1
ATOM 2942 C C . PHE B 1 50 ? 7.463 41.665 12.418 1.00 7.04 50 PHE B C 1
ATOM 2943 O O . PHE B 1 50 ? 6.959 42.124 13.444 1.00 7.88 50 PHE B O 1
ATOM 2951 N N . ARG B 1 51 ? 8.490 42.251 11.814 1.00 7.49 51 ARG B N 1
ATOM 2952 C CA . ARG B 1 51 ? 9.115 43.493 12.294 1.00 7.65 51 ARG B CA 1
ATOM 2953 C C . ARG B 1 51 ? 8.645 44.629 11.387 1.00 8.15 51 ARG B C 1
ATOM 2954 O O . ARG B 1 51 ? 8.666 44.533 10.157 1.00 8.84 51 ARG B O 1
ATOM 2962 N N . GLY B 1 52 ? 8.205 45.711 12.026 1.00 9.00 52 GLY B N 1
ATOM 2963 C CA . GLY B 1 52 ? 7.625 46.808 11.290 1.00 9.71 52 GLY B CA 1
ATOM 2964 C C . GLY B 1 52 ? 6.112 46.642 11.056 1.00 9.39 52 GLY B C 1
ATOM 2965 O O . GLY B 1 52 ? 5.588 46.919 9.990 1.00 10.38 52 GLY B O 1
ATOM 2966 N N . LYS B 1 53 ? 5.410 46.176 12.105 1.00 8.79 53 LYS B N 1
ATOM 2967 C CA . LYS B 1 53 ? 3.970 45.962 11.995 1.00 8.25 53 LYS B CA 1
ATOM 2968 C C . LYS B 1 53 ? 3.188 47.242 11.672 1.00 8.30 53 LYS B C 1
ATOM 2969 O O . LYS B 1 53 ? 2.126 47.166 11.065 1.00 9.41 53 LYS B O 1
ATOM 2975 N N . LYS B 1 54 ? 3.749 48.391 12.062 1.00 8.60 54 LYS B N 1
ATOM 2976 C CA . LYS B 1 54 ? 3.167 49.690 11.676 1.00 9.03 54 LYS B CA 1
ATOM 2977 C C . LYS B 1 54 ? 3.899 50.287 10.479 1.00 9.82 54 LYS B C 1
ATOM 2978 O O . LYS B 1 54 ? 3.272 50.741 9.529 1.00 11.39 54 LYS B O 1
ATOM 2984 N N . ALA B 1 55 ? 5.228 50.260 10.461 1.00 9.37 55 ALA B N 1
ATOM 2985 C CA . ALA B 1 55 ? 5.989 50.903 9.394 1.00 9.79 55 ALA B CA 1
ATOM 2986 C C . ALA B 1 55 ? 5.819 50.224 8.040 1.00 9.72 55 ALA B C 1
ATOM 2987 O O . ALA B 1 55 ? 6.001 50.839 6.985 1.00 11.58 55 ALA B O 1
ATOM 2989 N N . LEU B 1 56 ? 5.532 48.906 8.064 1.00 8.05 56 LEU B N 1
ATOM 2990 C CA . LEU B 1 56 ? 5.286 48.093 6.883 1.00 8.21 56 LEU B CA 1
ATOM 2991 C C . LEU B 1 56 ? 3.884 47.493 6.959 1.00 8.17 56 LEU B C 1
ATOM 2992 O O . LEU B 1 56 ? 3.615 46.374 6.506 1.00 8.36 56 LEU B O 1
ATOM 2997 N N . LYS B 1 57 ? 2.934 48.277 7.486 1.00 8.46 57 LYS B N 1
ATOM 2998 C CA . LYS B 1 57 ? 1.615 47.773 7.811 1.00 8.46 57 LYS B CA 1
ATOM 2999 C C . LYS B 1 57 ? 0.893 47.074 6.692 1.00 7.95 57 LYS B C 1
ATOM 3000 O O . LYS B 1 57 ? 0.263 46.059 6.949 1.00 8.73 57 LYS B O 1
ATOM 3006 N N . PRO B 1 58 ? 0.882 47.577 5.434 1.00 8.94 58 PRO B N 1
ATOM 3007 C CA . PRO B 1 58 ? 0.065 46.849 4.428 1.00 9.81 58 PRO B CA 1
ATOM 3008 C C . PRO B 1 58 ? 0.537 45.395 4.274 1.00 8.71 58 PRO B C 1
ATOM 3009 O O . PRO B 1 58 ? -0.273 44.492 4.028 1.00 9.16 58 PRO B O 1
ATOM 3013 N N . TYR B 1 59 ? 1.858 45.182 4.383 1.00 7.85 59 TYR B N 1
ATOM 3014 C CA . TYR B 1 59 ? 2.428 43.864 4.239 1.00 7.54 59 TYR B CA 1
ATOM 3015 C C . TYR B 1 59 ? 2.129 42.969 5.443 1.00 7.42 59 TYR B C 1
ATOM 3016 O O . TYR B 1 59 ? 1.886 41.767 5.317 1.00 7.96 59 TYR B O 1
ATOM 3025 N N . TYR B 1 60 ? 2.142 43.579 6.644 1.00 7.67 60 TYR B N 1
ATOM 3026 C CA . TYR B 1 60 ? 1.713 42.878 7.862 1.00 7.39 60 TYR B CA 1
ATOM 3027 C C . TYR B 1 60 ? 0.266 42.466 7.758 1.00 7.50 60 TYR B C 1
ATOM 3028 O O . TYR B 1 60 ? -0.120 41.322 8.045 1.00 7.86 60 TYR B O 1
ATOM 3037 N N . ASP B 1 61 ? -0.607 43.413 7.360 1.00 7.74 61 ASP B N 1
ATOM 3038 C CA . ASP B 1 61 ? -2.031 43.093 7.203 1.00 7.69 61 ASP B CA 1
ATOM 3039 C C . ASP B 1 61 ? -2.183 41.885 6.280 1.00 7.29 61 ASP B C 1
ATOM 3040 O O . ASP B 1 61 ? -2.981 40.980 6.550 1.00 7.59 61 ASP B O 1
ATOM 3045 N N . LEU B 1 62 ? -1.443 41.885 5.164 1.00 7.40 62 LEU B N 1
ATOM 3046 C CA . LEU B 1 62 ? -1.561 40.821 4.173 1.00 7.48 62 LEU B CA 1
ATOM 3047 C C . LEU B 1 62 ? -1.234 39.447 4.787 1.00 7.25 62 LEU B C 1
ATOM 3048 O O . LEU B 1 62 ? -2.000 38.495 4.662 1.00 7.51 62 LEU B O 1
ATOM 3053 N N . ILE B 1 63 ? -0.067 39.355 5.421 1.00 7.25 63 ILE B N 1
ATOM 3054 C CA . ILE B 1 63 ? 0.369 38.066 5.959 1.00 7.19 63 ILE B CA 1
ATOM 3055 C C . ILE B 1 63 ? -0.513 37.637 7.120 1.00 7.04 63 ILE B C 1
ATOM 3056 O O . ILE B 1 63 ? -0.901 36.456 7.231 1.00 7.60 63 ILE B O 1
ATOM 3065 N N . ALA B 1 64 ? -0.858 38.574 8.023 1.00 7.12 64 ALA B N 1
ATOM 3066 C CA . ALA B 1 64 ? -1.696 38.239 9.150 1.00 6.94 64 ALA B CA 1
ATOM 3067 C C . ALA B 1 64 ? -3.074 37.715 8.704 1.00 6.76 64 ALA B C 1
ATOM 3068 O O . ALA B 1 64 ? -3.651 36.819 9.316 1.00 7.33 64 ALA B O 1
ATOM 3070 N N . ASN B 1 65 ? -3.616 38.367 7.687 1.00 6.94 65 ASN B N 1
ATOM 3071 C CA . ASN B 1 65 ? -4.935 38.022 7.170 1.00 7.12 65 ASN B CA 1
ATOM 3072 C C . ASN B 1 65 ? -4.919 36.696 6.413 1.00 6.63 65 ASN B C 1
ATOM 3073 O O . ASN B 1 65 ? -5.814 35.861 6.614 1.00 7.15 65 ASN B O 1
ATOM 3078 N N . ILE B 1 66 ? -3.956 36.501 5.513 1.00 7.04 66 ILE B N 1
ATOM 3079 C CA . ILE B 1 66 ? -3.919 35.239 4.772 1.00 6.71 66 ILE B CA 1
ATOM 3080 C C . ILE B 1 66 ? -3.683 34.075 5.753 1.00 6.62 66 ILE B C 1
ATOM 3081 O O . ILE B 1 66 ? -4.286 33.012 5.592 1.00 7.11 66 ILE B O 1
ATOM 3086 N N . ALA B 1 67 ? -2.847 34.271 6.772 1.00 6.64 67 ALA B N 1
ATOM 3087 C CA . ALA B 1 67 ? -2.693 33.225 7.804 1.00 7.00 67 ALA B CA 1
ATOM 3088 C C . ALA B 1 67 ? -4.051 32.814 8.356 1.00 6.42 67 ALA B C 1
ATOM 3089 O O . ALA B 1 67 ? -4.319 31.628 8.582 1.00 7.52 67 ALA B O 1
ATOM 3091 N N . THR B 1 68 ? -4.902 33.794 8.625 1.00 6.81 68 THR B N 1
ATOM 3092 C CA . THR B 1 68 ? -6.215 33.521 9.202 1.00 6.83 68 THR B CA 1
ATOM 3093 C C . THR B 1 68 ? -7.093 32.742 8.226 1.00 6.63 68 THR B C 1
ATOM 3094 O O . THR B 1 68 ? -7.805 31.820 8.620 1.00 7.32 68 THR B O 1
ATOM 3098 N N . GLU B 1 69 ? -7.049 33.096 6.919 1.00 6.86 69 GLU B N 1
ATOM 3099 C CA . GLU B 1 69 ? -7.783 32.315 5.948 1.00 6.82 69 GLU B CA 1
ATOM 3100 C C . GLU B 1 69 ? -7.320 30.829 5.960 1.00 6.45 69 GLU B C 1
ATOM 3101 O O . GLU B 1 69 ? -8.136 29.911 5.862 1.00 6.73 69 GLU B O 1
ATOM 3107 N N . GLU B 1 70 ? -5.994 30.630 6.055 1.00 6.68 70 GLU B N 1
ATOM 3108 C CA . GLU B 1 70 ? -5.490 29.247 5.990 1.00 6.56 70 GLU B CA 1
ATOM 3109 C C . GLU B 1 70 ? -5.993 28.405 7.161 1.00 6.51 70 GLU B C 1
ATOM 3110 O O . GLU B 1 70 ? -6.058 27.171 7.033 1.00 6.83 70 GLU B O 1
ATOM 3116 N N . LEU B 1 71 ? -6.359 28.997 8.292 1.00 6.68 71 LEU B N 1
ATOM 3117 C CA . LEU B 1 71 ? -7.001 28.217 9.386 1.00 6.92 71 LEU B CA 1
ATOM 3118 C C . LEU B 1 71 ? -8.240 27.522 8.867 1.00 7.06 71 LEU B C 1
ATOM 3119 O O . LEU B 1 71 ? -8.507 26.357 9.199 1.00 7.90 71 LEU B O 1
ATOM 3124 N N . GLY B 1 72 ? -9.060 28.240 8.116 1.00 7.10 72 GLY B N 1
ATOM 3125 C CA . GLY B 1 72 ? -10.242 27.628 7.536 1.00 7.41 72 GLY B CA 1
ATOM 3126 C C . GLY B 1 72 ? -9.937 26.625 6.465 1.00 6.96 72 GLY B C 1
ATOM 3127 O O . GLY B 1 72 ? -10.767 25.750 6.161 1.00 7.38 72 GLY B O 1
ATOM 3128 N N . HIS B 1 73 ? -8.759 26.691 5.852 1.00 7.21 73 HIS B N 1
ATOM 3129 C CA . HIS B 1 73 ? -8.372 25.685 4.872 1.00 7.01 73 HIS B CA 1
ATOM 3130 C C . HIS B 1 73 ? -7.926 24.386 5.516 1.00 7.06 73 HIS B C 1
ATOM 3131 O O . HIS B 1 73 ? -8.276 23.336 4.976 1.00 7.62 73 HIS B O 1
ATOM 3138 N N . ILE B 1 74 ? -7.194 24.424 6.624 1.00 7.10 74 ILE B N 1
ATOM 3139 C CA . ILE B 1 74 ? -6.942 23.132 7.299 1.00 6.99 74 ILE B CA 1
ATOM 3140 C C . ILE B 1 74 ? -8.271 22.499 7.705 1.00 6.64 74 ILE B C 1
ATOM 3141 O O . ILE B 1 74 ? -8.459 21.293 7.599 1.00 7.04 74 ILE B O 1
ATOM 3146 N N . GLU B 1 75 ? -9.212 23.342 8.146 1.00 6.67 75 GLU B N 1
ATOM 3147 C CA . GLU B 1 75 ? -10.545 22.836 8.528 1.00 6.72 75 GLU B CA 1
ATOM 3148 C C . GLU B 1 75 ? -11.235 22.194 7.343 1.00 6.73 75 GLU B C 1
ATOM 3149 O O . GLU B 1 75 ? -11.852 21.118 7.442 1.00 7.23 75 GLU B O 1
ATOM 3155 N N . LEU B 1 76 ? -11.200 22.865 6.170 1.00 6.85 76 LEU B N 1
ATOM 3156 C CA . LEU B 1 76 ? -11.896 22.370 4.978 1.00 6.92 76 LEU B CA 1
ATOM 3157 C C . LEU B 1 76 ? -11.277 21.067 4.477 1.00 6.88 76 LEU B C 1
ATOM 3158 O O . LEU B 1 76 ? -11.984 20.145 4.058 1.00 7.22 76 LEU B O 1
ATOM 3163 N N . VAL B 1 77 ? -9.922 20.987 4.455 1.00 6.62 77 VAL B N 1
ATOM 3164 C CA . VAL B 1 77 ? -9.277 19.763 3.987 1.00 6.55 77 VAL B CA 1
ATOM 3165 C C . VAL B 1 77 ? -9.535 18.634 4.973 1.00 6.45 77 VAL B C 1
ATOM 3166 O O . VAL B 1 77 ? -9.813 17.509 4.556 1.00 6.76 77 VAL B O 1
ATOM 3170 N N . ALA B 1 78 ? -9.483 18.909 6.288 1.00 6.75 78 ALA B N 1
ATOM 3171 C CA . ALA B 1 78 ? -9.808 17.878 7.261 1.00 6.72 78 ALA B CA 1
ATOM 3172 C C . ALA B 1 78 ? -11.242 17.370 7.043 1.00 6.58 78 ALA B C 1
ATOM 3173 O O . ALA B 1 78 ? -11.494 16.165 7.113 1.00 7.19 78 ALA B O 1
ATOM 3175 N N . ALA B 1 79 ? -12.192 18.280 6.775 1.00 6.73 79 ALA B N 1
ATOM 3176 C CA . ALA B 1 79 ? -13.597 17.860 6.534 1.00 7.02 79 ALA B CA 1
ATOM 3177 C C . ALA B 1 79 ? -13.692 16.963 5.309 1.00 6.77 79 ALA B C 1
ATOM 3178 O O . ALA B 1 79 ? -14.524 16.061 5.268 1.00 7.37 79 ALA B O 1
ATOM 3180 N N . THR B 1 80 ? -12.888 17.265 4.295 1.00 6.99 80 THR B N 1
ATOM 3181 C CA . THR B 1 80 ? -12.876 16.461 3.081 1.00 7.10 80 THR B CA 1
ATOM 3182 C C . THR B 1 80 ? -12.375 15.040 3.374 1.00 6.84 80 THR B C 1
ATOM 3183 O O . THR B 1 80 ? -12.974 14.038 2.971 1.00 7.47 80 THR B O 1
ATOM 3187 N N . ILE B 1 81 ? -11.247 14.953 4.092 1.00 6.90 81 ILE B N 1
ATOM 3188 C CA . ILE B 1 81 ? -10.720 13.651 4.500 1.00 7.07 81 ILE B CA 1
ATOM 3189 C C . ILE B 1 81 ? -11.728 12.913 5.355 1.00 6.76 81 ILE B C 1
ATOM 3190 O O . ILE B 1 81 ? -11.973 11.705 5.140 1.00 7.45 81 ILE B O 1
ATOM 3195 N N . ASN B 1 82 ? -12.344 13.602 6.312 1.00 6.81 82 ASN B N 1
ATOM 3196 C CA . ASN B 1 82 ? -13.309 12.954 7.178 1.00 6.70 82 ASN B CA 1
ATOM 3197 C C . ASN B 1 82 ? -14.508 12.433 6.365 1.00 7.04 82 ASN B C 1
ATOM 3198 O O . ASN B 1 82 ? -15.076 11.396 6.695 1.00 7.96 82 ASN B O 1
ATOM 3203 N N . SER B 1 83 ? -14.914 13.197 5.363 1.00 7.14 83 SER B N 1
ATOM 3204 C CA . SER B 1 83 ? -15.997 12.768 4.477 1.00 7.63 83 SER B CA 1
ATOM 3205 C C . SER B 1 83 ? -15.648 11.473 3.786 1.00 7.67 83 SER B C 1
ATOM 3206 O O . SER B 1 83 ? -16.489 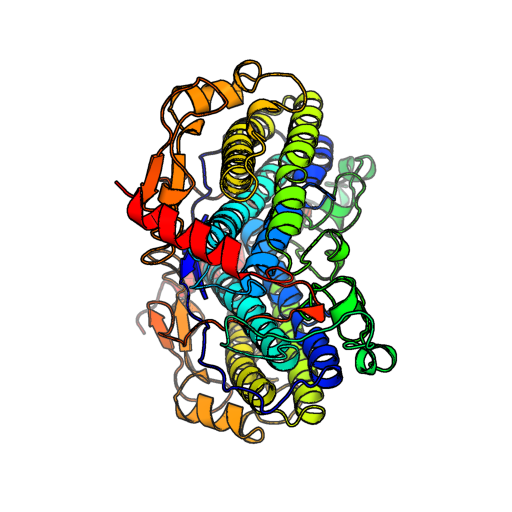10.561 3.683 1.00 8.87 83 SER B O 1
ATOM 3209 N N . LEU B 1 84 ? -14.416 11.367 3.280 1.00 7.88 84 LEU B N 1
ATOM 3210 C CA . LEU B 1 84 ? -13.950 10.182 2.588 1.00 7.89 84 LEU B CA 1
ATOM 3211 C C . LEU B 1 84 ? -13.786 8.973 3.509 1.00 8.20 84 LEU B C 1
ATOM 3212 O O . LEU B 1 84 ? -13.835 7.831 3.057 1.00 9.19 84 LEU B O 1
ATOM 3221 N N . LEU B 1 85 ? -13.619 9.224 4.821 1.00 8.23 85 LEU B N 1
ATOM 3222 C CA . LEU B 1 85 ? -13.420 8.147 5.793 1.00 7.95 85 LEU B CA 1
ATOM 3223 C C . LEU B 1 85 ? -14.719 7.763 6.505 1.00 8.32 85 LEU B C 1
ATOM 3224 O O . LEU B 1 85 ? -14.726 6.769 7.254 1.00 9.02 85 LEU B O 1
ATOM 3229 N N . ALA B 1 86 ? -15.789 8.524 6.351 1.00 8.74 86 ALA B N 1
ATOM 3230 C CA . ALA B 1 86 ? -17.008 8.331 7.129 1.00 8.87 86 ALA B CA 1
ATOM 3231 C C . ALA B 1 86 ? -17.782 7.090 6.670 1.00 9.89 86 ALA B C 1
ATOM 3232 O O . ALA B 1 86 ? -18.159 7.009 5.505 1.00 11.93 86 ALA B O 1
ATOM 3234 N N . LYS B 1 87 ? -18.148 6.210 7.596 1.00 9.42 87 LYS B N 1
ATOM 3235 C CA . LYS B 1 87 ? -18.942 5.069 7.241 1.00 9.51 87 LYS B CA 1
ATOM 3236 C C . LYS B 1 87 ? -20.438 5.435 7.099 1.00 10.20 87 LYS B C 1
ATOM 3237 O O . LYS B 1 87 ? -21.103 5.019 6.138 1.00 11.95 87 LYS B O 1
ATOM 3243 N N . ASN B 1 88 ? -20.930 6.207 8.054 1.00 10.12 88 ASN B N 1
ATOM 3244 C CA . ASN B 1 88 ? -22.332 6.562 8.188 1.00 11.41 88 ASN B CA 1
ATOM 3245 C C . ASN B 1 88 ? -22.511 8.085 8.324 1.00 10.85 88 ASN B C 1
ATOM 3246 O O . ASN B 1 88 ? -22.972 8.577 9.326 1.00 12.11 88 ASN B O 1
ATOM 3251 N N . PRO B 1 89 ? -22.076 8.848 7.312 1.00 11.29 89 PRO B N 1
ATOM 3252 C CA . PRO B 1 89 ? -22.067 10.304 7.419 1.00 12.57 89 PRO B CA 1
ATOM 3253 C C . PRO B 1 89 ? -23.385 10.871 7.835 1.00 12.25 89 PRO B C 1
ATOM 3254 O O . PRO B 1 89 ? -24.422 10.474 7.305 1.00 13.92 89 PRO B O 1
ATOM 3258 N N . GLY B 1 90 ? -23.344 11.754 8.821 1.00 13.10 90 GLY B N 1
ATOM 3259 C CA . GLY B 1 90 ? -24.528 12.401 9.318 1.00 14.64 90 GLY B CA 1
ATOM 3260 C C . GLY B 1 90 ? -25.466 11.573 10.139 1.00 14.68 90 GLY B C 1
ATOM 3261 O O . GLY B 1 90 ? -26.538 12.112 10.510 1.00 17.79 90 GLY B O 1
ATOM 3262 N N . LYS B 1 91 ? -25.141 10.306 10.461 1.00 13.18 91 LYS B N 1
ATOM 3263 C CA . LYS B 1 91 ? -26.060 9.409 11.199 1.00 13.44 91 LYS B CA 1
ATOM 3264 C C . LYS B 1 91 ? -25.541 9.187 12.608 1.00 12.13 91 LYS B C 1
ATOM 3265 O O . LYS B 1 91 ? -24.434 8.714 12.809 1.00 12.75 91 LYS B O 1
ATOM 3276 N N . ASP B 1 92 ? -26.368 9.509 13.608 1.00 11.79 92 ASP B N 1
ATOM 3277 C CA . ASP B 1 92 ? -25.927 9.437 14.999 1.00 11.88 92 ASP B CA 1
ATOM 3278 C C . ASP B 1 92 ? -25.738 8.026 15.578 1.00 11.12 92 ASP B C 1
ATOM 3279 O O . ASP B 1 92 ? -25.025 7.864 16.569 1.00 10.91 92 ASP B O 1
ATOM 3284 N N . LEU B 1 93 ? -26.374 7.007 15.001 1.00 11.68 9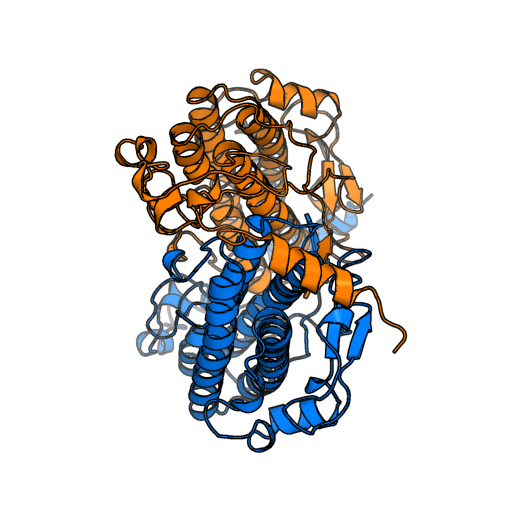3 LEU B N 1
ATOM 3285 C CA . LEU B 1 93 ? -26.362 5.714 15.604 1.00 12.92 93 LEU B CA 1
ATOM 3286 C C . LEU B 1 93 ? -26.367 4.628 14.571 1.00 14.39 93 LEU B C 1
ATOM 3287 O O . LEU B 1 93 ? -27.272 4.572 13.716 1.00 18.26 93 LEU B O 1
ATOM 3292 N N . GLU B 1 94 ? -25.444 3.681 14.681 1.00 13.13 94 GLU B N 1
ATOM 3293 C CA . GLU B 1 94 ? -25.549 2.448 13.951 1.00 16.19 94 GLU B CA 1
ATOM 3294 C C . GLU B 1 94 ? -25.552 1.297 14.969 1.00 17.39 94 GLU B C 1
ATOM 3295 O O . GLU B 1 94 ? -24.907 1.313 16.042 1.00 20.20 94 GLU B O 1
ATOM 3301 N N . GLU B 1 95 ? -26.237 0.263 14.611 1.00 19.60 95 GLU B N 1
ATOM 3302 C CA . GLU B 1 95 ? -26.397 -0.897 15.473 1.00 20.53 95 GLU B CA 1
ATOM 3303 C C . GLU B 1 95 ? -25.873 -2.154 14.822 1.00 21.31 95 GLU B C 1
ATOM 3304 O O . GLU B 1 95 ? -25.685 -2.196 13.597 1.00 23.66 95 GLU B O 1
ATOM 3310 N N . GLY B 1 96 ? -25.595 -3.142 15.641 1.00 21.95 96 GLY B N 1
ATOM 3311 C CA . GLY B 1 96 ? -25.281 -4.480 15.139 1.00 21.23 96 GLY B CA 1
ATOM 3312 C C . GLY B 1 96 ? -23.833 -4.716 14.763 1.00 19.10 96 GLY B C 1
ATOM 3313 O O . GLY B 1 96 ? -23.524 -5.869 14.343 1.00 23.48 96 GLY B O 1
ATOM 3314 N N . VAL B 1 97 ? -22.900 -3.821 15.056 1.00 17.53 97 VAL B N 1
ATOM 3315 C CA . VAL B 1 97 ? -21.496 -4.092 14.752 1.00 15.54 97 VAL B CA 1
ATOM 3316 C C . VAL B 1 97 ? -20.882 -4.992 15.813 1.00 15.52 97 VAL B C 1
ATOM 3317 O O . VAL B 1 97 ? -20.976 -4.698 17.003 1.00 18.31 97 VAL B O 1
ATOM 3321 N N . ASP B 1 98 ? -20.257 -6.074 15.376 1.00 15.04 98 ASP B N 1
ATOM 3322 C CA . ASP B 1 98 ? -19.611 -7.061 16.225 1.00 16.14 98 ASP B CA 1
ATOM 3323 C C . ASP B 1 98 ? -18.103 -7.088 15.918 1.00 13.64 98 ASP B C 1
ATOM 3324 O O . ASP B 1 98 ? -17.704 -7.475 14.851 1.00 12.38 98 ASP B O 1
ATOM 3329 N N . PRO B 1 99 ? -17.228 -6.673 16.871 1.00 14.62 99 PRO B N 1
ATOM 3330 C CA . PRO B 1 99 ? -15.770 -6.725 16.575 1.00 13.76 99 PRO B CA 1
ATOM 3331 C C . PRO B 1 99 ? -15.228 -8.043 16.047 1.00 13.10 99 PRO B C 1
ATOM 3332 O O . PRO B 1 99 ? -14.317 -8.036 15.189 1.00 13.90 99 PRO B O 1
ATOM 3336 N N . ALA B 1 100 ? -15.777 -9.149 16.506 1.00 14.12 100 ALA B N 1
ATOM 3337 C CA . ALA B 1 100 ? -15.270 -10.434 16.075 1.00 14.52 100 ALA B CA 1
ATOM 3338 C C . ALA B 1 100 ? -15.541 -10.752 14.597 1.00 14.14 100 ALA B C 1
ATOM 3339 O O . ALA B 1 100 ? -14.938 -11.670 14.002 1.00 16.29 100 ALA B O 1
ATOM 3341 N N . SER B 1 101 ? -16.411 -10.007 13.959 1.00 12.91 101 SER B N 1
ATOM 3342 C CA . SER B 1 101 ? -16.757 -10.160 12.577 1.00 13.18 101 SER B CA 1
ATOM 3343 C C . SER B 1 101 ? -15.762 -9.451 11.651 1.00 12.11 101 SER B C 1
ATOM 3344 O O . SER B 1 101 ? -15.969 -9.446 10.430 1.00 15.18 101 SER B O 1
ATOM 3347 N N . THR B 1 102 ? -14.716 -8.875 12.189 1.00 11.54 102 THR B N 1
ATOM 3348 C CA . THR B 1 102 ? -13.682 -8.205 11.368 1.00 10.79 102 THR B CA 1
ATOM 3349 C C . THR B 1 102 ? -14.251 -7.031 10.569 1.00 10.68 102 THR B C 1
ATOM 3350 O O . THR B 1 102 ? -14.033 -6.890 9.355 1.00 11.17 102 THR B O 1
ATOM 3354 N N . PRO B 1 103 ? -14.908 -6.091 11.250 1.00 10.06 103 PRO B N 1
ATOM 3355 C CA . PRO B 1 103 ? -15.568 -4.986 10.546 1.00 10.43 103 PRO B CA 1
ATOM 3356 C C . PRO B 1 103 ? -14.592 -3.998 9.917 1.00 10.38 103 PRO B C 1
ATOM 3357 O O . PRO B 1 103 ? -15.025 -3.192 9.062 1.00 11.75 103 PRO B O 1
ATOM 3361 N N . LEU B 1 104 ? -13.333 -4.020 10.337 1.00 9.25 104 LEU B N 1
ATOM 3362 C CA . LEU B 1 104 ? -12.289 -3.164 9.740 1.00 9.18 104 LEU B CA 1
ATOM 3363 C C . LEU B 1 104 ? -11.382 -3.962 8.828 1.00 8.92 104 LEU B C 1
ATOM 3364 O O . LEU B 1 104 ? -10.280 -3.510 8.509 1.00 9.30 104 LEU B O 1
ATOM 3369 N N . GLY B 1 105 ? -11.827 -5.121 8.340 1.00 9.78 105 GLY B N 1
ATOM 3370 C CA . GLY B 1 105 ? -10.953 -5.952 7.523 1.00 9.79 105 GLY B CA 1
ATOM 3371 C C . GLY B 1 105 ? -10.369 -5.241 6.297 1.00 10.09 105 GLY B C 1
ATOM 3372 O O . GLY B 1 105 ? -9.185 -5.422 5.973 1.00 10.99 105 GLY B O 1
ATOM 3373 N N . PHE B 1 106 ? -11.187 -4.418 5.658 1.00 10.44 106 PHE B N 1
ATOM 3374 C CA . PHE B 1 106 ? -10.698 -3.692 4.484 1.00 10.86 106 PHE B CA 1
ATOM 3375 C C . PHE B 1 106 ? -9.481 -2.837 4.822 1.00 9.88 106 PHE B C 1
ATOM 3376 O O . PHE B 1 106 ? -8.605 -2.598 3.961 1.00 10.68 106 PHE B O 1
ATOM 3384 N N . ALA B 1 107 ? -9.409 -2.327 6.036 1.00 9.72 107 ALA B N 1
ATOM 3385 C CA . ALA B 1 107 ? -8.377 -1.392 6.399 1.00 9.90 107 ALA B CA 1
ATOM 3386 C C . ALA B 1 107 ? -6.998 -2.023 6.478 1.00 10.12 107 ALA B C 1
ATOM 3387 O O . ALA B 1 107 ? -5.992 -1.330 6.428 1.00 11.12 107 ALA B O 1
ATOM 3389 N N . LYS B 1 108 ? -6.950 -3.367 6.609 1.00 10.41 108 LYS B N 1
ATOM 3390 C CA . LYS B 1 108 ? -5.692 -4.073 6.575 1.00 11.18 108 LYS B CA 1
ATOM 3391 C C . LYS B 1 108 ? -4.899 -3.796 5.303 1.00 9.23 108 LYS B C 1
ATOM 3392 O O . LYS B 1 108 ? -3.675 -3.891 5.304 1.00 9.84 108 LYS B O 1
ATOM 3403 N N . ASP B 1 109 ? -5.595 -3.540 4.197 1.00 9.33 109 ASP B N 1
ATOM 3404 C CA . ASP B 1 109 ? -4.975 -3.512 2.885 1.00 8.85 109 ASP B CA 1
ATOM 3405 C C . ASP B 1 109 ? -4.893 -2.109 2.287 1.00 9.18 109 ASP B C 1
ATOM 3406 O O . ASP B 1 109 ? -4.359 -1.974 1.195 1.00 11.31 109 ASP B O 1
ATOM 3411 N N . VAL B 1 110 ? -5.417 -1.092 2.928 1.00 8.52 110 VAL B N 1
ATOM 3412 C CA . VAL B 1 110 ? -5.353 0.265 2.399 1.00 8.59 110 VAL B CA 1
ATOM 3413 C C . VAL B 1 110 ? -3.955 0.846 2.605 1.00 8.07 110 VAL B C 1
ATOM 3414 O O . VAL B 1 110 ? -3.158 0.320 3.393 1.00 8.93 110 VAL B O 1
ATOM 3418 N N . ARG B 1 111 ? -3.660 1.948 1.927 1.00 7.60 111 ARG B N 1
ATOM 3419 C CA . ARG B 1 111 ? -2.340 2.560 2.106 1.00 7.59 111 ARG B CA 1
ATOM 3420 C C . ARG B 1 111 ? -2.124 3.031 3.541 1.00 7.48 111 ARG B C 1
ATOM 3421 O O . ARG B 1 111 ? -1.067 2.777 4.144 1.00 8.23 111 ARG B O 1
ATOM 3429 N N . ASN B 1 112 ? -3.091 3.771 4.069 1.00 7.69 112 ASN B N 1
ATOM 3430 C CA . ASN B 1 112 ? -2.969 4.446 5.372 1.00 7.29 112 ASN B CA 1
ATOM 3431 C C . ASN B 1 112 ? -3.822 3.717 6.396 1.00 7.57 112 ASN B C 1
ATOM 3432 O O . ASN B 1 112 ? -5.015 3.985 6.589 1.00 8.41 112 ASN B O 1
ATOM 3437 N N . ALA B 1 113 ? -3.208 2.758 7.091 1.00 7.57 113 ALA B N 1
ATOM 3438 C CA . ALA B 1 113 ? -3.859 2.062 8.175 1.00 7.90 113 ALA B CA 1
ATOM 3439 C C . ALA B 1 113 ? -3.992 2.943 9.416 1.00 7.65 113 ALA B C 1
ATOM 3440 O O . ALA B 1 113 ? -4.879 2.690 10.247 1.00 7.98 113 ALA B O 1
ATOM 3442 N N . ALA B 1 114 ? -3.125 3.937 9.569 1.00 7.57 114 ALA B N 1
ATOM 3443 C CA . ALA B 1 114 ? -3.206 4.821 10.716 1.00 7.46 114 ALA B CA 1
ATOM 3444 C C . ALA B 1 114 ? -4.537 5.528 10.844 1.00 6.75 114 ALA B C 1
ATOM 3445 O O . ALA B 1 114 ? -5.012 5.768 11.960 1.00 7.13 114 ALA B O 1
ATOM 3447 N N . HIS B 1 115 ? -5.178 5.845 9.717 1.00 6.94 115 HIS B N 1
ATOM 3448 C CA . HIS B 1 115 ? -6.504 6.448 9.737 1.00 6.73 115 HIS B CA 1
ATOM 3449 C C . HIS B 1 115 ? -7.497 5.670 10.584 1.00 6.88 115 HIS B C 1
ATOM 3450 O O . HIS B 1 115 ? -8.444 6.243 11.092 1.00 7.64 115 HIS B O 1
ATOM 3457 N N . PHE B 1 116 ? -7.307 4.331 10.636 1.00 6.90 116 PHE B N 1
ATOM 3458 C CA . PHE B 1 116 ? -8.230 3.404 11.279 1.00 7.29 116 PHE B CA 1
ATOM 3459 C C . PHE B 1 116 ? -7.739 2.883 12.618 1.00 7.37 116 PHE B C 1
ATOM 3460 O O . PHE B 1 116 ? -8.525 2.336 13.372 1.00 9.57 116 PHE B O 1
ATOM 3468 N N . ILE B 1 117 ? -6.437 2.986 12.893 1.00 8.65 117 ILE B N 1
ATOM 3469 C CA . ILE B 1 117 ? -5.837 2.515 14.146 1.00 8.90 117 ILE B CA 1
ATOM 3470 C C . ILE B 1 117 ? -5.651 3.705 15.095 1.00 9.63 117 ILE B C 1
ATOM 3471 O O . ILE B 1 117 ? -6.210 3.768 16.193 1.00 13.43 117 ILE B O 1
ATOM 3476 N N . ALA B 1 118 ? -4.826 4.670 14.708 1.00 9.94 118 ALA B N 1
ATOM 3477 C CA . ALA B 1 118 ? -4.611 5.866 15.499 1.00 10.38 118 ALA B CA 1
ATOM 3478 C C . ALA B 1 118 ? -5.808 6.809 15.463 1.00 8.65 118 ALA B C 1
ATOM 3479 O O . ALA B 1 118 ? -6.273 7.320 16.470 1.00 13.75 118 ALA B O 1
ATOM 3481 N N . GLY B 1 119 ? -6.295 7.072 14.286 1.00 7.70 119 GLY B N 1
ATOM 3482 C CA . GLY B 1 119 ? -7.526 7.807 14.141 1.00 8.08 119 GLY B CA 1
ATOM 3483 C C . GLY B 1 119 ? -8.717 6.858 14.289 1.00 8.27 119 GLY B C 1
ATOM 3484 O O . GLY B 1 119 ? -8.625 5.659 14.089 1.00 9.04 119 GLY B O 1
ATOM 3485 N N . GLY B 1 120 ? -9.865 7.447 14.629 1.00 8.20 120 GLY B N 1
ATOM 3486 C CA . GLY B 1 120 ? -11.120 6.730 14.588 1.00 8.44 120 GLY B CA 1
ATOM 3487 C C . GLY B 1 120 ? -11.764 6.908 13.210 1.00 7.94 120 GLY B C 1
ATOM 3488 O O . GLY B 1 120 ? -12.831 7.503 13.092 1.00 8.97 120 GLY B O 1
ATOM 3489 N N . ALA B 1 121 ? -11.071 6.413 12.175 1.00 7.40 121 ALA B N 1
ATOM 3490 C CA . ALA B 1 121 ? -11.452 6.703 10.789 1.00 7.36 121 ALA B CA 1
ATOM 3491 C C . ALA B 1 121 ? -11.606 8.226 10.620 1.00 6.81 121 ALA B C 1
ATOM 3492 O O . ALA B 1 121 ? -12.631 8.719 10.170 1.00 7.60 121 ALA B O 1
ATOM 3494 N N . ASN B 1 122 ? -10.530 8.968 10.927 1.00 7.21 122 ASN B N 1
ATOM 3495 C CA . ASN B 1 122 ? -10.543 10.423 10.820 1.00 7.19 122 ASN B CA 1
ATOM 3496 C C . ASN B 1 122 ? -9.187 10.938 10.404 1.00 7.04 122 ASN B C 1
ATOM 3497 O O . ASN B 1 122 ? -8.166 10.220 10.398 1.00 7.18 122 ASN B O 1
ATOM 3502 N N . SER B 1 123 ? -9.174 12.253 10.068 1.00 6.99 123 SER B N 1
ATOM 3503 C CA . SER B 1 123 ? -7.976 12.902 9.602 1.00 6.82 123 SER B CA 1
ATOM 3504 C C . SER B 1 123 ? -6.896 12.880 10.670 1.00 6.66 123 SER B C 1
ATOM 3505 O O . SER B 1 123 ? -7.159 12.851 11.873 1.00 7.30 123 SER B O 1
ATOM 3508 N N . LEU B 1 124 ? -5.641 12.925 10.188 1.00 6.84 124 LEU B N 1
ATOM 3509 C CA . LEU B 1 124 ? -4.453 12.958 11.020 1.00 6.40 124 LEU B CA 1
ATOM 3510 C C . LEU B 1 124 ? -3.524 14.063 10.523 1.00 6.61 124 LEU B C 1
ATOM 3511 O O . LEU B 1 124 ? -3.688 14.591 9.407 1.00 7.19 124 LEU B O 1
ATOM 3516 N N . VAL B 1 125 ? -2.527 14.432 11.321 1.00 6.69 125 VAL B N 1
ATOM 3517 C CA . VAL B 1 125 ? -1.680 15.599 11.011 1.00 7.04 125 VAL B CA 1
ATOM 3518 C C . VAL B 1 125 ? -0.432 15.115 10.240 1.00 7.02 125 VAL B C 1
ATOM 3519 O O . VAL B 1 125 ? 0.687 15.084 10.772 1.00 7.16 125 VAL B O 1
ATOM 3523 N N . MET B 1 126 ? -0.661 14.687 9.005 1.00 6.81 126 MET B N 1
ATOM 3524 C CA . MET B 1 126 ? 0.315 13.925 8.253 1.00 7.01 126 MET B CA 1
ATOM 3525 C C . MET B 1 126 ? 0.034 14.082 6.737 1.00 6.57 126 MET B C 1
ATOM 3526 O O . MET B 1 126 ? -1.010 14.609 6.331 1.00 6.96 126 MET B O 1
ATOM 3531 N N . GLY B 1 127 ? 1.007 13.631 5.946 1.00 6.76 127 GLY B N 1
ATOM 3532 C CA . GLY B 1 127 ? 0.896 13.653 4.500 1.00 7.06 127 GLY B CA 1
ATOM 3533 C C . GLY B 1 127 ? 0.508 12.315 3.917 1.00 7.01 127 GLY B C 1
ATOM 3534 O O . GLY B 1 127 ? 0.029 11.403 4.599 1.00 7.55 127 GLY B O 1
ATOM 3535 N N . ALA B 1 128 ? 0.695 12.199 2.592 1.00 7.60 128 ALA B N 1
ATOM 3536 C CA . ALA B 1 128 ? 0.256 11.051 1.817 1.00 7.46 128 ALA B CA 1
ATOM 3537 C C . ALA B 1 128 ? 1.113 9.804 1.994 1.00 7.64 128 ALA B C 1
ATOM 3538 O O . ALA B 1 128 ? 0.710 8.747 1.482 1.00 8.51 128 ALA B O 1
ATOM 3540 N N . MET B 1 129 ? 2.225 9.891 2.699 1.00 7.62 129 MET B N 1
ATOM 3541 C CA . MET B 1 129 ? 3.058 8.735 3.024 1.00 8.15 129 MET B CA 1
ATOM 3542 C C . MET B 1 129 ? 2.966 8.405 4.516 1.00 8.53 129 MET B C 1
ATOM 3543 O O . MET B 1 129 ? 3.771 7.648 5.019 1.00 12.37 129 MET B O 1
ATOM 3548 N N . GLY B 1 130 ? 2.064 9.053 5.250 1.00 8.98 130 GLY B N 1
ATOM 3549 C CA . GLY B 1 130 ? 1.999 8.879 6.679 1.00 9.82 130 GLY B CA 1
ATOM 3550 C C . GLY B 1 130 ? 3.013 9.731 7.456 1.00 9.47 130 GLY B C 1
ATOM 3551 O O . GLY B 1 130 ? 3.093 9.599 8.688 1.00 11.72 130 GLY B O 1
ATOM 3552 N N . GLU B 1 131 ? 3.739 10.591 6.785 1.00 9.09 131 GLU B N 1
ATOM 3553 C CA . GLU B 1 131 ? 4.749 11.411 7.418 1.00 9.52 131 GLU B CA 1
ATOM 3554 C C . GLU B 1 131 ? 4.062 12.477 8.212 1.00 8.86 131 GLU B C 1
ATOM 3555 O O . GLU B 1 131 ? 3.248 13.264 7.648 1.00 9.70 131 GLU B O 1
ATOM 3561 N N . HIS B 1 132 ? 4.390 12.627 9.503 1.00 8.43 132 HIS B N 1
ATOM 3562 C CA . HIS B 1 132 ? 3.693 13.642 10.253 1.00 8.18 132 HIS B CA 1
ATOM 3563 C C . HIS B 1 132 ? 4.243 15.027 9.913 1.00 8.12 132 HIS B C 1
ATOM 3564 O O . HIS B 1 132 ? 5.434 15.210 9.678 1.00 9.54 132 HIS B O 1
ATOM 3571 N N . TRP B 1 133 ? 3.357 16.010 9.894 1.00 7.63 133 TRP B N 1
ATOM 3572 C CA . TRP B 1 133 ? 3.765 17.376 9.623 1.00 7.47 133 TRP B CA 1
ATOM 3573 C C . TRP B 1 133 ? 4.828 17.793 10.629 1.00 7.28 133 TRP B C 1
ATOM 3574 O O . TRP B 1 133 ? 4.752 17.435 11.792 1.00 8.80 133 TRP B O 1
ATOM 3585 N N . ASN B 1 134 ? 5.782 18.606 10.194 1.00 7.53 134 ASN B N 1
ATOM 3586 C CA . ASN B 1 134 ? 6.859 19.014 11.082 1.00 8.38 134 ASN B CA 1
ATOM 3587 C C . ASN B 1 134 ? 7.143 20.509 10.935 1.00 7.26 134 ASN B C 1
ATOM 3588 O O . ASN B 1 134 ? 7.038 21.103 9.856 1.00 7.57 134 ASN B O 1
ATOM 3597 N N . GLY B 1 135 ? 7.562 21.107 12.049 1.00 7.45 135 GLY B N 1
ATOM 3598 C CA . GLY B 1 135 ? 7.832 22.540 12.094 1.00 8.08 135 GLY B CA 1
ATOM 3599 C C . GLY B 1 135 ? 8.957 23.004 11.237 1.00 8.60 135 GLY B C 1
ATOM 3600 O O . GLY B 1 135 ? 9.059 24.226 10.990 1.00 10.33 135 GLY B O 1
ATOM 3601 N N . GLU B 1 136 ? 9.812 22.119 10.703 1.00 8.92 136 GLU B N 1
ATOM 3602 C CA . GLU B 1 136 ? 10.813 22.536 9.738 1.00 11.33 136 GLU B CA 1
ATOM 3603 C C . GLU B 1 136 ? 10.248 22.850 8.378 1.00 9.50 136 GLU B C 1
ATOM 3604 O O . GLU B 1 136 ? 10.957 23.342 7.498 1.00 11.91 136 GLU B O 1
ATOM 3610 N N . TYR B 1 137 ? 8.951 22.624 8.184 1.00 8.23 137 TYR B N 1
ATOM 3611 C CA . TYR B 1 137 ? 8.246 23.049 6.980 1.00 8.29 137 TYR B CA 1
ATOM 3612 C C . TYR B 1 137 ? 7.961 24.553 7.011 1.00 8.37 137 TYR B C 1
ATOM 3613 O O . TYR B 1 137 ? 7.434 25.076 5.994 1.00 9.80 137 TYR B O 1
ATOM 3622 N N . VAL B 1 138 ? 8.247 25.240 8.128 1.00 7.66 138 VAL B N 1
ATOM 3623 C CA . VAL B 1 138 ? 8.030 26.691 8.275 1.00 7.29 138 VAL B CA 1
ATOM 3624 C C . VAL B 1 138 ? 9.322 27.429 8.010 1.00 7.00 138 VAL B C 1
ATOM 3625 O O . VAL B 1 138 ? 10.401 27.057 8.528 1.00 7.82 138 VAL B O 1
ATOM 3629 N N . PHE B 1 139 ? 9.198 28.508 7.246 1.00 6.62 139 PHE B N 1
ATOM 3630 C CA . PHE B 1 139 ? 10.270 29.447 6.925 1.00 6.49 139 PHE B CA 1
ATOM 3631 C C . PHE B 1 139 ? 9.861 30.812 7.469 1.00 6.49 139 PHE B C 1
ATOM 3632 O O . PHE B 1 139 ? 8.870 31.388 7.018 1.00 7.66 139 PHE B O 1
ATOM 3640 N N . THR B 1 140 ? 10.619 31.303 8.438 1.00 6.51 140 THR B N 1
ATOM 3641 C CA . THR B 1 140 ? 10.314 32.589 9.058 1.00 6.89 140 THR B CA 1
ATOM 3642 C C . THR B 1 140 ? 11.656 33.280 9.350 1.00 6.80 140 THR B C 1
ATOM 3643 O O . THR B 1 140 ? 12.259 33.145 10.401 1.00 8.04 140 THR B O 1
ATOM 3647 N N . SER B 1 141 ? 12.153 33.960 8.315 1.00 7.14 141 SER B N 1
ATOM 3648 C CA . SER B 1 141 ? 13.503 34.500 8.330 1.00 7.49 141 SER B CA 1
ATOM 3649 C C . SER B 1 141 ? 13.601 35.877 8.934 1.00 7.57 141 SER B C 1
ATOM 3650 O O . SER B 1 141 ? 14.704 36.381 9.180 1.00 9.43 141 SER B O 1
ATOM 3653 N N . GLY B 1 142 ? 12.485 36.569 9.088 1.00 7.77 142 GLY B N 1
ATOM 3654 C CA . GLY B 1 142 ? 12.467 37.964 9.515 1.00 8.86 142 GLY B CA 1
ATOM 3655 C C . GLY B 1 142 ? 12.714 38.969 8.392 1.00 8.00 142 GLY B C 1
ATOM 3656 O O . GLY B 1 142 ? 12.480 40.169 8.636 1.00 9.69 142 GLY B O 1
ATOM 3657 N N . ASN B 1 143 ? 13.189 38.548 7.231 1.00 7.51 143 ASN B N 1
ATOM 3658 C CA . ASN B 1 143 ? 13.444 39.457 6.091 1.00 7.32 143 ASN B CA 1
ATOM 3659 C C . ASN B 1 143 ? 12.210 39.423 5.200 1.00 7.21 143 ASN B C 1
ATOM 3660 O O . ASN B 1 143 ? 11.806 38.381 4.705 1.00 7.54 143 ASN B O 1
ATOM 3665 N N . LEU B 1 144 ? 11.562 40.607 5.056 1.00 7.24 144 LEU B N 1
ATOM 3666 C CA . LEU B 1 144 ? 10.250 40.662 4.410 1.00 7.21 144 LEU B CA 1
ATOM 3667 C C . LEU B 1 144 ? 10.309 40.122 2.974 1.00 6.93 144 LEU B C 1
ATOM 3668 O O . LEU B 1 144 ? 9.464 39.309 2.575 1.00 7.28 144 LEU B O 1
ATOM 3673 N N . ILE B 1 145 ? 11.246 40.608 2.156 1.00 7.07 145 ILE B N 1
ATOM 3674 C CA . ILE B 1 145 ? 11.282 40.201 0.748 1.00 7.06 145 ILE B CA 1
ATOM 3675 C C . ILE B 1 145 ? 11.573 38.690 0.629 1.00 6.69 145 ILE B C 1
ATOM 3676 O O . ILE B 1 145 ? 10.955 38.009 -0.179 1.00 7.08 145 ILE B O 1
ATOM 3681 N N . LEU B 1 146 ? 12.522 38.205 1.419 1.00 6.84 146 LEU B N 1
ATOM 3682 C CA . LEU B 1 146 ? 12.856 36.775 1.350 1.00 6.98 146 LEU B CA 1
ATOM 3683 C C . LEU B 1 146 ? 11.635 35.925 1.742 1.00 6.51 146 LEU B C 1
ATOM 3684 O O . LEU B 1 146 ? 11.342 34.917 1.088 1.00 6.98 146 LEU B O 1
ATOM 3689 N N . ASP B 1 147 ? 10.921 36.332 2.795 1.00 6.63 147 ASP B N 1
ATOM 3690 C CA . ASP B 1 147 ? 9.734 35.611 3.208 1.00 6.58 147 ASP B CA 1
ATOM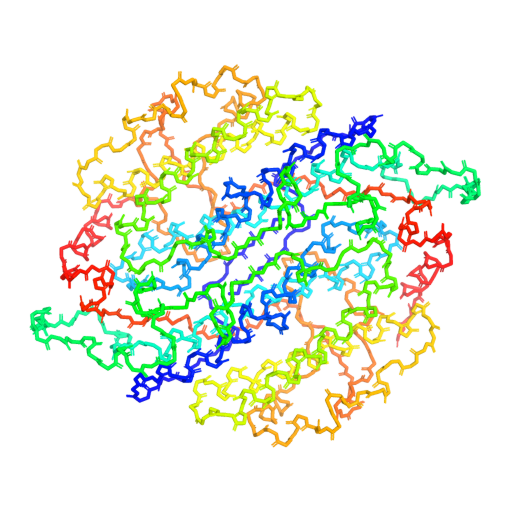 3691 C C . ASP B 1 147 ? 8.658 35.647 2.105 1.00 6.68 147 ASP B C 1
ATOM 3692 O O . ASP B 1 147 ? 7.995 34.642 1.840 1.00 6.92 147 ASP B O 1
ATOM 3697 N N . LEU B 1 148 ? 8.436 36.825 1.488 1.00 6.86 148 LEU B N 1
ATOM 3698 C CA . LEU B 1 148 ? 7.424 36.920 0.458 1.00 7.15 148 LEU B CA 1
ATOM 3699 C C . LEU B 1 148 ? 7.766 36.085 -0.765 1.00 6.78 148 LEU B C 1
ATOM 3700 O O . LEU B 1 148 ? 6.885 35.501 -1.394 1.00 7.20 148 LEU B O 1
ATOM 3705 N N . LEU B 1 149 ? 9.065 36.069 -1.160 1.00 6.85 149 LEU B N 1
ATOM 3706 C CA . LEU B 1 149 ? 9.510 35.215 -2.243 1.00 7.01 149 LEU B CA 1
ATOM 3707 C C . LEU B 1 149 ? 9.207 33.742 -1.919 1.00 6.56 149 LEU B C 1
ATOM 3708 O O . LEU B 1 149 ? 8.667 32.994 -2.737 1.00 7.17 149 LEU B O 1
ATOM 3713 N N . HIS B 1 150 ? 9.578 33.336 -0.703 1.00 6.83 150 HIS B N 1
ATOM 3714 C CA . HIS B 1 150 ? 9.238 31.985 -0.249 1.00 6.58 150 HIS B CA 1
ATOM 3715 C C . HIS B 1 150 ? 7.734 31.719 -0.358 1.00 6.41 150 HIS B C 1
ATOM 3716 O O . HIS B 1 150 ? 7.331 30.650 -0.799 1.00 6.90 150 HIS B O 1
ATOM 3729 N N . ASN B 1 151 ? 6.920 32.679 0.086 1.00 6.39 151 ASN B N 1
ATOM 3730 C CA . ASN B 1 151 ? 5.468 32.464 0.132 1.00 6.59 151 ASN B CA 1
ATOM 3731 C C . ASN B 1 151 ? 4.848 32.352 -1.270 1.00 6.42 151 ASN B C 1
ATOM 3732 O O . ASN B 1 151 ? 3.923 31.570 -1.484 1.00 6.65 151 ASN B O 1
ATOM 3737 N N . PHE B 1 152 ? 5.383 33.135 -2.208 1.00 6.59 152 PHE B N 1
ATOM 3738 C CA . PHE B 1 152 ? 4.964 33.018 -3.612 1.00 6.92 152 PHE B CA 1
ATOM 3739 C C . PHE B 1 152 ? 5.207 31.595 -4.117 1.00 6.62 152 PHE B C 1
ATOM 3740 O O . PHE B 1 152 ? 4.345 30.928 -4.675 1.00 7.10 152 PHE B O 1
ATOM 3748 N N . PHE B 1 153 ? 6.466 31.130 -3.903 1.00 6.74 153 PHE B N 1
ATOM 3749 C CA . PHE B 1 153 ? 6.819 29.752 -4.243 1.00 6.74 153 PHE B CA 1
ATOM 3750 C C . PHE B 1 153 ? 5.908 28.744 -3.538 1.00 6.50 153 PHE B C 1
ATOM 3751 O O . PHE B 1 153 ? 5.422 27.803 -4.149 1.00 6.92 153 PHE B O 1
ATOM 3759 N N . LEU B 1 154 ? 5.699 28.934 -2.217 1.00 6.88 154 LEU B N 1
ATOM 3760 C CA A LEU B 1 154 ? 4.932 27.989 -1.459 0.80 6.75 154 LEU B CA 1
ATOM 3761 C CA B LEU B 1 154 ? 4.881 27.998 -1.439 0.20 6.89 154 LEU B CA 1
ATOM 3762 C C . LEU B 1 154 ? 3.536 27.826 -2.063 1.00 6.69 154 LEU B C 1
ATOM 3763 O O . LEU B 1 154 ? 2.995 26.724 -2.164 1.00 7.22 154 LEU B O 1
ATOM 3772 N N . GLU B 1 155 ? 2.882 28.944 -2.429 1.00 6.68 155 GLU B N 1
ATOM 3773 C CA . GLU B 1 155 ? 1.533 28.850 -2.991 1.00 7.01 155 GLU B CA 1
ATOM 3774 C C . GLU B 1 155 ? 1.529 28.098 -4.303 1.00 6.81 155 GLU B C 1
ATOM 3775 O O . GLU B 1 155 ? 0.604 27.313 -4.550 1.00 7.52 155 GLU B O 1
ATOM 3781 N N . VAL B 1 156 ? 2.510 28.326 -5.192 1.00 6.77 156 VAL B N 1
ATOM 3782 C CA . VAL B 1 156 ? 2.471 27.611 -6.472 1.00 7.04 156 VAL B CA 1
ATOM 3783 C C . VAL B 1 156 ? 2.914 26.136 -6.327 1.00 6.78 156 VAL B C 1
ATOM 3784 O O . VAL B 1 156 ? 2.411 25.289 -7.070 1.00 7.46 156 VAL B O 1
ATOM 3788 N N . ALA B 1 157 ? 3.788 25.844 -5.367 1.00 6.70 157 ALA B N 1
ATOM 3789 C CA . ALA B 1 157 ? 4.098 24.428 -5.071 1.00 7.09 157 ALA B CA 1
ATOM 3790 C C . ALA B 1 157 ? 2.857 23.719 -4.506 1.00 7.11 157 ALA B C 1
ATOM 3791 O O . ALA B 1 157 ? 2.513 22.612 -4.911 1.00 7.71 157 ALA B O 1
ATOM 3793 N N . ALA B 1 158 ? 2.151 24.394 -3.580 1.00 6.97 158 ALA B N 1
ATOM 3794 C CA . ALA B 1 158 ? 0.925 23.851 -3.022 1.00 7.29 158 ALA B CA 1
ATOM 3795 C C . ALA B 1 158 ? -0.096 23.610 -4.137 1.00 7.25 158 ALA B C 1
ATOM 3796 O O . ALA B 1 158 ? -0.820 22.604 -4.131 1.00 7.96 158 ALA B O 1
ATOM 3798 N N . ARG B 1 159 ? -0.219 24.578 -5.066 1.00 7.29 159 ARG B N 1
ATOM 3799 C CA . ARG B 1 159 ? -1.149 24.431 -6.183 1.00 7.73 159 ARG B CA 1
ATOM 3800 C C . ARG B 1 159 ? -0.808 23.182 -7.009 1.00 7.46 159 ARG B C 1
ATOM 3801 O O . ARG B 1 159 ? -1.686 22.434 -7.432 1.00 7.79 159 ARG B O 1
ATOM 3809 N N . THR B 1 160 ? 0.501 22.972 -7.258 1.00 7.53 160 THR B N 1
ATOM 3810 C CA . THR B 1 160 ? 0.942 21.835 -8.041 1.00 7.61 160 THR B CA 1
ATOM 3811 C C . THR B 1 160 ? 0.497 20.539 -7.363 1.00 7.57 160 THR B C 1
ATOM 3812 O O . THR B 1 160 ? 0.028 19.610 -8.019 1.00 7.98 160 THR B O 1
ATOM 3816 N N . HIS B 1 161 ? 0.684 20.443 -6.026 1.00 7.54 161 HIS B N 1
ATOM 3817 C CA . HIS B 1 161 ? 0.232 19.257 -5.319 1.00 7.74 161 HIS B CA 1
ATOM 3818 C C . HIS B 1 161 ? -1.280 19.084 -5.420 1.00 7.20 161 HIS B C 1
ATOM 3819 O O . HIS B 1 161 ? -1.776 17.968 -5.576 1.00 7.75 161 HIS B O 1
ATOM 3826 N N . LYS B 1 162 ? -2.046 20.184 -5.271 1.00 7.25 162 LYS B N 1
ATOM 3827 C CA . LYS B 1 162 ? -3.504 20.094 -5.385 1.00 7.75 162 LYS B CA 1
ATOM 3828 C C . LYS B 1 162 ? -3.908 19.549 -6.769 1.00 7.17 162 LYS B C 1
ATOM 3829 O O . LYS B 1 162 ? -4.818 18.737 -6.876 1.00 7.73 162 LYS B O 1
ATOM 3840 N N . LEU B 1 163 ? -3.265 20.062 -7.828 1.00 7.23 163 LEU B N 1
ATOM 3841 C CA . LEU B 1 163 ? -3.573 19.614 -9.182 1.00 7.46 163 LEU B CA 1
ATOM 3842 C C . LEU B 1 163 ? -3.293 18.112 -9.349 1.00 7.19 163 LEU B C 1
ATOM 3843 O O . LEU B 1 163 ? -4.064 17.381 -9.951 1.00 7.89 163 LEU B O 1
ATOM 3848 N N . ARG B 1 164 ? -2.146 17.651 -8.828 1.00 7.42 164 ARG B N 1
ATOM 3849 C CA . ARG B 1 164 ? -1.798 16.241 -8.963 1.00 7.47 164 ARG B CA 1
ATOM 3850 C C . ARG B 1 164 ? -2.765 15.351 -8.192 1.00 7.47 164 ARG B C 1
ATOM 3851 O O . ARG B 1 164 ? -3.207 14.334 -8.701 1.00 7.98 164 ARG B O 1
ATOM 3859 N N . VAL B 1 165 ? -3.129 15.745 -6.955 1.00 7.57 165 VAL B N 1
ATOM 3860 C CA . VAL B 1 165 ? -4.102 14.966 -6.222 1.00 7.61 165 VAL B CA 1
ATOM 3861 C C . VAL B 1 165 ? -5.461 14.968 -6.935 1.00 7.68 165 VAL B C 1
ATOM 3862 O O . VAL B 1 165 ? -6.138 13.925 -6.995 1.00 8.33 165 VAL B O 1
ATOM 3866 N N . TYR B 1 166 ? -5.864 16.106 -7.485 1.00 7.86 166 TYR B N 1
ATOM 3867 C CA . TYR B 1 166 ? -7.083 16.181 -8.278 1.00 8.24 166 TYR B CA 1
ATOM 3868 C C . TYR B 1 166 ? -7.112 15.124 -9.366 1.00 7.99 166 TYR B C 1
ATOM 3869 O O . TYR B 1 166 ? -8.135 14.514 -9.664 1.00 9.11 166 TYR B O 1
ATOM 3878 N N . GLU B 1 167 ? -5.943 14.929 -10.024 1.00 8.22 167 GLU B N 1
ATOM 3879 C CA . GLU B 1 167 ? -5.813 13.983 -11.108 1.00 8.34 167 GLU B CA 1
ATOM 3880 C C . GLU B 1 167 ? -5.778 12.512 -10.635 1.00 8.61 167 GLU B C 1
ATOM 3881 O O . GLU B 1 167 ? -5.828 11.615 -11.479 1.00 9.46 167 GLU B O 1
ATOM 3887 N N . MET B 1 168 ? -5.675 12.282 -9.330 1.00 8.86 168 MET B N 1
ATOM 3888 C CA . MET B 1 168 ? -5.683 10.949 -8.738 1.00 9.74 168 MET B CA 1
ATOM 3889 C C . MET B 1 168 ? -7.031 10.482 -8.296 1.00 10.28 168 MET B C 1
ATOM 3890 O O . MET B 1 168 ? -7.243 9.268 -8.155 1.00 12.22 168 MET B O 1
ATOM 3895 N N . THR B 1 169 ? -7.956 11.399 -7.997 1.00 12.68 169 THR B N 1
ATOM 3896 C CA . THR B 1 169 ? -9.251 10.971 -7.530 1.00 15.51 169 THR B CA 1
ATOM 3897 C C . THR B 1 169 ? -10.346 11.769 -8.123 1.00 14.57 169 THR B C 1
ATOM 3898 O O . THR B 1 169 ? -10.308 13.003 -8.164 1.00 16.04 169 THR B O 1
ATOM 3902 N N . ASP B 1 170 ? -11.365 11.059 -8.536 1.00 14.88 170 ASP B N 1
ATOM 3903 C CA . ASP B 1 170 ? -12.531 11.710 -9.076 1.00 14.88 170 ASP B CA 1
ATOM 3904 C C . ASP B 1 170 ? -13.644 11.840 -8.038 1.00 12.27 170 ASP B C 1
ATOM 3905 O O . ASP B 1 170 ? -14.758 12.250 -8.389 1.00 14.19 170 ASP B O 1
ATOM 3910 N N . ASN B 1 171 ? -13.336 11.641 -6.776 1.00 10.46 171 ASN B N 1
ATOM 3911 C CA . ASN B 1 171 ? -14.331 11.791 -5.742 1.00 10.09 171 ASN B CA 1
ATOM 3912 C C . ASN B 1 171 ? -14.863 13.214 -5.724 1.00 9.63 171 ASN B C 1
ATOM 3913 O O . ASN B 1 171 ? -14.089 14.175 -5.630 1.00 10.15 171 ASN B O 1
ATOM 3922 N N . PRO B 1 172 ? -16.196 13.396 -5.791 1.00 10.46 172 PRO B N 1
ATOM 3923 C CA . PRO B 1 172 ? -16.709 14.761 -5.861 1.00 10.93 172 PRO B CA 1
ATOM 3924 C C . PRO B 1 172 ? -16.419 15.628 -4.647 1.00 9.59 172 PRO B C 1
ATOM 3925 O O . PRO B 1 172 ? -16.302 16.823 -4.786 1.00 10.74 172 PRO B O 1
ATOM 3929 N N . VAL B 1 173 ? -16.337 15.053 -3.449 1.00 9.21 173 VAL B N 1
ATOM 3930 C CA . VAL B 1 173 ? -16.048 15.863 -2.266 1.00 9.13 173 VAL B CA 1
ATOM 3931 C C . VAL B 1 173 ? -14.628 16.419 -2.392 1.00 8.92 173 VAL B C 1
ATOM 3932 O O . VAL B 1 173 ? -14.360 17.596 -2.147 1.00 9.59 173 VAL B O 1
ATOM 3939 N N . ALA B 1 174 ? -13.674 15.563 -2.764 1.00 8.71 174 ALA B N 1
ATOM 3940 C CA . ALA B 1 174 ? -12.277 15.998 -2.948 1.00 8.40 174 ALA B CA 1
ATOM 3941 C C . ALA B 1 174 ? -12.171 17.022 -4.058 1.00 8.14 174 ALA B C 1
ATOM 3942 O O . ALA B 1 174 ? -11.475 18.017 -3.901 1.00 8.44 174 ALA B O 1
ATOM 3944 N N . ARG B 1 175 ? -12.842 16.773 -5.185 1.00 8.15 175 ARG B N 1
ATOM 3945 C CA . ARG B 1 175 ? -12.697 17.696 -6.308 1.00 8.73 175 ARG B CA 1
ATOM 3946 C C . ARG B 1 175 ? -13.350 19.052 -6.010 1.00 8.53 175 ARG B C 1
ATOM 3947 O O . ARG B 1 175 ? -12.859 20.062 -6.522 1.00 8.89 175 ARG B O 1
ATOM 3955 N N . GLU B 1 176 ? -14.432 19.081 -5.236 1.00 8.74 176 GLU B N 1
ATOM 3956 C CA . GLU B 1 176 ? -15.053 20.353 -4.878 1.00 9.04 176 GLU B CA 1
ATOM 3957 C C . GLU B 1 176 ? -14.095 21.178 -4.019 1.00 8.29 176 GLU B C 1
ATOM 3958 O O . GLU B 1 176 ? -13.870 22.383 -4.270 1.00 8.98 176 GLU B O 1
ATOM 3964 N N . MET B 1 177 ? -13.520 20.541 -3.000 1.00 7.94 177 MET B N 1
ATOM 3965 C CA . MET B 1 177 ? -12.560 21.239 -2.132 1.00 7.65 177 MET B CA 1
ATOM 3966 C C . MET B 1 177 ? -11.379 21.726 -2.955 1.00 7.18 177 MET B C 1
ATOM 3967 O O . MET B 1 177 ? -10.914 22.842 -2.786 1.00 7.50 177 MET B O 1
ATOM 3972 N N . ILE B 1 178 ? -10.848 20.861 -3.823 1.00 7.22 178 ILE B N 1
ATOM 3973 C CA . ILE B 1 178 ? -9.658 21.235 -4.564 1.00 7.29 178 ILE B CA 1
ATOM 3974 C C . ILE B 1 178 ? -9.980 22.370 -5.506 1.00 7.14 178 ILE B C 1
ATOM 3975 O O . ILE B 1 178 ? -9.188 23.315 -5.646 1.00 7.79 178 ILE B O 1
ATOM 3980 N N . GLY B 1 179 ? -11.105 22.303 -6.216 1.00 7.63 179 GLY B N 1
ATOM 3981 C CA . GLY B 1 179 ? -11.452 23.401 -7.097 1.00 8.12 179 GLY B CA 1
ATOM 3982 C C . GLY B 1 179 ? -11.483 24.740 -6.384 1.00 7.81 179 GLY B C 1
ATOM 3983 O O . GLY B 1 179 ? -10.968 25.749 -6.876 1.00 8.36 179 GLY B O 1
ATOM 3984 N N . TYR B 1 180 ? -12.130 24.761 -5.218 1.00 7.65 180 TYR B N 1
ATOM 3985 C CA . TYR B 1 180 ? -12.208 25.993 -4.457 1.00 7.72 180 TYR B CA 1
ATOM 3986 C C . TYR B 1 180 ? -10.836 26.449 -4.016 1.00 7.47 180 TYR B C 1
ATOM 3987 O O . TYR B 1 180 ? -10.500 27.654 -4.120 1.00 8.10 180 TYR B O 1
ATOM 3996 N N . LEU B 1 181 ? -10.005 25.553 -3.481 1.00 7.47 181 LEU B N 1
ATOM 3997 C CA . LEU B 1 181 ? -8.697 25.950 -2.992 1.00 7.46 181 LEU B CA 1
ATOM 3998 C C . LEU B 1 181 ? -7.709 26.248 -4.110 1.00 7.69 181 LEU B C 1
ATOM 3999 O O . LEU B 1 181 ? -6.755 26.996 -3.871 1.00 8.37 181 LEU B O 1
ATOM 4004 N N . LEU B 1 182 ? -7.920 25.759 -5.331 1.00 7.60 182 LEU B N 1
ATOM 4005 C CA . LEU B 1 182 ? -7.129 26.245 -6.460 1.00 7.55 182 LEU B CA 1
ATOM 4006 C C . LEU B 1 182 ? -7.414 27.732 -6.665 1.00 7.63 182 LEU B C 1
ATOM 4007 O O . LEU B 1 182 ? -6.509 28.520 -6.959 1.00 8.08 182 LEU B O 1
ATOM 4012 N N . VAL B 1 183 ? -8.680 28.138 -6.567 1.00 7.52 183 VAL B N 1
ATOM 4013 C CA . VAL B 1 183 ? -9.034 29.535 -6.743 1.00 7.74 183 VAL B CA 1
ATOM 4014 C C . VAL B 1 183 ? -8.467 30.366 -5.599 1.00 7.65 183 VAL B C 1
ATOM 4015 O O . VAL B 1 183 ? -7.855 31.414 -5.830 1.00 7.94 183 VAL B O 1
ATOM 4019 N N . ARG B 1 184 ? -8.616 29.914 -4.342 1.00 7.41 184 ARG B N 1
ATOM 4020 C CA . ARG B 1 184 ? -8.069 30.674 -3.235 1.00 7.70 184 ARG B CA 1
ATOM 4021 C C . ARG B 1 184 ? -6.548 30.757 -3.304 1.00 7.50 184 ARG B C 1
ATOM 4022 O O . ARG B 1 184 ? -5.966 31.804 -3.019 1.00 8.23 184 ARG B O 1
ATOM 4030 N N . GLY B 1 185 ? -5.895 29.678 -3.703 1.00 8.03 185 GLY B N 1
ATOM 4031 C CA . GLY B 1 185 ? -4.437 29.699 -3.794 1.00 8.64 185 GLY B CA 1
ATOM 4032 C C . GLY B 1 185 ? -3.995 30.592 -4.909 1.00 8.59 185 GLY B C 1
ATOM 4033 O O . GLY B 1 185 ? -2.919 31.210 -4.835 1.00 9.33 185 GLY B O 1
ATOM 4034 N N . GLY B 1 186 ? -4.796 30.725 -5.976 1.00 8.54 186 GLY B N 1
ATOM 4035 C CA . GLY B 1 186 ? -4.491 31.675 -7.025 1.00 8.59 186 GLY B CA 1
ATOM 4036 C C . GLY B 1 186 ? -4.531 33.085 -6.476 1.00 7.90 186 GLY B C 1
ATOM 4037 O O . GLY B 1 186 ? -3.692 33.921 -6.852 1.00 8.59 186 GLY B O 1
ATOM 4038 N N . VAL B 1 187 ? -5.508 33.401 -5.632 1.00 7.60 187 VAL B N 1
ATOM 4039 C CA . VAL B 1 187 ? -5.567 34.705 -4.996 1.00 7.50 187 VAL B CA 1
ATOM 4040 C C . VAL B 1 187 ? -4.314 34.934 -4.149 1.00 7.16 187 VAL B C 1
ATOM 4041 O O . VAL B 1 187 ? -3.695 35.997 -4.209 1.00 7.60 187 VAL B O 1
ATOM 4045 N N . HIS B 1 188 ? -3.938 33.942 -3.322 1.00 7.02 188 HIS B N 1
ATOM 4046 C CA . HIS B 1 188 ? -2.777 34.145 -2.449 1.00 7.01 188 HIS B CA 1
ATOM 4047 C C . HIS B 1 188 ? -1.499 34.352 -3.256 1.00 7.00 188 HIS B C 1
ATOM 4048 O O . HIS B 1 188 ? -0.680 35.205 -2.922 1.00 7.18 188 HIS B O 1
ATOM 4055 N N . ALA B 1 189 ? -1.269 33.516 -4.277 1.00 6.99 189 ALA B N 1
ATOM 4056 C CA . ALA B 1 189 ? -0.088 33.678 -5.124 1.00 7.72 189 ALA B CA 1
ATOM 4057 C C . ALA B 1 189 ? -0.084 35.061 -5.757 1.00 7.29 189 ALA B C 1
ATOM 4058 O O . ALA B 1 189 ? 0.949 35.743 -5.838 1.00 7.88 189 ALA B O 1
ATOM 4060 N N . ALA B 1 190 ? -1.237 35.485 -6.278 1.00 7.58 190 ALA B N 1
ATOM 4061 C CA . ALA B 1 190 ? -1.340 36.795 -6.881 1.00 7.77 190 ALA B CA 1
ATOM 4062 C C . ALA B 1 190 ? -1.033 37.889 -5.873 1.00 7.46 190 ALA B C 1
ATOM 4063 O O . ALA B 1 190 ? -0.380 38.882 -6.203 1.00 8.34 190 ALA B O 1
ATOM 4065 N N . ALA B 1 191 ? -1.522 37.740 -4.641 1.00 7.34 191 ALA B N 1
ATOM 4066 C CA . ALA B 1 191 ? -1.340 38.759 -3.622 1.00 7.40 191 ALA B CA 1
ATOM 4067 C C . ALA B 1 191 ? 0.138 38.862 -3.232 1.00 7.37 191 ALA B C 1
ATOM 4068 O O . ALA B 1 191 ? 0.685 39.962 -3.118 1.00 7.68 191 ALA B O 1
ATOM 4070 N N . TYR B 1 192 ? 0.798 37.718 -3.021 1.00 7.39 192 TYR B N 1
ATOM 4071 C CA . TYR B 1 192 ? 2.233 37.762 -2.709 1.00 7.49 192 TYR B CA 1
ATOM 4072 C C . TYR B 1 192 ? 3.023 38.280 -3.902 1.00 7.34 192 TYR B C 1
ATOM 4073 O O . TYR B 1 192 ? 4.020 38.998 -3.728 1.00 7.92 192 TYR B O 1
ATOM 4082 N N . GLY B 1 193 ? 2.596 37.950 -5.123 1.00 7.55 193 GLY B N 1
ATOM 4083 C CA . GLY B 1 193 ? 3.256 38.495 -6.298 1.00 7.84 193 GLY B CA 1
ATOM 4084 C C . GLY B 1 193 ? 3.126 40.017 -6.392 1.00 7.69 193 GLY B C 1
ATOM 4085 O O . GLY B 1 193 ? 4.093 40.713 -6.696 1.00 8.53 193 GLY B O 1
ATOM 4086 N N . LYS B 1 194 ? 1.918 40.527 -6.111 1.00 7.73 194 LYS B N 1
ATOM 4087 C CA . LYS B 1 194 ? 1.693 41.989 -6.095 1.00 7.92 194 LYS B CA 1
ATOM 4088 C C . LYS B 1 194 ? 2.531 42.626 -4.991 1.00 7.87 194 LYS B C 1
ATOM 4089 O O . LYS B 1 194 ? 3.069 43.719 -5.165 1.00 8.71 194 LYS B O 1
ATOM 4095 N N . ALA B 1 195 ? 2.630 41.970 -3.823 1.00 7.72 195 ALA B N 1
ATOM 4096 C CA . ALA B 1 195 ? 3.439 42.532 -2.755 1.00 7.86 195 ALA B CA 1
ATOM 4097 C C . ALA B 1 195 ? 4.901 42.600 -3.214 1.00 7.55 195 ALA B C 1
ATOM 4098 O O . ALA B 1 195 ? 5.582 43.622 -3.006 1.00 8.17 195 ALA B O 1
ATOM 4100 N N . LEU B 1 196 ? 5.420 41.551 -3.820 1.00 7.72 196 LEU B N 1
ATOM 4101 C CA . LEU B 1 196 ? 6.780 41.567 -4.329 1.00 8.19 196 LEU B CA 1
ATOM 4102 C C . LEU B 1 196 ? 6.970 42.641 -5.393 1.00 8.59 196 LEU B C 1
ATOM 4103 O O . LEU B 1 196 ? 8.004 43.330 -5.395 1.00 9.32 196 LEU B O 1
ATOM 4108 N N . GLU B 1 197 ? 6.020 42.830 -6.296 1.00 8.79 197 GLU B N 1
ATOM 4109 C CA A GLU B 1 197 ? 6.221 43.873 -7.298 0.50 9.65 197 GLU B CA 1
ATOM 4110 C CA B GLU B 1 197 ? 6.082 43.905 -7.316 0.50 9.59 197 GLU B CA 1
ATOM 4111 C C . GLU B 1 197 ? 6.286 45.243 -6.636 1.00 8.95 197 GLU B C 1
ATOM 4112 O O . GLU B 1 197 ? 7.066 46.076 -7.046 1.00 9.82 197 GLU B O 1
ATOM 4123 N N . SER B 1 198 ? 5.466 45.480 -5.609 1.00 8.93 198 SER B N 1
ATOM 4124 C CA . SER B 1 198 ? 5.463 46.758 -4.943 1.00 9.75 198 SER B CA 1
ATOM 4125 C C . SER B 1 198 ? 6.806 47.049 -4.257 1.00 10.05 198 SER B C 1
ATOM 4126 O O . SER B 1 198 ? 7.200 48.209 -4.159 1.00 13.17 198 SER B O 1
ATOM 4129 N N . LEU B 1 199 ? 7.480 46.023 -3.742 1.00 9.24 199 LEU B N 1
ATOM 4130 C CA . LEU B 1 199 ? 8.710 46.172 -3.011 1.00 9.43 199 LEU B CA 1
ATOM 4131 C C . LEU B 1 199 ? 9.974 46.143 -3.889 1.00 10.16 199 LEU B C 1
ATOM 4132 O O . LEU B 1 199 ? 11.000 46.646 -3.451 1.00 12.76 199 LEU B O 1
ATOM 4137 N N . THR B 1 200 ? 9.893 45.488 -5.046 1.00 9.97 200 THR B N 1
ATOM 4138 C CA . THR B 1 200 ? 11.053 45.165 -5.836 1.00 10.17 200 THR B CA 1
ATOM 4139 C C . THR B 1 200 ? 11.005 45.657 -7.291 1.00 10.37 200 THR B C 1
ATOM 4140 O O . THR B 1 200 ? 12.029 45.667 -7.961 1.00 11.46 200 THR B O 1
ATOM 4144 N N . GLY B 1 201 ? 9.811 45.947 -7.799 1.00 10.48 201 GLY B N 1
ATOM 4145 C CA . GLY B 1 201 ? 9.627 46.260 -9.184 1.00 11.36 201 GLY B CA 1
ATOM 4146 C C . GLY B 1 201 ? 9.631 45.082 -10.127 1.00 11.35 201 GLY B C 1
ATOM 4147 O O . GLY B 1 201 ? 9.444 45.278 -11.321 1.00 15.47 201 GLY B O 1
ATOM 4148 N N . VAL B 1 202 ? 9.800 43.863 -9.635 1.00 10.01 202 VAL B N 1
ATOM 4149 C CA . VAL B 1 202 ? 9.820 42.675 -10.476 1.00 9.95 202 VAL B CA 1
ATOM 4150 C C . VAL B 1 202 ? 8.378 42.186 -10.609 1.00 9.50 202 VAL B C 1
ATOM 4151 O O . VAL B 1 202 ? 7.662 42.013 -9.610 1.00 10.06 202 VAL B O 1
ATOM 4155 N N . GLU B 1 203 ? 7.949 41.931 -11.855 1.00 10.27 203 GLU B N 1
ATOM 4156 C CA . GLU B 1 203 ? 6.570 41.654 -12.187 1.00 10.81 203 GLU B CA 1
ATOM 4157 C C . GLU B 1 203 ? 6.219 40.185 -11.963 1.00 9.62 203 GLU B C 1
ATOM 4158 O O . GLU B 1 203 ? 5.945 39.417 -12.892 1.00 10.29 203 GLU B O 1
ATOM 4169 N N . MET B 1 204 ? 6.257 39.762 -10.695 1.00 9.40 204 MET B N 1
ATOM 4170 C CA . MET B 1 204 ? 6.101 38.353 -10.366 1.00 9.24 204 MET B CA 1
ATOM 4171 C C . MET B 1 204 ? 4.814 37.764 -10.849 1.00 9.21 204 MET B C 1
ATOM 4172 O O . MET B 1 204 ? 4.775 36.597 -11.200 1.00 10.10 204 MET B O 1
ATOM 4177 N N . THR B 1 205 ? 3.708 38.533 -10.873 1.00 9.44 205 THR B N 1
ATOM 4178 C CA . THR B 1 205 ? 2.462 37.943 -11.332 1.00 9.84 205 THR B CA 1
ATOM 4179 C C . THR B 1 205 ? 2.508 37.527 -12.787 1.00 9.57 205 THR B C 1
ATOM 4180 O O . THR B 1 205 ? 1.698 36.698 -13.205 1.00 10.12 205 THR B O 1
ATOM 4184 N N . LYS B 1 206 ? 3.428 38.084 -13.586 1.00 9.23 206 LYS B N 1
ATOM 4185 C CA . LYS B 1 206 ? 3.541 37.689 -14.991 1.00 10.38 206 LYS B CA 1
ATOM 4186 C C . LYS B 1 206 ? 4.083 36.282 -15.163 1.00 10.28 206 LYS B C 1
ATOM 4187 O O . LYS B 1 206 ? 3.931 35.700 -16.232 1.00 12.36 206 LYS B O 1
ATOM 4198 N N . MET B 1 207 ? 4.643 35.671 -14.120 1.00 10.08 207 MET B N 1
ATOM 4199 C CA . MET B 1 207 ? 5.057 34.294 -14.140 1.00 11.14 207 MET B CA 1
ATOM 4200 C C . MET B 1 207 ? 3.893 33.331 -14.029 1.00 9.95 207 MET B C 1
ATOM 4201 O O . MET B 1 207 ? 4.052 32.140 -14.331 1.00 12.15 207 MET B O 1
ATOM 420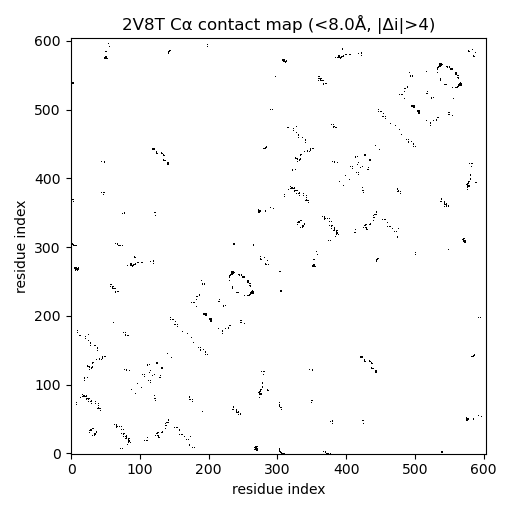6 N N . LEU B 1 208 ? 2.761 33.791 -13.548 1.00 9.51 208 LEU B N 1
ATOM 4207 C CA . LEU B 1 208 ? 1.618 32.918 -13.288 1.00 9.44 208 LEU B CA 1
ATOM 4208 C C . LEU B 1 208 ? 0.906 32.602 -14.619 1.00 9.84 208 LEU B C 1
ATOM 4209 O O . LEU B 1 208 ? 0.865 33.460 -15.532 1.00 11.54 208 LEU B O 1
ATOM 4214 N N . PRO B 1 209 ? 0.256 31.449 -14.761 1.00 9.47 209 PRO B N 1
ATOM 4215 C CA . PRO B 1 209 ? 0.225 30.401 -13.749 1.00 9.32 209 PRO B CA 1
ATOM 4216 C C . PRO B 1 209 ? 1.428 29.492 -13.772 1.00 8.67 209 PRO B C 1
ATOM 4217 O O . PRO B 1 209 ? 2.088 29.332 -14.805 1.00 9.45 209 PRO B O 1
ATOM 4221 N N . ILE B 1 210 ? 1.692 28.860 -12.632 1.00 8.57 210 ILE B N 1
ATOM 4222 C CA . ILE B 1 210 ? 2.629 27.782 -12.450 1.00 8.08 210 ILE B CA 1
ATOM 4223 C C . ILE B 1 210 ? 1.868 26.632 -11.783 1.00 8.34 210 ILE B C 1
ATOM 4224 O O . ILE B 1 210 ? 1.208 26.860 -10.777 1.00 8.66 210 ILE B O 1
ATOM 4229 N N . PRO B 1 211 ? 1.971 25.400 -12.319 1.00 8.38 211 PRO B N 1
ATOM 4230 C CA . PRO B 1 211 ? 2.414 25.070 -13.678 1.00 8.42 211 PRO B CA 1
ATOM 4231 C C . PRO B 1 211 ? 1.582 25.822 -14.703 1.00 8.59 211 PRO B C 1
ATOM 4232 O O . PRO B 1 211 ? 0.596 26.491 -14.378 1.00 8.64 211 PRO B O 1
ATOM 4236 N N . LYS B 1 212 ? 2.003 25.707 -15.973 1.00 8.73 212 LYS B N 1
ATOM 4237 C CA . LYS B 1 212 ? 1.399 26.503 -17.056 1.00 9.00 212 LYS B CA 1
ATOM 4238 C C . LYS B 1 212 ? 0.127 25.813 -17.550 1.00 9.30 212 LYS B C 1
ATOM 4239 O O . LYS B 1 212 ? 0.049 25.250 -18.658 1.00 9.88 212 LYS B O 1
ATOM 4246 N N . ILE B 1 213 ? -0.880 25.853 -16.691 1.00 9.85 213 ILE B N 1
ATOM 4247 C CA . ILE B 1 213 ? -2.221 25.317 -16.916 1.00 9.34 213 ILE B CA 1
ATOM 4248 C C . ILE B 1 213 ? -3.160 26.274 -16.166 1.00 9.31 213 ILE B C 1
ATOM 4249 O O . ILE B 1 213 ? -2.831 26.701 -15.045 1.00 9.52 213 ILE B O 1
ATOM 4254 N N . ASP B 1 214 ? -4.248 26.696 -16.787 1.00 9.98 214 ASP B N 1
ATOM 4255 C CA . ASP B 1 214 ? -5.148 27.640 -16.177 1.00 9.87 214 ASP B CA 1
ATOM 4256 C C . ASP B 1 214 ? -6.164 26.916 -15.298 1.00 9.65 214 ASP B C 1
ATOM 4257 O O . ASP B 1 214 ? -6.688 25.855 -15.638 1.00 10.78 214 ASP B O 1
ATOM 4262 N N . ASN B 1 215 ? -6.509 27.562 -14.178 1.00 9.77 215 ASN B N 1
ATOM 4263 C CA . ASN B 1 215 ? -7.596 27.061 -13.328 1.00 9.98 215 ASN B CA 1
ATOM 4264 C C . ASN B 1 215 ? -8.868 26.886 -14.109 1.00 11.09 215 ASN B C 1
ATOM 4265 O O . ASN B 1 215 ? -9.700 26.041 -13.765 1.00 12.06 215 ASN B O 1
ATOM 4270 N N . SER B 1 216 ? -9.107 27.668 -15.169 1.00 12.00 216 SER B N 1
ATOM 4271 C CA . SER B 1 216 ? -10.320 27.543 -15.921 1.00 14.59 216 SER B CA 1
ATOM 4272 C C . SER B 1 216 ? -10.462 26.184 -16.581 1.00 14.92 216 SER B C 1
ATOM 4273 O O . SER B 1 216 ? -11.589 25.818 -16.996 1.00 17.87 216 SER B O 1
ATOM 4276 N N . LYS B 1 217 ? -9.358 25.408 -16.693 1.00 14.33 217 LYS B N 1
ATOM 4277 C CA . LYS B 1 217 ? -9.380 24.041 -17.246 1.00 15.65 217 LYS B CA 1
ATOM 4278 C C . LYS B 1 217 ? -9.804 22.995 -16.248 1.00 13.95 217 LYS B C 1
ATOM 4279 O O . LYS B 1 217 ? -9.959 21.830 -16.605 1.00 16.07 217 LYS B O 1
ATOM 4285 N N . ILE B 1 218 ? -9.984 23.374 -14.996 1.00 11.50 218 ILE B N 1
ATOM 4286 C CA . ILE B 1 218 ? -10.419 22.469 -13.939 1.00 11.21 218 ILE B CA 1
ATOM 4287 C C . ILE B 1 218 ? -11.881 22.823 -13.623 1.00 10.19 218 ILE B C 1
ATOM 4288 O O . ILE B 1 218 ? -12.144 23.910 -13.124 1.00 9.98 218 ILE B O 1
ATOM 4293 N N . PRO B 1 219 ? -12.851 21.952 -13.973 1.00 11.05 219 PRO B N 1
ATOM 4294 C CA . PRO B 1 219 ? -14.260 22.391 -13.920 1.00 10.92 219 PRO B CA 1
ATOM 4295 C C . PRO B 1 219 ? -14.675 22.944 -12.555 1.00 10.20 219 PRO B C 1
ATOM 4296 O O . PRO B 1 219 ? -15.409 23.926 -12.499 1.00 10.52 219 PRO B O 1
ATOM 4300 N N . GLU B 1 220 ? -14.247 22.297 -11.469 1.00 9.96 220 GLU B N 1
ATOM 4301 C CA . GLU B 1 220 ? -14.684 22.740 -10.153 1.00 10.32 220 GLU B CA 1
ATOM 4302 C C . GLU B 1 220 ? -14.042 24.073 -9.766 1.00 10.31 220 GLU B C 1
ATOM 4303 O O . GLU B 1 220 ? -14.579 24.774 -8.939 1.00 13.51 220 GLU B O 1
ATOM 4309 N N . ALA B 1 221 ? -12.862 24.394 -10.311 1.00 8.95 221 ALA B N 1
ATOM 4310 C CA . ALA B 1 221 ? -12.280 25.705 -10.104 1.00 8.98 221 ALA B CA 1
ATOM 4311 C C . ALA B 1 221 ? -13.015 26.776 -10.940 1.00 9.16 221 ALA B C 1
ATOM 4312 O O . ALA B 1 221 ? -13.343 27.856 -10.459 1.00 9.59 221 ALA B O 1
ATOM 4314 N N . LYS B 1 222 ? -13.315 26.435 -12.199 1.00 9.22 222 LYS B N 1
ATOM 4315 C CA . LYS B 1 222 ? -14.054 27.351 -13.057 1.00 9.69 222 LYS B CA 1
ATOM 4316 C C . LYS B 1 222 ? -15.408 27.670 -12.444 1.00 9.70 222 LYS B C 1
ATOM 4317 O O . LYS B 1 222 ? -15.863 28.814 -12.579 1.00 10.81 222 LYS B O 1
ATOM 4323 N N . LYS B 1 223 ? -16.058 26.717 -11.770 1.00 9.59 223 LYS B N 1
ATOM 4324 C CA . LYS B 1 223 ? -17.308 26.966 -11.084 1.00 10.23 223 LYS B CA 1
ATOM 4325 C C . LYS B 1 223 ? -17.190 28.192 -10.176 1.00 9.43 223 LYS B C 1
ATOM 4326 O O . LYS B 1 223 ? -18.063 29.073 -10.141 1.00 10.69 223 LYS B O 1
ATOM 4332 N N . TYR B 1 224 ? -16.123 28.242 -9.363 1.00 8.68 224 TYR B N 1
ATOM 4333 C CA . TYR B 1 224 ? -15.949 29.315 -8.409 1.00 8.67 224 TYR B CA 1
ATOM 4334 C C . TYR B 1 224 ? -15.470 30.622 -9.049 1.00 9.34 224 TYR B C 1
ATOM 4335 O O . TYR B 1 224 ? -15.853 31.708 -8.607 1.00 10.56 224 TYR B O 1
ATOM 4344 N N . MET B 1 225 ? -14.665 30.515 -10.103 1.00 9.15 225 MET B N 1
ATOM 4345 C CA . MET B 1 225 ? -14.312 31.709 -10.872 1.00 9.93 225 MET B CA 1
ATOM 4346 C C . MET B 1 225 ? -15.562 32.326 -11.512 1.00 10.42 225 MET B C 1
ATOM 4347 O O . MET B 1 225 ? -15.657 33.557 -11.593 1.00 11.35 225 MET B O 1
ATOM 4356 N N . ASP B 1 226 ? -16.486 31.510 -11.965 1.00 10.26 226 ASP B N 1
ATOM 4357 C CA . ASP B 1 226 ? -17.721 32.001 -12.586 1.00 10.56 226 ASP B CA 1
ATOM 4358 C C . ASP B 1 226 ? -18.587 32.780 -11.595 1.00 10.73 226 ASP B C 1
ATOM 4359 O O . ASP B 1 226 ? -19.413 33.554 -12.017 1.00 13.12 226 ASP B O 1
ATOM 4364 N N . LEU B 1 227 ? -18.396 32.588 -10.277 1.00 10.64 227 LEU B N 1
ATOM 4365 C CA . LEU B 1 227 ? -19.078 33.335 -9.187 1.00 11.11 227 LEU B CA 1
ATOM 4366 C C . LEU B 1 227 ? -18.291 34.587 -8.781 1.00 11.02 227 LEU B C 1
ATOM 4367 O O . LEU B 1 227 ? -18.781 35.412 -8.021 1.00 12.82 227 LEU B O 1
ATOM 4372 N N . GLY B 1 228 ? -17.064 34.725 -9.346 1.00 12.09 228 GLY B N 1
ATOM 4373 C CA . GLY B 1 228 ? -16.199 35.874 -9.105 1.00 11.95 228 GLY B CA 1
ATOM 4374 C C . GLY B 1 228 ? -15.172 35.695 -7.999 1.00 11.25 228 GLY B C 1
ATOM 4375 O O . GLY B 1 228 ? -14.517 36.648 -7.649 1.00 11.77 228 GLY B O 1
ATOM 4376 N N . PHE B 1 229 ? -14.982 34.490 -7.457 1.00 10.37 229 PHE B N 1
ATOM 4377 C CA . PHE B 1 229 ? -14.217 34.329 -6.227 1.00 10.11 229 PHE B CA 1
ATOM 4378 C C . PHE B 1 229 ? -12.717 34.492 -6.381 1.00 9.97 229 PHE B C 1
ATOM 4379 O O . PHE B 1 229 ? -12.035 34.762 -5.374 1.00 11.26 229 PHE B O 1
ATOM 4387 N N . HIS B 1 230 ? -12.201 34.427 -7.588 1.00 9.55 230 HIS B N 1
ATOM 4388 C CA . HIS B 1 230 ? -10.794 34.763 -7.833 1.00 10.23 230 HIS B CA 1
ATOM 4389 C C . HIS B 1 230 ? -10.496 36.221 -7.673 1.00 9.98 230 HIS B C 1
ATOM 4390 O O . HIS B 1 230 ? -9.338 36.638 -7.582 1.00 11.16 230 HIS B O 1
ATOM 4397 N N . ARG B 1 231 ? -11.525 37.087 -7.610 1.00 10.15 231 ARG B N 1
ATOM 4398 C CA . ARG B 1 231 ? -11.297 38.508 -7.421 1.00 10.47 231 ARG B CA 1
ATOM 4399 C C . ARG B 1 231 ? -11.181 38.885 -5.953 1.00 9.83 231 ARG B C 1
ATOM 4400 O O . ARG B 1 231 ? -10.704 39.971 -5.635 1.00 10.87 231 ARG B O 1
ATOM 4408 N N . ASN B 1 232 ? -11.583 38.002 -5.035 1.00 9.91 232 ASN B N 1
ATOM 4409 C CA . ASN B 1 232 ? -11.879 38.392 -3.666 1.00 10.01 232 ASN B CA 1
ATOM 4410 C C . ASN B 1 232 ? -10.781 38.023 -2.690 1.00 8.85 232 ASN B C 1
ATOM 4411 O O . ASN B 1 232 ? -10.435 36.854 -2.523 1.00 10.49 232 ASN B O 1
ATOM 4416 N N . LEU B 1 233 ? -10.271 39.011 -1.982 1.00 8.48 233 LEU B N 1
ATOM 4417 C CA . LEU B 1 233 ? -9.434 38.791 -0.794 1.00 8.31 233 LEU B CA 1
ATOM 4418 C C . LEU B 1 233 ? -10.320 39.143 0.392 1.00 8.19 233 LEU B C 1
ATOM 4419 O O . LEU B 1 233 ? -10.650 40.328 0.586 1.00 9.49 233 LEU B O 1
ATOM 4424 N N . TYR B 1 234 ? -10.792 38.145 1.118 1.00 8.07 234 TYR B N 1
ATOM 4425 C CA . TYR B 1 234 ? -11.633 38.354 2.274 1.00 8.30 234 TYR B CA 1
ATOM 4426 C C . TYR B 1 234 ? -10.790 38.801 3.443 1.00 8.24 234 TYR B C 1
ATOM 4427 O O . TYR B 1 234 ? -9.728 38.195 3.726 1.00 8.53 234 TYR B O 1
ATOM 4436 N N . ARG B 1 235 ? -11.269 39.792 4.188 1.00 8.43 235 ARG B N 1
ATOM 4437 C CA . ARG B 1 235 ? -10.642 40.288 5.414 1.00 8.66 235 ARG B CA 1
ATOM 4438 C C . ARG B 1 235 ? -11.280 39.558 6.585 1.00 8.41 235 ARG B C 1
ATOM 4439 O O . ARG B 1 235 ? -12.394 39.870 7.005 1.00 9.59 235 ARG B O 1
ATOM 4454 N N . PHE B 1 236 ? -10.556 38.576 7.133 1.00 7.51 236 PHE B N 1
ATOM 4455 C CA . PHE B 1 236 ? -11.037 37.715 8.196 1.00 7.53 236 PHE B CA 1
ATOM 4456 C C . PHE B 1 236 ? -10.772 38.350 9.558 1.00 7.45 236 PHE B C 1
ATOM 4457 O O . PHE B 1 236 ? -10.028 37.834 10.398 1.00 7.96 236 PHE B O 1
ATOM 4465 N N . SER B 1 237 ? -11.386 39.510 9.813 1.00 8.46 237 SER B N 1
ATOM 4466 C CA . SER B 1 237 ? -11.164 40.246 11.058 1.00 8.88 237 SER B CA 1
ATOM 4467 C C . SER B 1 237 ? -12.312 41.206 11.285 1.00 9.92 237 SER B C 1
ATOM 4468 O O . SER B 1 237 ? -12.720 41.878 10.342 1.00 12.59 237 SER B O 1
ATOM 4471 N N . PRO B 1 238 ? -12.790 41.339 12.527 1.00 10.85 238 PRO B N 1
ATOM 4472 C CA . PRO B 1 238 ? -13.867 42.312 12.772 1.00 12.27 238 PRO B CA 1
ATOM 4473 C C . PRO B 1 238 ? -13.438 43.756 12.498 1.00 11.27 238 PRO B C 1
ATOM 4474 O O . PRO B 1 238 ? -14.213 44.501 11.926 1.00 13.40 238 PRO B O 1
ATOM 4478 N N . GLU B 1 239 ? -12.241 44.130 12.935 1.00 10.77 239 GLU B N 1
ATOM 4479 C CA . GLU B 1 239 ? -11.846 45.541 12.923 1.00 12.05 239 GLU B CA 1
ATOM 4480 C C . GLU B 1 239 ? -10.425 45.796 12.473 1.00 11.56 2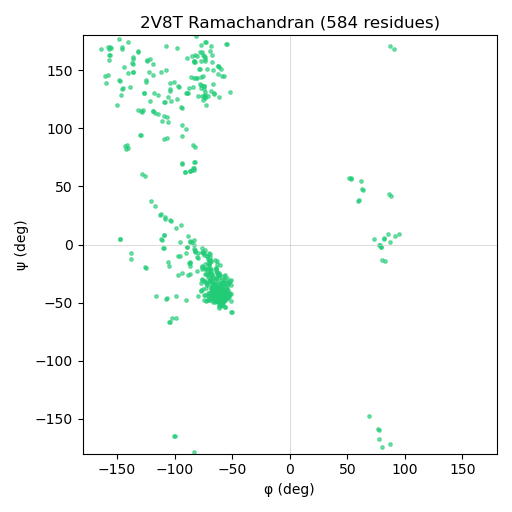39 GLU B C 1
ATOM 4481 O O . GLU B 1 239 ? -10.069 46.974 12.297 1.00 15.14 239 GLU B O 1
ATOM 4492 N N . ASP B 1 240 ? -9.609 44.781 12.274 1.00 9.25 240 ASP B N 1
ATOM 4493 C CA . ASP B 1 240 ? -8.197 44.967 11.984 1.00 9.37 240 ASP B CA 1
ATOM 4494 C C . ASP B 1 240 ? -7.877 44.647 10.535 1.00 8.88 240 ASP B C 1
ATOM 4495 O O . ASP B 1 240 ? -8.667 44.116 9.765 1.00 9.58 240 ASP B O 1
ATOM 4504 N N . TYR B 1 241 ? -6.636 44.984 10.175 1.00 9.20 241 TYR B N 1
ATOM 4505 C CA . TYR B 1 241 ? -6.058 44.630 8.885 1.00 9.47 241 TYR B CA 1
ATOM 4506 C C . TYR B 1 241 ? -6.839 45.281 7.732 1.00 9.97 241 TYR B C 1
ATOM 4507 O O . TYR B 1 241 ? -7.152 44.653 6.723 1.00 11.11 241 TYR B O 1
ATOM 4516 N N . ARG B 1 242 ? -7.091 46.582 7.893 1.00 10.15 242 ARG B N 1
ATOM 4517 C CA . ARG B 1 242 ? -7.937 47.339 6.975 1.00 11.25 242 ARG B CA 1
ATOM 4518 C C . ARG B 1 242 ? -7.230 47.917 5.762 1.00 10.69 242 ARG B C 1
ATOM 4519 O O . ARG B 1 242 ? -7.884 48.558 4.952 1.00 12.14 242 ARG B O 1
ATOM 4534 N N . ASP B 1 243 ? -5.910 47.658 5.601 1.00 10.50 243 ASP B N 1
ATOM 4535 C CA . ASP B 1 243 ? -5.147 48.249 4.514 1.00 10.32 243 ASP B CA 1
ATOM 4536 C C . ASP B 1 243 ? -4.767 47.219 3.433 1.00 10.15 243 ASP B C 1
ATOM 4537 O O . ASP B 1 243 ? -3.858 47.475 2.641 1.00 10.39 243 ASP B O 1
ATOM 4542 N N . LEU B 1 244 ? -5.521 46.119 3.330 1.00 10.29 244 LEU B N 1
ATOM 4543 C CA . LEU B 1 244 ? -5.215 45.116 2.327 1.00 9.29 244 LEU B CA 1
ATOM 4544 C C . LEU B 1 244 ? -5.273 45.647 0.913 1.00 9.77 244 LEU B C 1
ATOM 4545 O O . LEU B 1 244 ? -4.530 45.187 0.034 1.00 10.58 244 LEU B O 1
ATOM 4550 N N . GLY B 1 245 ? -6.189 46.585 0.659 1.00 9.83 245 GLY B N 1
ATOM 4551 C CA . GLY B 1 245 ? -6.397 47.085 -0.694 1.00 10.45 245 GLY B CA 1
ATOM 4552 C C . GLY B 1 245 ? -5.260 47.921 -1.221 1.00 10.32 245 GLY B C 1
ATOM 4553 O O . GLY B 1 245 ? -5.255 48.253 -2.415 1.00 11.89 245 GLY B O 1
ATOM 4554 N N . LEU B 1 246 ? -4.275 48.264 -0.381 1.00 9.78 246 LEU B N 1
ATOM 4555 C CA . LEU B 1 246 ? -3.109 48.959 -0.865 1.00 9.98 246 LEU B CA 1
ATOM 4556 C C . LEU B 1 246 ? -2.228 48.065 -1.722 1.00 9.97 246 LEU B C 1
ATOM 4557 O O . LEU B 1 246 ? -1.425 48.558 -2.508 1.00 12.36 246 LEU B O 1
ATOM 4562 N N . ILE B 1 247 ? -2.312 46.740 -1.497 1.00 9.65 247 ILE B N 1
ATOM 4563 C CA . ILE B 1 247 ? -1.615 45.726 -2.245 1.00 9.49 247 ILE B CA 1
ATOM 4564 C C . ILE B 1 247 ? -2.561 44.963 -3.150 1.00 9.41 247 ILE B C 1
ATOM 4565 O O . ILE B 1 247 ? -2.266 44.690 -4.331 1.00 9.69 247 ILE B O 1
ATOM 4570 N N . TRP B 1 248 ? -3.719 44.538 -2.605 1.00 8.93 248 TRP B N 1
ATOM 4571 C CA . TRP B 1 248 ? -4.704 43.758 -3.331 1.00 8.90 248 TRP B CA 1
ATOM 4572 C C . TRP B 1 248 ? -5.592 44.721 -4.129 1.00 9.16 248 TRP B C 1
ATOM 4573 O O . TRP B 1 248 ? -6.628 45.185 -3.659 1.00 10.04 248 TRP B O 1
ATOM 4584 N N . LYS B 1 249 ? -5.106 45.048 -5.306 1.00 9.75 249 LYS B N 1
ATOM 4585 C CA . LYS B 1 249 ? -5.726 45.981 -6.252 1.00 10.08 249 LYS B CA 1
ATOM 4586 C C . LYS B 1 249 ? -5.168 45.641 -7.608 1.00 10.44 249 LYS B C 1
ATOM 4587 O O . LYS B 1 249 ? -4.195 44.892 -7.755 1.00 11.54 249 LYS B O 1
ATOM 4598 N N . GLY B 1 250 ? -5.764 46.239 -8.646 1.00 11.39 250 GLY B N 1
ATOM 4599 C CA . GLY B 1 250 ? -5.320 45.977 -9.999 1.00 11.83 250 GLY B CA 1
ATOM 4600 C C . GLY B 1 250 ? -5.821 44.647 -10.518 1.00 11.34 250 GLY B C 1
ATOM 4601 O O . GLY B 1 250 ? -6.820 44.096 -10.078 1.00 12.74 250 GLY B O 1
ATOM 4602 N N . ALA B 1 251 ? -5.128 44.145 -11.544 1.00 11.72 251 ALA B N 1
ATOM 4603 C CA . ALA B 1 251 ? -5.646 43.094 -12.355 1.00 11.80 251 ALA B CA 1
ATOM 4604 C C . ALA B 1 251 ? -5.462 41.733 -11.725 1.00 11.04 251 ALA B C 1
ATOM 4605 O O . ALA B 1 251 ? -4.416 41.405 -11.108 1.00 11.63 251 ALA B O 1
ATOM 4607 N N . SER B 1 252 ? -6.459 40.874 -11.924 1.00 11.19 252 SER B N 1
ATOM 4608 C CA . SER B 1 252 ? -6.351 39.476 -11.600 1.00 10.90 252 SER B CA 1
ATOM 4609 C C . SER B 1 252 ? -5.473 38.765 -12.640 1.00 11.24 252 SER B C 1
ATOM 4610 O O . SER B 1 252 ? -5.727 38.912 -13.836 1.00 12.83 252 SER B O 1
ATOM 4613 N N . PRO B 1 253 ? -4.556 37.878 -12.213 1.00 11.46 253 PRO B N 1
ATOM 4614 C CA . PRO B 1 253 ? -3.879 37.047 -13.225 1.00 12.63 253 PRO B CA 1
ATOM 4615 C C . PRO B 1 253 ? -4.820 36.127 -13.991 1.00 13.58 253 PRO B C 1
ATOM 4616 O O . PRO B 1 253 ? -4.462 35.660 -15.095 1.00 17.27 253 PRO B O 1
ATOM 4620 N N . GLU B 1 254 ? -5.964 35.771 -13.467 1.00 13.31 254 GLU B N 1
ATOM 4621 C CA . GLU B 1 254 ? -6.838 34.808 -14.144 1.00 14.23 254 GLU B CA 1
ATOM 4622 C C . GLU B 1 254 ? -7.419 35.410 -15.428 1.00 14.82 254 GLU B C 1
ATOM 4623 O O . GLU B 1 254 ? -7.527 34.728 -16.447 1.00 16.86 254 GLU B O 1
ATOM 4634 N N . ASP B 1 255 ? -7.881 36.657 -15.370 1.00 15.38 255 ASP B N 1
ATOM 4635 C CA . ASP B 1 255 ? -8.707 37.215 -16.440 1.00 15.75 255 ASP B CA 1
ATOM 4636 C C . ASP B 1 255 ? -8.497 38.686 -16.641 1.00 14.98 255 ASP B C 1
ATOM 4637 O O . ASP B 1 255 ? -9.230 39.277 -17.467 1.00 16.45 255 ASP B O 1
ATOM 4642 N N . GLY B 1 256 ? -7.560 39.333 -15.952 1.00 14.61 256 GLY B N 1
ATOM 4643 C CA . GLY B 1 256 ? -7.285 40.733 -16.150 1.00 14.48 256 GLY B CA 1
ATOM 4644 C C . GLY B 1 256 ? -8.271 41.682 -15.471 1.00 15.34 256 GLY B C 1
ATOM 4645 O O . GLY B 1 256 ? -8.088 42.895 -15.590 1.00 16.98 256 GLY B O 1
ATOM 4646 N N . THR B 1 257 ? -9.309 41.174 -14.798 1.00 15.19 257 THR B N 1
ATOM 4647 C CA . THR B 1 257 ? -10.330 42.023 -14.207 1.00 15.09 257 THR B CA 1
ATOM 4648 C C . THR B 1 257 ? -9.860 42.552 -12.846 1.00 14.09 257 THR B C 1
ATOM 4649 O O . THR B 1 257 ? -8.899 42.045 -12.220 1.00 13.18 257 THR B O 1
ATOM 4653 N N . GLU B 1 258 ? -10.526 43.599 -12.365 1.00 15.18 258 GLU B N 1
ATOM 4654 C CA . GLU B 1 258 ? -10.079 44.276 -11.147 1.00 13.89 258 GLU B CA 1
ATOM 4655 C C . GLU B 1 258 ? -10.430 43.401 -9.925 1.00 12.68 258 GLU B C 1
ATOM 4656 O O . GLU B 1 258 ? -11.535 42.883 -9.777 1.00 15.93 258 GLU B O 1
ATOM 4662 N N . VAL B 1 259 ? -9.452 43.253 -9.042 1.00 11.00 259 VAL B N 1
ATOM 4663 C CA . VAL B 1 259 ? -9.633 42.507 -7.800 1.00 10.68 259 VAL B CA 1
ATOM 4664 C C . VAL B 1 259 ? -10.134 43.427 -6.714 1.00 10.98 259 VAL B C 1
ATOM 4665 O O . VAL B 1 259 ? -10.021 44.656 -6.789 1.00 15.38 259 VAL B O 1
ATOM 4669 N N . VAL B 1 260 ? -10.716 42.846 -5.655 1.00 10.10 260 VAL B N 1
ATOM 4670 C CA . VAL B 1 260 ? -11.295 43.643 -4.571 1.00 11.80 260 VAL B CA 1
ATOM 4671 C C . VAL B 1 260 ? -11.083 42.954 -3.218 1.00 9.98 260 VAL B C 1
ATOM 4672 O O . VAL B 1 260 ? -11.007 41.711 -3.125 1.00 9.58 260 VAL B O 1
ATOM 4679 N N . VAL B 1 261 ? -11.047 43.794 -2.191 1.00 10.33 261 VAL B N 1
ATOM 4680 C CA . VAL B 1 261 ? -11.098 43.320 -0.830 1.00 9.66 261 VAL B CA 1
ATOM 4681 C C . VAL B 1 261 ? -12.571 43.196 -0.413 1.00 10.19 261 VAL B C 1
ATOM 4682 O O . VAL B 1 261 ? -13.369 44.100 -0.676 1.00 12.13 261 VAL B O 1
ATOM 4686 N N . VAL B 1 262 ? -12.911 42.101 0.213 1.00 9.61 262 VAL B N 1
ATOM 4687 C CA . VAL B 1 262 ? -14.229 41.886 0.806 1.00 10.00 262 VAL B CA 1
ATOM 4688 C C . VAL B 1 262 ? -14.056 41.952 2.322 1.00 9.54 262 VAL B C 1
ATOM 4689 O O . VAL B 1 262 ? -13.309 41.175 2.873 1.00 10.81 262 VAL B O 1
ATOM 4693 N N . ASP B 1 263 ? -14.787 42.858 2.988 1.00 9.61 263 ASP B N 1
ATOM 4694 C CA . ASP B 1 263 ? -14.707 42.952 4.438 1.00 10.05 263 ASP B CA 1
ATOM 4695 C C . ASP B 1 263 ? -15.494 41.744 5.015 1.00 10.22 263 ASP B C 1
ATOM 4696 O O . ASP B 1 263 ? -16.682 41.582 4.724 1.00 11.29 263 ASP B O 1
ATOM 4701 N N . GLY B 1 264 ? -14.855 40.942 5.843 1.00 10.94 264 GLY B N 1
ATOM 4702 C CA . GLY B 1 264 ? -15.464 39.832 6.482 1.00 11.26 264 GLY B CA 1
ATOM 4703 C C . GLY B 1 264 ? -15.349 38.545 5.671 1.00 10.83 264 GLY B C 1
ATOM 4704 O O . GLY B 1 264 ? -14.962 38.556 4.526 1.00 13.39 264 GLY B O 1
ATOM 4705 N N . PRO B 1 265 ? -15.683 37.438 6.324 1.00 11.96 265 PRO B N 1
ATOM 4706 C CA . PRO B 1 265 ? -15.600 36.125 5.672 1.00 12.26 265 PRO B CA 1
ATOM 4707 C C . PRO B 1 265 ? -16.749 35.900 4.679 1.00 10.98 265 PRO B C 1
ATOM 4708 O O . PRO B 1 265 ? -17.779 36.571 4.798 1.00 11.31 265 PRO B O 1
ATOM 4712 N N . PRO B 1 266 ? -16.631 34.930 3.785 1.00 12.58 266 PRO B N 1
ATOM 4713 C CA . PRO B 1 266 ? -17.809 34.524 3.013 1.00 13.49 266 PRO B CA 1
ATOM 4714 C C . PRO B 1 266 ? -18.827 33.828 3.923 1.00 10.82 266 PRO B C 1
ATOM 4715 O O . PRO B 1 266 ? -18.553 33.501 5.072 1.00 10.78 266 PRO B O 1
ATOM 4719 N N . THR B 1 267 ? -20.009 33.588 3.354 1.00 11.43 267 THR B N 1
ATOM 4720 C CA . THR B 1 267 ? -21.070 32.997 4.106 1.00 11.70 267 THR B CA 1
ATOM 4721 C C . THR B 1 267 ? -20.710 31.658 4.711 1.00 10.10 267 THR B C 1
ATOM 4722 O O . THR B 1 267 ? -21.042 31.355 5.846 1.00 11.62 267 THR B O 1
ATOM 4729 N N . GLY B 1 268 ? -20.083 30.812 3.906 1.00 9.94 268 GLY B N 1
ATOM 4730 C CA . GLY B 1 268 ? -19.735 29.476 4.343 1.00 10.20 268 GLY B CA 1
ATOM 4731 C C . GLY B 1 268 ? -20.820 28.431 4.137 1.00 8.88 268 GLY B C 1
ATOM 4732 O O . GLY B 1 268 ? -21.878 28.668 3.549 1.00 10.44 268 GLY B O 1
ATOM 4733 N N . GLY B 1 269 ? -20.533 27.271 4.695 1.00 9.13 269 GLY B N 1
ATOM 4734 C CA . GLY B 1 269 ? -21.438 26.152 4.685 1.00 9.13 269 GLY B CA 1
ATOM 4735 C C . GLY B 1 269 ? -21.394 25.416 6.021 1.00 8.23 269 GLY B C 1
ATOM 4736 O O . GLY B 1 269 ? -20.578 25.763 6.881 1.00 8.69 269 GLY B O 1
ATOM 4737 N N . PRO B 1 270 ? -22.254 24.435 6.222 1.00 8.68 270 PRO B N 1
ATOM 4738 C CA . PRO B 1 270 ? -22.287 23.746 7.519 1.00 8.49 270 PRO B CA 1
ATOM 4739 C C . PRO B 1 270 ? -20.988 22.940 7.722 1.00 8.11 270 PRO B C 1
ATOM 4740 O O . PRO B 1 270 ? -20.318 22.517 6.784 1.00 10.07 270 PRO B O 1
ATOM 4744 N N . VAL B 1 271 ? -20.696 22.676 8.977 1.00 8.65 271 VAL B N 1
ATOM 4745 C CA . VAL B 1 271 ? -19.635 21.739 9.311 1.00 8.37 271 VAL B CA 1
ATOM 4746 C C . VAL B 1 271 ? -20.113 20.320 9.018 1.00 8.45 271 VAL B C 1
ATOM 4747 O O . VAL B 1 271 ? -21.298 20.043 8.830 1.00 9.97 271 VAL B O 1
ATOM 4751 N N . PHE B 1 272 ? -19.125 19.424 8.903 1.00 7.80 272 PHE B N 1
ATOM 4752 C CA . PHE B 1 272 ? -19.333 18.033 8.566 1.00 8.07 272 PHE B CA 1
ATOM 4753 C C . PHE B 1 272 ? -19.283 17.162 9.813 1.00 8.04 272 PHE B C 1
ATOM 4754 O O . PHE B 1 272 ? -18.397 17.377 10.664 1.00 9.33 272 PHE B O 1
ATOM 4762 N N . ASP B 1 273 ? -20.161 16.182 9.892 1.00 8.38 273 ASP B N 1
ATOM 4763 C CA . ASP B 1 273 ? -20.181 15.223 10.987 1.00 8.38 273 ASP B CA 1
ATOM 4764 C C . ASP B 1 273 ? -20.198 13.830 10.400 1.00 8.59 273 ASP B C 1
ATOM 4765 O O . ASP B 1 273 ? -21.161 13.426 9.722 1.00 9.78 273 ASP B O 1
ATOM 4770 N N . ALA B 1 274 ? -19.125 13.066 10.625 1.00 8.31 274 ALA B N 1
ATOM 4771 C CA . ALA B 1 274 ? -18.983 11.747 10.077 1.00 8.95 274 ALA B CA 1
ATOM 4772 C C . ALA B 1 274 ? -19.933 10.701 10.674 1.00 9.17 274 ALA B C 1
ATOM 4773 O O . ALA B 1 274 ? -20.019 9.610 10.089 1.00 9.98 274 ALA B O 1
ATOM 4775 N N . GLY B 1 275 ? -20.618 11.033 11.756 1.00 9.31 275 GLY B N 1
ATOM 4776 C CA . GLY B 1 275 ? -21.585 10.110 12.311 1.00 9.31 275 GLY B CA 1
ATOM 4777 C C . GLY B 1 275 ? -20.949 9.020 13.149 1.00 8.85 275 GLY B C 1
ATOM 4778 O O . GLY B 1 275 ? -19.745 9.033 13.424 1.00 10.17 275 GLY B O 1
ATOM 4779 N N . HIS B 1 276 ? -21.752 8.070 13.585 1.00 8.89 276 HIS B N 1
ATOM 4780 C CA . HIS B 1 276 ? -21.272 6.984 14.410 1.00 8.77 276 HIS B CA 1
ATOM 4781 C C . HIS B 1 276 ? -20.542 5.953 13.575 1.00 8.76 276 HIS B C 1
ATOM 4782 O O . HIS B 1 276 ? -21.047 5.544 12.506 1.00 10.29 276 HIS B O 1
ATOM 4789 N N . ASP B 1 277 ? -19.391 5.495 14.045 1.00 8.51 277 ASP B N 1
ATOM 4790 C CA . ASP B 1 277 ? -18.664 4.356 13.477 1.00 8.49 277 ASP B CA 1
ATOM 4791 C C . ASP B 1 277 ? -18.344 3.443 14.667 1.00 8.36 277 ASP B C 1
ATOM 4792 O O . ASP B 1 277 ? -17.372 3.675 15.413 1.00 8.89 277 ASP B O 1
ATOM 4797 N N . ALA B 1 278 ? -19.217 2.454 14.905 1.00 8.80 278 ALA B N 1
ATOM 4798 C CA . ALA B 1 278 ? -19.086 1.629 16.092 1.00 9.03 278 ALA B CA 1
ATOM 4799 C C . ALA B 1 278 ? -17.781 0.856 16.111 1.00 8.50 278 ALA B C 1
ATOM 4800 O O . ALA B 1 278 ? -17.176 0.688 17.196 1.00 9.40 278 ALA B O 1
ATOM 4802 N N . ALA B 1 279 ? -17.320 0.350 14.992 1.00 8.75 279 ALA B N 1
ATOM 4803 C CA . ALA B 1 279 ? -16.069 -0.400 14.961 1.00 9.17 279 ALA B CA 1
ATOM 4804 C C . ALA B 1 279 ? -14.872 0.463 15.356 1.00 8.56 279 ALA B C 1
ATOM 4805 O O . ALA B 1 279 ? -13.862 -0.019 15.842 1.00 10.00 279 ALA B O 1
ATOM 4807 N N . GLU B 1 280 ? -14.972 1.780 15.127 1.00 8.15 280 GLU B N 1
ATOM 4808 C CA . GLU B 1 280 ? -13.938 2.706 15.578 1.00 8.27 280 GLU B CA 1
ATOM 4809 C C . GLU B 1 280 ? -14.186 3.219 16.989 1.00 8.62 280 GLU B C 1
ATOM 4810 O O . GLU B 1 280 ? -13.407 4.011 17.512 1.00 10.10 280 GLU B O 1
ATOM 4821 N N . PHE B 1 281 ? -15.296 2.810 17.616 1.00 8.22 281 PHE B N 1
ATOM 4822 C CA . PHE B 1 281 ? -15.637 3.265 18.960 1.00 8.64 281 PHE B CA 1
ATOM 4823 C C . PHE B 1 281 ? -15.793 4.788 18.967 1.00 8.34 281 PHE B C 1
ATOM 4824 O O . PHE B 1 281 ? -15.442 5.451 19.964 1.00 9.25 281 PHE B O 1
ATOM 4832 N N . ALA B 1 282 ? -16.371 5.343 17.906 1.00 8.52 282 ALA B N 1
ATOM 4833 C CA . ALA B 1 282 ? -16.323 6.790 17.674 1.00 8.56 282 ALA B CA 1
ATOM 4834 C C . ALA B 1 282 ? -17.732 7.275 17.353 1.00 7.86 282 ALA B C 1
ATOM 4835 O O . ALA B 1 282 ? -18.331 6.853 16.367 1.00 8.89 282 ALA B O 1
ATOM 4837 N N . PRO B 1 283 ? -18.324 8.134 18.201 1.00 7.92 283 PRO B N 1
ATOM 4838 C CA . PRO B 1 283 ? -17.738 8.764 19.398 1.00 8.03 283 PRO B CA 1
ATOM 4839 C C . PRO B 1 283 ? -17.700 7.851 20.628 1.00 7.63 283 PRO B C 1
ATOM 4840 O O . PRO B 1 283 ? -17.047 8.206 21.611 1.00 8.22 283 PRO B O 1
ATOM 4844 N N . GLU B 1 284 ? -18.396 6.725 20.548 1.00 8.15 284 GLU B N 1
ATOM 4845 C CA . GLU B 1 284 ? -18.362 5.668 21.553 1.00 7.99 284 GLU B CA 1
ATOM 4846 C C . GLU B 1 284 ? -18.797 4.390 20.826 1.00 8.87 284 GLU B C 1
ATOM 4847 O O . GLU B 1 284 ? -19.386 4.467 19.749 1.00 9.64 284 GLU B O 1
ATOM 4853 N N . PHE B 1 285 ? -18.511 3.222 21.430 1.00 8.69 285 PHE B N 1
ATOM 4854 C CA . PHE B 1 285 ? -18.967 1.972 20.821 1.00 8.77 285 PHE B CA 1
ATOM 4855 C C . PHE B 1 285 ? -20.495 1.998 20.594 1.00 9.22 285 PHE B C 1
ATOM 4856 O O . PHE B 1 285 ? -20.982 1.807 19.482 1.00 10.17 285 PHE B O 1
ATOM 4864 N N A HIS B 1 286 ? -21.247 2.246 21.685 0.80 9.96 286 HIS B N 1
ATOM 4865 N N B HIS B 1 286 ? -21.227 2.231 21.657 0.20 9.32 286 HIS B N 1
ATOM 4866 C CA A HIS B 1 286 ? -22.726 2.378 21.686 0.80 11.43 286 HIS B CA 1
ATOM 4867 C CA B HIS B 1 286 ? -22.614 2.502 21.487 0.20 9.53 286 HIS B CA 1
ATOM 4868 C C A HIS B 1 286 ? -23.009 3.732 22.334 0.80 11.44 286 HIS B C 1
ATOM 4869 C C B HIS B 1 286 ? -22.892 3.756 22.265 0.20 9.72 286 HIS B C 1
ATOM 4870 O O A HIS B 1 286 ? -23.041 3.818 23.556 0.80 12.28 286 HIS B O 1
ATOM 4871 O O B HIS B 1 286 ? -22.743 3.796 23.479 0.20 10.29 286 HIS B O 1
ATOM 4884 N N . PRO B 1 287 ? -23.211 4.823 21.553 1.00 10.84 287 PRO B N 1
ATOM 4885 C CA . PRO B 1 287 ? -23.222 6.179 22.140 1.00 10.20 287 PRO B CA 1
ATOM 4886 C C . PRO B 1 287 ? -24.547 6.603 22.738 1.00 10.22 287 PRO B C 1
ATOM 4887 O O . PRO B 1 287 ? -24.653 7.736 23.185 1.00 11.00 287 PRO B O 1
ATOM 4891 N N . GLY B 1 288 ? -25.561 5.746 22.733 1.00 11.33 288 GLY B N 1
ATOM 4892 C CA . GLY B 1 288 ? -26.866 6.176 23.228 1.00 12.43 288 GLY B CA 1
ATOM 4893 C C . GLY B 1 288 ? -26.868 6.707 24.620 1.00 11.62 288 GLY B C 1
ATOM 4894 O O . GLY B 1 288 ? -27.557 7.695 24.905 1.00 12.50 288 GLY B O 1
ATOM 4895 N N . GLU B 1 289 ? -26.122 6.098 25.527 1.00 11.75 289 GLU B N 1
ATOM 4896 C CA . GLU B 1 289 ? -26.072 6.583 26.888 1.00 12.56 289 GLU B CA 1
ATOM 4897 C C . GLU B 1 289 ? -25.443 7.988 26.970 1.00 11.16 289 GLU B C 1
ATOM 4898 O O . GLU B 1 289 ? -25.922 8.880 27.725 1.00 12.03 289 GLU B O 1
ATOM 4909 N N . LEU B 1 290 ? -24.385 8.235 26.197 1.00 10.45 290 LEU B N 1
ATOM 4910 C CA . LEU B 1 290 ? -23.780 9.566 26.191 1.00 10.18 290 LEU B CA 1
ATOM 4911 C C . LEU B 1 290 ? -24.723 10.600 25.585 1.00 10.08 290 LEU B C 1
ATOM 4912 O O . LEU B 1 290 ? -24.786 11.720 26.072 1.00 10.25 290 LEU B O 1
ATOM 4917 N N . TYR B 1 291 ? -25.457 10.227 24.546 1.00 9.93 291 TYR B N 1
ATOM 4918 C CA . TYR B 1 291 ? -26.417 11.148 23.985 1.00 9.95 291 TYR B CA 1
ATOM 4919 C C . TYR B 1 291 ? -27.476 11.502 25.021 1.00 10.55 291 TYR B C 1
ATOM 4920 O O . TYR B 1 291 ? -27.934 12.660 25.053 1.00 11.29 291 TYR B O 1
ATOM 4929 N N . GLU B 1 292 ? -27.883 10.565 25.842 1.00 10.87 292 GLU B N 1
ATOM 4930 C CA . GLU B 1 292 ? -28.878 10.847 26.882 1.00 11.48 292 GLU B CA 1
ATOM 4931 C C . GLU B 1 292 ? -28.303 11.776 27.937 1.00 11.22 292 GLU B C 1
ATOM 4932 O O . GLU B 1 292 ? -29.000 12.683 28.437 1.00 12.55 292 GLU B O 1
ATOM 4943 N N . ILE B 1 293 ? -27.029 11.578 28.338 1.00 10.80 293 ILE B N 1
ATOM 4944 C CA . ILE B 1 293 ? -26.395 12.499 29.265 1.00 10.92 293 ILE B CA 1
ATOM 4945 C C . ILE B 1 293 ? -26.392 13.928 28.706 1.00 11.03 293 ILE B C 1
ATOM 4946 O O . ILE B 1 293 ? -26.718 14.890 29.409 1.00 12.39 293 ILE B O 1
ATOM 4951 N N . ALA B 1 294 ? -26.029 14.074 27.425 1.00 11.37 294 ALA B N 1
ATOM 4952 C CA . ALA B 1 294 ? -25.985 15.399 26.817 1.00 12.29 294 ALA B CA 1
ATOM 4953 C C . ALA B 1 294 ? -27.388 16.020 26.818 1.00 13.49 294 ALA B C 1
ATOM 4954 O O . ALA B 1 294 ? -27.534 17.203 27.130 1.00 15.58 294 ALA B O 1
ATOM 4956 N N . LYS B 1 295 ? -28.408 15.222 26.463 1.00 13.01 295 LYS B N 1
ATOM 4957 C CA . LYS B 1 295 ? -29.788 15.724 26.430 1.00 15.35 295 LYS B CA 1
ATOM 4958 C C . LYS B 1 295 ? -30.179 16.260 27.812 1.00 15.85 295 LYS B C 1
ATOM 4959 O O . LYS B 1 295 ? -30.827 17.301 27.941 1.00 19.28 295 LYS B O 1
ATOM 4970 N N . LYS B 1 296 ? -29.820 15.517 28.849 1.00 14.85 296 LYS B N 1
ATOM 4971 C CA . LYS B 1 296 ? -30.215 15.925 30.180 1.00 16.17 296 LYS B CA 1
ATOM 4972 C C . LYS B 1 296 ? -29.501 17.175 30.655 1.00 16.73 296 LYS B C 1
ATOM 4973 O O . LYS B 1 296 ? -30.039 17.902 31.485 1.00 19.31 296 LYS B O 1
ATOM 4984 N N . LEU B 1 297 ? -28.309 17.488 30.124 1.00 15.65 297 LEU B N 1
ATOM 4985 C CA . LEU B 1 297 ? -27.602 18.739 30.465 1.00 16.43 297 LEU B CA 1
ATOM 4986 C C . LEU B 1 297 ? -28.429 19.936 30.109 1.00 17.84 297 LEU B C 1
ATOM 4987 O O . LEU B 1 297 ? -28.335 20.992 30.772 1.00 23.20 297 LEU B O 1
ATOM 4992 N N . TYR B 1 298 ? -29.261 19.833 29.075 1.00 16.99 298 TYR B N 1
ATOM 4993 C CA . TYR B 1 298 ? -30.139 20.926 28.618 1.00 20.31 298 TYR B CA 1
ATOM 4994 C C . TYR B 1 298 ? -31.386 21.040 29.445 1.00 23.33 298 TYR B C 1
ATOM 4995 O O . TYR B 1 298 ? -32.023 22.066 29.455 1.00 26.80 298 TYR B O 1
ATOM 5004 N N . GLU B 1 299 ? -31.770 19.958 30.111 1.00 27.75 299 GLU B N 1
ATOM 5005 C CA . GLU B 1 299 ? -33.071 19.842 30.813 1.00 31.93 299 GLU B CA 1
ATOM 5006 C C . GLU B 1 299 ? -32.676 20.263 32.157 1.00 37.12 299 GLU B C 1
ATOM 5007 O O . GLU B 1 299 ? -32.234 19.447 32.963 1.00 41.45 299 GLU B O 1
ATOM 5013 N N . LYS B 1 300 ? -32.829 21.535 32.431 0.50 42.95 300 LYS B N 1
ATOM 5014 C CA . LYS B 1 300 ? -32.325 22.080 33.651 0.50 47.47 300 LYS B CA 1
ATOM 5015 C C . LYS B 1 300 ? -33.103 23.342 33.953 0.50 48.88 300 LYS B C 1
ATOM 5016 O O . LYS B 1 300 ? -33.731 23.924 33.067 0.50 50.02 300 LYS B O 1
ATOM 5022 N N . ALA B 1 301 ? -33.099 23.757 35.207 0.10 50.58 301 ALA B N 1
ATOM 5023 C CA . ALA B 1 301 ? -33.708 25.024 35.564 0.10 51.23 301 ALA B CA 1
ATOM 5024 C C . ALA B 1 301 ? -32.617 25.928 36.094 0.10 52.16 301 ALA B C 1
ATOM 5025 O O . ALA B 1 301 ? -32.533 27.102 35.740 0.10 52.24 301 ALA B O 1
ATOM 5027 N N . LYS B 1 302 ? -31.773 25.358 36.943 0.10 52.74 302 LYS B N 1
ATOM 5028 C CA . LYS B 1 302 ? -30.706 26.111 37.570 0.10 52.92 302 LYS B CA 1
ATOM 5029 C C . LYS B 1 302 ? -31.275 27.162 38.515 0.10 53.18 302 LYS B C 1
ATOM 5030 O O . LYS B 1 302 ? -30.749 27.378 39.606 0.10 53.23 302 LYS B O 1
#

Nearest PDB structures (foldseek):
  2v8t-assembly1_A  TM=1.003E+00  e=4.240E-53  Thermus thermophilus HB27
  2cwl-assembly1_A  TM=1.003E+00  e=1.252E-51  Thermus thermophilus HB8
  1o9i-assembly1_B  TM=6.788E-01  e=1.453E-12  Lactiplantibacillus plantarum
  1jkv-assembly1_C  TM=6.671E-01  e=1.180E-12  Lactiplantibacillus plantarum
  6j42-assembly1_B-2  TM=7.543E-01  e=1.190E-08  Nostoc sp. PCC 7120 = FACHB-418

Secondary structure (DSSP, 8-state):
-EEE-SEESS--PPPSS--HHHHHHHTHHHHSTTSHHHHHHHHHHHHHH-S-TTTTHHHHHHHHHHHHHHHHHHHHHHHHHHHHH-SSTT--------GGG-TTGGGGGSS-SHHHHTSSS---SB-TTSPBPBGGG----S-HHHHHHHHHHHHHHHHHHHHHHHTT---HHHHHHHHHHHHHHHHHHHHHHHHHHHHH---GGGG-SSSS--GGGSHHHHHHHHTTGGGEEEE-SSS--TTGGGTS-SB-TTTSPBPEEEES----EEPP----BGGGTBS-SSTHHHHHHHHHHHHT--/-EEE-SSBSS------S--HHHHHHHTHHHHSTTSHHHHHHHHHHHHHH-S-TTTTHHHHHHHHHHHHHHHHHHHHHHHHHHHHH-SSTT-S------GGG-TTGGGGGSS-SHHHHTSSS---SB-TTSPBPBGGG----S-HHHHHHHHHHHHHHHHHHHHHHHTT---HHHHHHHHHHHHHHHHHHHHHHHHHHHHH---GGGG-SSSS--GGGSHHHHHHHTTTGGGEEEE-SSSS-TTGGGTS-SB-TTTSPBPEEEES----BPPP----BGGGTBS-SSTHHHHHHHHHHHS---

InterPro domains:
  IPR007760 Manganese catalase [PF05067] (1-300)
  IPR009078 Ferritin-like superfamily [SSF47240] (1-298)
  IPR012347 Ferritin-like [G3DSA:1.20.1260.10] (2-302)
  IPR039377 Manganese catalase, ferritin-like di-iron-binding domain [cd01051] (1-200)

B-factor: mean 13.5, std 9.54, range [5.31, 97.59]

Sequence (604 aa):
MFLRIDRLQIELPMMPKEQDPNAAAAVQALLGGRFGEMSTLMNYMYQSFNFRGKKALKPYYDLIANIATEELGHIELVAATINSLLAKNPGGKDLEEGVDPASTPLGFAKDVRNAAHFIAGGANSLVMGAMGEHWNGEYVFTSGNLILDLLHNFFLEVAARTHKLRVYEMTDNPVAREMIGYLLVRGGVHAAAYGKALESLTGVEMTKMLPIPKIDNSKIPEAKKYMDLGFHRNLYRFSPEDYRDLGLIWKGASPEDGTEVVVVDGPPTGGPVFDAGHDAAEFAPEFHHPGELYEIAKKLYEKAKMFLRIDRLQIELPMPPKEQDPNAAAAVQALLGGRFGEEMSTLMNYMYQSFNFRGKKALKPYYDLIANIATEELGHIELVAATINSLLAKNPGKDLEEGVDPASTPLGFAKDVRNAAHFIAGGANSLVMGAMGEHWNGEYVFTSGNLILDLLHNFFLLEVAARTHKLRVYEMTDNPVAREMIGYLLVRGGVHAAAYGKALEESLTGVEMTKMLPIPKIDNSKIPEAKKYMDLGFHRNLYRFSPEDYRDLGLIWKGASPEDGTEVVVVDGPPTGGPVFDAGHDAAEFAPEFHHPGELYEIAKKLYEKAK

Organism: Thermus thermophilus (strain ATCC BAA-163 / DSM 7039 / HB27) (NCBI:txid262724)

Foldseek 3Di:
DDDDDQFALADFDAFPAADQLLLLLLQCQQQNLLHLVLLLVQLCVLLVLADCCPPPVLLSLLSNQVSVVSVSLSQLSQLLSLSNQFGAWPAAFDDDDDLVVPPVVVLVPHQDVCCVVVNLSGDDQAHSNRHHHDPVSHDHPNPSLVSLVVSLVSLLVSLVSLVVSCVVDPTRRSLLSSLLVNLVSLLSNLLSQLVNCVVPVDNSLVVDDPVPDASCVRPNVVVVVVVVSSQEDERADDDPSPSNCVRSFFARSRPRDTHDYHYHRDPHHHGIDSHDDLSSCVVHVGCPVVVVVVVVVVVVPD/DDDDDQFQLADFDADDAADQLLLLLLQCQQQNLLHLVLLLVQLCVLLVLADPCPPPVLLSLLSNQVSVVSVSLSQLSQLLSLSNQFPAWPAAFDDDDDVVVVPVVVLVPHQDVCCVVVNLSGDDQAHSNRHHHDPVSHDHPNDSLVSLVVSLVSLLVSLVSLVVSVVVDPRRRSLLSSLCVNLVSLLSNQLSQLVNCVVPVDNSLVPPDPVPDASCVRPSNVVVVVVVSSQEDERADDDDSPNNCVRSFFARSRPRDTHDYHYHRDPGHHGIDSHDDLSSCVVHVGCVVVVVVVVVVVVDDD

Solvent-accessible surface area: 22250 Å² total; per-residue (Å²): 1,1,13,2,29,36,80,3,4,12,108,31,49,93,18,208,138,47,44,20,70,7,0,1,6,0,0,16,0,0,0,4,139,22,0,6,0,0,4,0,1,0,0,1,0,4,0,14,6,15,3,2,17,179,23,0,63,0,0,5,1,0,2,0,1,0,0,1,2,3,1,2,3,0,6,0,0,0,8,0,0,4,1,0,0,2,96,28,42,58,107,67,72,12,144,77,26,75,74,93,73,102,47,51,29,86,7,172,119,27,133,16,37,34,0,8,144,58,1,1,1,2,0,12,2,5,0,28,159,31,68,52,0,41,2,121,53,19,67,4,14,10,20,7,43,83,8,0,89,42,0,6,102,3,8,10,13,3,19,21,55,10,13,144,9,18,138,136,8,118,19,81,1,0,68,33,0,0,0,2,4,1,1,0,13,15,3,1,3,0,0,0,0,24,0,5,48,36,12,58,61,86,115,21,28,171,102,29,37,53,50,163,64,72,4,53,143,12,79,23,0,94,90,15,22,94,108,9,46,9,72,21,0,9,9,3,4,59,118,42,6,135,31,1,31,34,4,5,66,27,57,3,54,67,70,51,51,103,4,66,58,46,104,12,46,26,111,18,2,84,36,29,31,6,2,0,3,1,11,15,94,0,3,42,60,112,0,34,127,5,25,75,42,2,130,74,20,89,115,119,54,236,1,1,14,2,20,31,112,5,3,15,126,28,50,108,6,177,126,54,46,22,71,7,0,1,6,0,0,16,0,0,0,4,140,19,0,6,0,0,4,0,1,0,0,1,0,4,0,13,6,15,4,2,14,185,26,0,61,0,0,6,1,0,1,0,1,0,0,1,2,2,2,2,2,0,5,0,0,0,7,0,0,4,1,0,0,3,95,36,26,52,133,66,93,24,145,76,26,79,76,95,78,96,48,54,28,87,8,175,118,28,132,16,36,34,0,8,146,57,1,1,1,2,0,13,3,5,0,27,160,30,69,51,0,42,1,120,50,20,66,4,14,10,20,6,42,83,9,0,87,39,0,6,105,4,9,10,14,4,21,22,56,10,14,144,9,14,136,127,12,112,11,79,0,0,55,22,0,0,0,2,4,2,2,0,14,14,3,1,4,1,0,0,0,24,0,5,67,38,9,58,58,84,86,22,23,149,102,28,35,53,49,163,70,69,4,51,142,14,90,38,0,92,102,13,20,98,110,9,50,7,70,22,0,10,18,3,2,61,126,38,6,160,31,1,31,18,7,4,80,28,54,4,52,64,71,53,52,105,3,72,47,46,102,14,45,26,109,23,7,98,38,33,29,6,2,0,3,2,11,13,92,0,3,43,58,110,0,36,142,13,30,77,53,1,114,70,15,100,108,77,107,175